Protein AF-W8BDF0-F1 (afdb_monomer)

Solvent-accessible surface area (backbone atoms only — not comparable to full-atom values): 28796 Å² total; per-residue (Å²): 140,84,83,80,91,68,92,45,82,65,56,60,52,50,55,53,49,54,52,53,46,52,53,49,56,67,64,21,70,88,58,51,78,46,63,76,33,56,94,39,28,37,24,69,52,74,73,41,76,65,38,64,69,54,50,42,51,51,27,31,27,28,39,23,43,65,42,97,58,91,51,95,81,47,56,33,37,31,29,69,64,76,60,66,82,63,52,75,82,47,70,43,90,32,31,23,33,46,56,51,63,54,50,20,61,74,68,72,44,85,63,77,59,78,85,29,36,76,39,61,94,61,84,54,81,56,73,67,85,83,74,83,73,84,75,79,88,81,87,90,81,89,81,92,80,92,82,84,89,79,92,81,84,87,84,88,82,88,83,87,79,89,80,89,79,86,88,83,86,83,91,71,97,75,92,82,72,87,70,50,90,86,42,89,62,28,64,61,52,51,52,78,70,30,65,69,54,50,50,54,52,40,28,56,46,44,33,51,47,54,48,53,49,48,66,74,49,67,87,64,83,46,72,53,46,58,56,49,38,64,65,49,63,80,76,61,84,87,74,92,70,81,92,80,71,60,36,31,36,32,39,37,44,44,45,47,67,30,38,54,47,36,74,82,36,66,89,52,62,98,39,34,33,31,25,26,88,47,87,30,59,70,66,20,51,56,36,95,63,64,94,84,67,57,64,67,59,57,48,52,53,50,50,52,56,51,66,77,65,65,88,62,101,67,79,69,71,87,80,68,76,79,84,56,90,30,39,27,79,40,49,22,69,22,41,27,64,58,24,40,76,55,70,42,51,60,69,38,33,48,21,52,39,37,74,62,35,71,80,45,40,50,41,68,83,53,69,67,56,51,50,54,44,27,50,51,48,53,56,57,48,51,44,61,44,73,56,56,42,63,71,40,52,57,32,34,36,34,60,38,40,67,55,36,68,74,58,69,57,59,72,65,59,53,51,53,52,51,42,50,51,43,25,70,75,58,72,30,60,43,28,45,23,36,14,73,42,73,67,58,23,63,74,72,66,69,97,78,63,80,71,52,77,51,75,43,83,73,50,83,78,61,62,82,70,59,59,58,53,60,60,53,59,69,74,73,119

pLDDT: mean 72.18, std 23.46, range [21.48, 97.69]

Secondary structure (DSSP, 8-state):
-------SHHHHHHHHHHHHHHHHHHHHGGG----TTTT-EEEE-S--SS-HHHHHHHHHHTT-EEESS--TT--EEE-S---HHHHTTS-GGGEE-THHHHHHHHHTS---GGGGBSS-SSS-SS--------------------------------------------------SPPPTTSTTHHHHHHHH-HHHHHHHHHHHHHHHHHHHHHHHTT---HHHHHHHHHHTTT-PPP---TT---EEEEEETTHHHHHHHTT-GGGTTS-EEE-SS--THHHHS----TT--HHHHHHHHHHHHHHT-SS---GGGGSS---TTS--PBPSEE-HHHHHTT--TT-BHHHHHHH-TT-EEE---HHHHHHHHHHHHHHHHTT-S-EEE-SSSEEEEE-HHHHHHH---HHHHHHHHHHHHHHHHS--EEEEEESSHHHHHTT--TT-TT-EEE-TTGGGS-TTHHHHHHHHTT--

InterPro domains:
  IPR001126 UmuC domain [PF00817] (251-442)
  IPR001126 UmuC domain [PS50173] (248-442)
  IPR001357 BRCT domain [PF00533] (33-105)
  IPR001357 BRCT domain [PS50172] (32-118)
  IPR001357 BRCT domain [SM00292] (34-108)
  IPR036420 BRCT domain superfamily [G3DSA:3.40.50.10190] (26-120)
  IPR036420 BRCT domain superfamily [SSF52113] (27-118)
  IPR043128 Reverse transcriptase/Diguanylate cyclase domain [G3DSA:3.30.70.270] (248-264)
  IPR043128 Reverse transcriptase/Diguanylate cyclase domain [G3DSA:3.30.70.270] (363-454)
  IPR043502 DNA/RNA polymerase superfamily [SSF56672] (242-456)

Sequence (477 aa):
MNSNGFEQWGGYMEAKITKLEEQFSAASNPYKKSNLFSGISIYVNGLTNPSADELKRMMMVYGGTFHHYERSHTTYIIASNLPDVKVRNMNTSKIISPQWVVDCIKETRLLDHTRYLLYTNQKVTQPGLFFKKHKMLEHEGEVSLKDNCNDTQKEESLIKTDATNVIESDNTNCKDLARTAVDPRFLTEFYNNSRLHHIATLGTGFKKYVSDLREQHGTKGFPARATLKDRLSVRSSVSNNKPSATWIMHIDMDCFFVSVGLRKHPELKDQPVAVTHSKGGTNATSVPVHPSADRKIEMELFAKRFEEHLHNNILSEKVRGGFEAKMSLSEIASCSYEARAKGIRNGMFVGQALNLCPELKTIPYDFEGYREVAYTLYDTIAQYTLDIEAVSCDEMFVDLTDILNEIHIEPMEFVLAVREEVRLKTGCPCSAGVGGNNTDCKHVWPQNVPSQMVNISCFQKLHRSTWLILKLMSYQA

Structure (mmCIF, N/CA/C/O backbone):
data_AF-W8BDF0-F1
#
_entry.id   AF-W8BDF0-F1
#
loop_
_atom_site.group_PDB
_atom_site.id
_atom_site.type_symbol
_atom_site.label_atom_id
_atom_site.label_alt_id
_atom_site.label_comp_id
_atom_site.label_asym_id
_atom_site.label_entity_id
_atom_site.label_seq_id
_atom_site.pdbx_PDB_ins_code
_atom_site.Cartn_x
_atom_site.Cartn_y
_atom_site.Cartn_z
_atom_site.occupancy
_atom_site.B_iso_or_equiv
_atom_site.auth_seq_id
_atom_site.auth_comp_id
_atom_site.auth_asym_id
_atom_site.auth_atom_id
_atom_site.pdbx_PDB_model_num
ATOM 1 N N . MET A 1 1 ? 52.961 -2.145 33.771 1.00 35.91 1 MET A N 1
ATOM 2 C CA . MET A 1 1 ? 52.221 -0.968 33.269 1.00 35.91 1 MET A CA 1
ATOM 3 C C . MET A 1 1 ? 51.754 -1.258 31.852 1.00 35.91 1 MET A C 1
ATOM 5 O O . MET A 1 1 ? 52.512 -1.866 31.109 1.00 35.91 1 MET A O 1
ATOM 9 N N . ASN A 1 2 ? 50.529 -0.820 31.547 1.00 36.75 2 ASN A N 1
ATOM 10 C CA . ASN A 1 2 ? 49.813 -0.827 30.259 1.00 36.75 2 ASN A CA 1
ATOM 11 C C . ASN A 1 2 ? 49.059 -2.115 29.881 1.00 36.75 2 ASN A C 1
ATOM 13 O O . ASN A 1 2 ? 49.352 -2.761 28.882 1.00 36.75 2 ASN A O 1
ATOM 17 N N . SER A 1 3 ? 48.019 -2.423 30.666 1.00 33.59 3 SER A N 1
ATOM 18 C CA . SER A 1 3 ? 46.808 -3.063 30.137 1.00 33.59 3 SER A CA 1
ATOM 19 C C . SER A 1 3 ? 45.916 -1.950 29.581 1.00 33.59 3 SER A C 1
ATOM 21 O O . SER A 1 3 ? 45.384 -1.141 30.342 1.00 33.59 3 SER A O 1
ATOM 23 N N . ASN A 1 4 ? 45.816 -1.842 28.257 1.00 43.62 4 ASN A N 1
ATOM 24 C CA . ASN A 1 4 ? 44.880 -0.919 27.620 1.00 43.62 4 ASN A CA 1
ATOM 25 C C . ASN A 1 4 ? 43.495 -1.576 27.652 1.00 43.62 4 ASN A C 1
ATOM 27 O O . ASN A 1 4 ? 43.173 -2.377 26.779 1.00 43.62 4 ASN A O 1
ATOM 31 N N . GLY A 1 5 ? 42.707 -1.257 28.684 1.00 41.53 5 GLY A N 1
ATOM 32 C CA . GLY A 1 5 ? 41.367 -1.789 28.966 1.00 41.53 5 GLY A CA 1
ATOM 33 C C . GLY A 1 5 ? 40.296 -1.430 27.928 1.00 41.53 5 GLY A C 1
ATOM 34 O O . GLY A 1 5 ? 39.334 -0.739 28.242 1.00 41.53 5 GLY A O 1
ATOM 35 N N . PHE A 1 6 ? 40.459 -1.915 26.698 1.00 46.56 6 PHE A N 1
ATOM 36 C CA . PHE A 1 6 ? 39.545 -1.728 25.565 1.00 46.56 6 PHE A CA 1
ATOM 37 C C . PHE A 1 6 ? 39.050 -3.063 24.975 1.00 46.56 6 PHE A C 1
ATOM 39 O O . PHE A 1 6 ? 38.618 -3.115 23.828 1.00 46.56 6 PHE A O 1
ATOM 46 N N . GLU A 1 7 ? 39.076 -4.154 25.745 1.00 44.00 7 GLU A N 1
ATOM 47 C CA . GLU A 1 7 ? 38.730 -5.500 25.250 1.00 44.00 7 GLU A CA 1
ATOM 48 C C . GLU A 1 7 ? 37.227 -5.824 25.171 1.00 44.00 7 GLU A C 1
ATOM 50 O O . GLU A 1 7 ? 36.859 -6.945 24.830 1.00 44.00 7 GLU A O 1
ATOM 55 N N . GLN A 1 8 ? 36.318 -4.871 25.391 1.00 45.38 8 GLN A N 1
ATOM 56 C CA . GLN A 1 8 ? 34.892 -5.092 25.119 1.00 45.38 8 GLN A CA 1
ATOM 57 C C . GLN A 1 8 ? 34.276 -3.883 24.418 1.00 45.38 8 GLN A C 1
ATOM 59 O O . GLN A 1 8 ? 34.274 -2.772 24.943 1.00 45.38 8 GLN A O 1
ATOM 64 N N . TRP A 1 9 ? 33.696 -4.118 23.238 1.00 41.84 9 TRP A N 1
ATOM 65 C CA . TRP A 1 9 ? 32.983 -3.144 22.394 1.00 41.84 9 TRP A CA 1
ATOM 66 C C . TRP A 1 9 ? 31.916 -2.323 23.161 1.00 41.84 9 TRP A C 1
ATOM 68 O O . TRP A 1 9 ? 31.602 -1.197 22.781 1.00 41.84 9 TRP A O 1
ATOM 78 N N . GLY A 1 10 ? 31.423 -2.840 24.295 1.00 51.69 10 GLY A N 1
ATOM 79 C CA . GLY A 1 10 ? 30.522 -2.136 25.214 1.00 51.69 10 GLY A CA 1
ATOM 80 C C . GLY A 1 10 ? 31.159 -0.981 26.001 1.00 51.69 10 GLY A C 1
ATOM 81 O O . GLY A 1 10 ? 30.480 0.004 26.268 1.00 51.69 10 GLY A O 1
ATOM 82 N N . GLY A 1 11 ? 32.460 -1.033 26.313 1.00 62.28 11 GLY A N 1
ATOM 83 C CA . GLY A 1 11 ? 33.134 0.004 27.109 1.00 62.28 11 GLY A CA 1
ATOM 84 C C . GLY A 1 11 ? 33.345 1.316 26.349 1.00 62.28 11 GLY A C 1
ATOM 85 O O . GLY A 1 11 ? 33.187 2.396 26.913 1.00 62.28 11 GLY A O 1
ATOM 86 N N . TYR A 1 12 ? 33.638 1.237 25.045 1.00 74.88 12 TYR A N 1
ATOM 87 C CA . TYR A 1 12 ? 33.789 2.425 24.197 1.00 74.88 12 TYR A CA 1
ATOM 88 C C . TYR A 1 12 ? 32.465 3.179 24.031 1.00 74.88 12 TYR A C 1
ATOM 90 O O . TYR A 1 12 ? 32.435 4.407 24.133 1.00 74.88 12 TYR A O 1
ATOM 98 N N . MET A 1 13 ? 31.371 2.450 23.785 1.00 68.25 13 MET A N 1
ATOM 99 C CA . MET A 1 13 ? 30.044 3.054 23.667 1.00 68.25 13 MET A CA 1
ATOM 100 C C . MET A 1 13 ? 29.611 3.681 24.988 1.00 68.25 13 MET A C 1
ATOM 102 O O . MET A 1 13 ? 29.169 4.824 24.977 1.00 68.25 13 MET A O 1
ATOM 106 N N . GLU A 1 14 ? 29.823 3.005 26.117 1.00 72.44 14 GLU A N 1
ATOM 107 C CA . GLU A 1 14 ? 29.483 3.553 27.431 1.00 72.44 14 GLU A CA 1
ATOM 108 C C . GLU A 1 14 ? 30.266 4.843 27.725 1.00 72.44 14 GLU A C 1
ATOM 110 O O . GLU A 1 14 ? 29.664 5.876 28.012 1.00 72.44 14 GLU A O 1
ATOM 115 N N . ALA A 1 15 ? 31.588 4.842 27.508 1.00 75.50 15 ALA A N 1
ATOM 116 C CA . ALA A 1 15 ? 32.429 6.030 27.678 1.00 75.50 15 ALA A CA 1
ATOM 117 C C . ALA A 1 15 ? 32.025 7.189 26.748 1.00 75.50 15 ALA A C 1
ATOM 119 O O . ALA A 1 15 ? 32.066 8.359 27.138 1.00 75.50 15 ALA A O 1
ATOM 120 N N . LYS A 1 16 ? 31.610 6.883 25.512 1.00 77.19 16 LYS A N 1
ATOM 121 C CA . LYS A 1 16 ? 31.106 7.884 24.564 1.00 77.19 16 LYS A CA 1
ATOM 122 C C . LYS A 1 16 ? 29.794 8.499 25.045 1.00 77.19 16 LYS A C 1
ATOM 124 O O . LYS A 1 16 ? 29.608 9.703 24.881 1.00 77.19 16 LYS A O 1
ATOM 129 N N . ILE A 1 17 ? 28.897 7.699 25.615 1.00 78.56 17 ILE A N 1
ATOM 130 C CA . ILE A 1 17 ? 27.605 8.191 26.091 1.00 78.56 17 ILE A CA 1
ATOM 131 C C . ILE A 1 17 ? 27.784 9.039 27.355 1.00 78.56 17 ILE A C 1
ATOM 133 O O . ILE A 1 17 ? 27.277 10.157 27.384 1.00 78.56 17 ILE A O 1
ATOM 137 N N . THR A 1 18 ? 28.591 8.594 28.325 1.00 78.06 18 THR A N 1
ATOM 138 C CA . THR A 1 18 ? 28.925 9.389 29.523 1.00 78.06 18 THR A CA 1
ATOM 139 C C . THR A 1 18 ? 29.518 10.746 29.144 1.00 78.06 18 THR A C 1
ATOM 141 O O . THR A 1 18 ? 29.074 11.780 29.635 1.00 78.06 18 THR A O 1
ATOM 144 N N . LYS A 1 19 ? 30.445 10.776 28.178 1.00 82.25 19 LYS A N 1
ATOM 145 C CA . LYS A 1 19 ? 31.024 12.030 27.675 1.00 82.25 19 LYS A CA 1
ATOM 146 C C . LYS A 1 19 ? 29.972 12.974 27.078 1.00 82.25 19 LYS A C 1
ATOM 148 O O . LYS A 1 19 ? 30.069 14.186 27.252 1.00 82.25 19 LYS A O 1
ATOM 153 N N . LEU A 1 20 ? 28.986 12.449 26.349 1.00 81.94 20 LEU A N 1
ATOM 154 C CA . LEU A 1 20 ? 27.912 13.255 25.756 1.00 81.94 20 LEU A CA 1
ATOM 155 C C . LEU A 1 20 ? 26.955 13.816 26.821 1.00 81.94 20 LEU A C 1
ATOM 157 O O . LEU A 1 20 ? 26.499 14.953 26.688 1.00 81.94 20 LEU A O 1
ATOM 161 N N . GLU A 1 21 ? 26.686 13.050 27.877 1.00 77.44 21 GLU A N 1
ATOM 162 C CA . GLU A 1 21 ? 25.875 13.476 29.024 1.00 77.44 21 GLU A CA 1
ATOM 163 C C . GLU A 1 21 ? 26.590 14.557 29.849 1.00 77.44 21 GLU A C 1
ATOM 165 O O . GLU A 1 21 ? 25.988 15.580 30.180 1.00 77.44 21 GLU A O 1
ATOM 170 N N . GLU A 1 22 ? 27.892 14.399 30.105 1.00 78.25 22 GLU A N 1
ATOM 171 C CA . GLU A 1 22 ? 28.724 15.417 30.759 1.00 78.25 22 GLU A CA 1
ATOM 172 C C . GLU A 1 22 ? 28.753 16.721 29.956 1.00 78.25 22 GLU A C 1
ATOM 174 O O . GLU A 1 22 ? 28.567 17.803 30.514 1.00 78.25 22 GLU A O 1
ATOM 179 N N . GLN A 1 23 ? 28.918 16.628 28.632 1.00 80.56 23 GLN A N 1
ATOM 180 C CA . GLN A 1 23 ? 28.865 17.785 27.735 1.00 80.56 23 GLN A CA 1
ATOM 181 C C . GLN A 1 23 ? 27.501 18.484 27.771 1.00 80.56 23 GLN A C 1
ATOM 183 O O . GLN A 1 23 ? 27.440 19.713 27.752 1.00 80.56 23 GLN A O 1
ATOM 188 N N . PHE A 1 24 ? 26.407 17.721 27.834 1.00 79.56 24 PHE A N 1
ATOM 189 C CA . PHE A 1 24 ? 25.060 18.274 27.952 1.00 79.56 24 PHE A CA 1
ATOM 190 C C . PHE A 1 24 ? 24.849 18.977 29.301 1.00 79.56 24 PHE A C 1
ATOM 192 O O . PHE A 1 24 ? 24.364 20.108 29.336 1.00 79.56 24 PHE A O 1
ATOM 199 N N . SER A 1 25 ? 25.264 18.343 30.399 1.00 74.25 25 SER A N 1
ATOM 200 C CA . SER A 1 25 ? 25.169 18.900 31.752 1.00 74.25 25 SER A CA 1
ATOM 201 C C . SER A 1 25 ? 25.982 20.193 31.892 1.00 74.25 25 SER A C 1
ATOM 203 O O . SER A 1 25 ? 25.465 21.216 32.347 1.00 74.25 25 SER A O 1
ATOM 205 N N . ALA A 1 26 ? 27.225 20.195 31.395 1.00 72.50 26 ALA A N 1
ATOM 206 C CA . ALA A 1 26 ? 28.091 21.371 31.396 1.00 72.50 26 ALA A CA 1
ATOM 207 C C . ALA A 1 26 ? 27.495 22.544 30.595 1.00 72.50 26 ALA A C 1
ATOM 209 O O . ALA A 1 26 ? 27.593 23.694 31.022 1.00 72.50 26 ALA A O 1
ATOM 210 N N . ALA A 1 27 ? 26.837 22.261 29.465 1.00 74.38 27 ALA A N 1
ATOM 211 C CA . ALA A 1 27 ? 26.194 23.271 28.625 1.00 74.38 27 ALA A CA 1
ATOM 212 C C . ALA A 1 27 ? 24.856 23.797 29.186 1.00 74.38 27 ALA A C 1
ATOM 214 O O . ALA A 1 27 ? 24.423 24.880 28.795 1.00 74.38 27 ALA A O 1
ATOM 215 N N . SER A 1 28 ? 24.199 23.067 30.096 1.00 71.38 28 SER A N 1
ATOM 216 C CA . SER A 1 28 ? 22.886 23.442 30.649 1.00 71.38 28 SER A CA 1
ATOM 217 C C . SER A 1 28 ? 22.958 24.581 31.670 1.00 71.38 28 SER A C 1
ATOM 219 O O . SER A 1 28 ? 22.109 25.474 31.650 1.00 71.38 28 SER A O 1
ATOM 221 N N . ASN A 1 29 ? 23.987 24.596 32.524 1.00 64.88 29 ASN A N 1
ATOM 222 C CA . ASN A 1 29 ? 24.117 25.545 33.638 1.00 64.88 29 ASN A CA 1
ATOM 223 C C . ASN A 1 29 ? 23.929 27.037 33.276 1.00 64.88 29 ASN A C 1
ATOM 225 O O . ASN A 1 29 ? 23.189 27.710 33.991 1.00 64.88 29 ASN A O 1
ATOM 229 N N . PRO A 1 30 ? 24.524 27.580 32.194 1.00 72.25 30 PRO A N 1
ATOM 230 C CA . PRO A 1 30 ? 24.379 29.002 31.865 1.00 72.25 30 PRO A CA 1
ATOM 231 C C . PRO A 1 30 ? 23.010 29.398 31.281 1.00 72.25 30 PRO A C 1
ATOM 233 O O . PRO A 1 30 ? 22.676 30.580 31.288 1.00 72.25 30 PRO A O 1
ATOM 236 N N . TYR A 1 31 ? 22.207 28.451 30.780 1.00 73.06 31 TYR A N 1
ATOM 237 C CA . TYR A 1 31 ? 20.943 28.735 30.073 1.00 73.06 31 TYR A CA 1
ATOM 238 C C . TYR A 1 31 ? 19.693 28.242 30.813 1.00 73.06 31 TYR A C 1
ATOM 240 O O . TYR A 1 31 ? 18.579 28.308 30.282 1.00 73.06 31 TYR A O 1
ATOM 248 N N . LYS A 1 32 ? 19.865 27.732 32.032 1.00 78.69 32 LYS A N 1
ATOM 249 C CA . LYS A 1 32 ? 18.797 27.129 32.823 1.00 78.69 32 LYS A CA 1
ATOM 250 C C . LYS A 1 32 ? 17.829 28.193 33.351 1.00 78.69 32 LYS A C 1
ATOM 252 O O . LYS A 1 32 ? 18.205 29.046 34.148 1.00 78.69 32 LYS A O 1
ATOM 257 N N . LYS A 1 33 ? 16.566 28.125 32.923 1.00 80.25 33 LYS A N 1
ATOM 258 C CA . LYS A 1 33 ? 15.483 29.031 33.347 1.00 80.25 33 LYS A CA 1
ATOM 259 C C . LYS A 1 33 ? 14.642 28.471 34.489 1.00 80.25 33 LYS A C 1
ATOM 261 O O . LYS A 1 33 ? 14.134 29.233 35.301 1.00 80.25 33 LYS A O 1
ATOM 266 N N . SER A 1 34 ? 14.445 27.154 34.534 1.00 85.44 34 SER A N 1
ATOM 267 C CA . SER A 1 34 ? 13.624 26.504 35.561 1.00 85.44 34 SER A CA 1
ATOM 268 C C . SER A 1 34 ? 14.059 25.056 35.803 1.00 85.44 34 SER A C 1
ATOM 270 O O . SER A 1 34 ? 14.917 24.525 35.099 1.00 85.44 34 SER A O 1
ATOM 272 N N . ASN A 1 35 ? 13.459 24.424 36.812 1.00 86.69 35 ASN A N 1
ATOM 273 C CA . ASN A 1 35 ? 13.631 23.007 37.150 1.00 86.69 35 ASN A CA 1
ATOM 274 C C . ASN A 1 35 ? 12.399 22.168 36.767 1.00 86.69 35 ASN A C 1
ATOM 276 O O . ASN A 1 35 ? 12.137 21.147 37.397 1.00 86.69 35 ASN A O 1
ATOM 280 N N . LEU A 1 36 ? 11.617 22.614 35.779 1.00 87.88 36 LEU A N 1
ATOM 281 C CA . LEU A 1 36 ? 10.338 22.001 35.411 1.00 87.88 36 LEU A CA 1
ATOM 282 C C . LEU A 1 36 ? 10.460 20.496 35.120 1.00 87.88 36 LEU A C 1
ATOM 284 O O . LEU A 1 36 ? 9.634 19.721 35.587 1.00 87.88 36 LEU A O 1
ATOM 288 N N . PHE A 1 37 ? 11.506 20.082 34.400 1.00 89.88 37 PHE A N 1
ATOM 289 C CA . PHE A 1 37 ? 11.763 18.679 34.052 1.00 89.88 37 PHE A CA 1
ATOM 290 C C . PHE A 1 37 ? 12.834 18.024 34.937 1.00 89.88 37 PHE A C 1
ATOM 292 O O . PHE A 1 37 ? 13.484 17.066 34.519 1.00 89.88 37 PHE A O 1
ATOM 299 N N . SER A 1 38 ? 13.047 18.526 36.156 1.00 87.69 38 SER A N 1
ATOM 300 C CA . SER A 1 38 ? 14.042 17.966 37.075 1.00 87.69 38 SER A CA 1
ATOM 301 C C . SER A 1 38 ? 13.771 16.484 37.347 1.00 87.69 38 SER A C 1
ATOM 303 O O . SER A 1 38 ? 12.689 16.113 37.794 1.00 87.69 38 SER A O 1
ATOM 305 N N . GLY A 1 39 ? 14.764 15.632 37.081 1.00 84.94 39 GLY A N 1
ATOM 306 C CA . GLY A 1 39 ? 14.646 14.175 37.218 1.00 84.94 39 GLY A CA 1
ATOM 307 C C . GLY A 1 39 ? 13.971 13.467 36.036 1.00 84.94 39 GLY A C 1
ATOM 308 O O . GLY A 1 39 ? 13.818 12.248 36.071 1.00 84.94 39 GLY A O 1
ATOM 309 N N . ILE A 1 40 ? 13.598 14.196 34.980 1.00 90.12 40 ILE A N 1
ATOM 310 C CA . ILE A 1 40 ? 13.010 13.633 33.762 1.00 90.12 40 ILE A CA 1
ATOM 311 C C . ILE A 1 40 ? 14.074 13.569 32.674 1.00 90.12 40 ILE A C 1
ATOM 313 O O . ILE A 1 40 ? 14.726 14.563 32.353 1.00 90.12 40 ILE A O 1
ATOM 317 N N . SER A 1 41 ? 14.225 12.385 32.088 1.00 91.94 41 SER A N 1
ATOM 318 C CA . SER A 1 41 ? 15.124 12.139 30.967 1.00 91.94 41 SER A CA 1
ATOM 319 C C . SER A 1 41 ? 14.354 11.687 29.733 1.00 91.94 41 SER A C 1
ATOM 321 O O . SER A 1 41 ? 13.463 10.837 29.819 1.00 91.94 41 SER A O 1
ATOM 323 N N . ILE A 1 42 ? 14.703 12.251 28.579 1.00 93.31 42 ILE A N 1
ATOM 324 C CA . ILE A 1 42 ? 14.092 11.885 27.301 1.00 93.31 42 ILE A CA 1
ATOM 325 C C . ILE A 1 42 ? 15.120 11.340 26.313 1.00 93.31 42 ILE A C 1
ATOM 327 O O . ILE A 1 42 ? 16.276 11.759 26.309 1.00 93.31 42 ILE A O 1
ATOM 331 N N . TYR A 1 43 ? 14.668 10.445 25.440 1.00 92.88 43 TYR A N 1
ATOM 332 C CA . TYR A 1 43 ? 15.392 9.981 24.258 1.00 92.88 43 TYR A CA 1
ATOM 333 C C . TYR A 1 43 ? 14.501 10.167 23.030 1.00 92.88 43 TYR A C 1
ATOM 335 O O . TYR A 1 43 ? 13.347 9.749 23.052 1.00 92.88 43 TYR A O 1
ATOM 343 N N . VAL A 1 44 ? 15.010 10.784 21.962 1.00 90.31 44 VAL A N 1
ATOM 344 C CA . VAL A 1 44 ? 14.236 10.994 20.728 1.00 90.31 44 VAL A CA 1
ATOM 345 C C . VAL A 1 44 ? 14.525 9.869 19.734 1.00 90.31 44 VAL A C 1
ATOM 347 O O . VAL A 1 44 ? 15.674 9.666 19.345 1.00 90.31 44 VAL A O 1
ATOM 350 N N . ASN A 1 45 ? 13.486 9.148 19.302 1.00 87.00 45 ASN A N 1
ATOM 351 C CA . ASN A 1 45 ? 13.597 8.042 18.349 1.00 87.00 45 ASN A CA 1
ATOM 352 C C . ASN A 1 45 ? 12.838 8.366 17.056 1.00 87.00 45 ASN A C 1
ATOM 354 O O . ASN A 1 45 ? 11.614 8.275 16.995 1.00 87.00 45 ASN A O 1
ATOM 358 N N . GLY A 1 46 ? 13.585 8.703 16.004 1.00 80.69 46 GLY A N 1
ATOM 359 C CA . GLY A 1 46 ? 13.032 9.043 14.693 1.00 80.69 46 GLY A CA 1
ATOM 360 C C . GLY A 1 46 ? 12.826 10.545 14.489 1.00 80.69 46 GLY A C 1
ATOM 361 O O . GLY A 1 46 ? 13.380 11.368 15.214 1.00 80.69 46 GLY A O 1
ATOM 362 N N . LEU A 1 47 ? 12.068 10.892 13.447 1.00 79.19 47 LEU A N 1
ATOM 363 C CA . LEU A 1 47 ? 11.755 12.278 13.110 1.00 79.19 47 LEU A CA 1
ATOM 364 C C . LEU A 1 47 ? 10.606 12.779 13.993 1.00 79.19 47 LEU A C 1
ATOM 366 O O . LEU A 1 47 ? 9.566 12.125 14.088 1.00 79.19 47 LEU A O 1
ATOM 370 N N . THR A 1 48 ? 10.797 13.941 14.611 1.00 87.50 48 THR A N 1
ATOM 371 C CA . THR A 1 48 ? 9.806 14.598 15.468 1.00 87.50 48 THR A CA 1
ATOM 372 C C . THR A 1 48 ? 9.595 16.046 15.051 1.00 87.50 48 THR A C 1
ATOM 374 O O . THR A 1 48 ? 10.480 16.662 14.455 1.00 87.50 48 THR A O 1
ATOM 377 N N . ASN A 1 49 ? 8.432 16.595 15.397 1.00 81.75 49 ASN A N 1
ATOM 378 C CA . ASN A 1 49 ? 8.161 18.028 15.357 1.00 81.75 49 ASN A CA 1
ATOM 379 C C . ASN A 1 49 ? 7.625 18.462 16.735 1.00 81.75 49 ASN A C 1
ATOM 381 O O . ASN A 1 49 ? 6.546 17.991 17.102 1.00 81.75 49 ASN A O 1
ATOM 385 N N . PRO A 1 50 ? 8.339 19.293 17.518 1.00 86.44 50 PRO A N 1
ATOM 386 C CA . PRO A 1 50 ? 9.660 19.888 17.258 1.00 86.44 50 PRO A CA 1
ATOM 387 C C . PRO A 1 50 ? 10.787 18.864 17.044 1.00 86.44 50 PRO A C 1
ATOM 389 O O . PRO A 1 50 ? 10.696 17.715 17.484 1.00 86.44 50 PRO A O 1
ATOM 392 N N . SER A 1 51 ? 11.853 19.278 16.362 1.00 90.00 51 SER A N 1
ATOM 393 C CA . SER A 1 51 ? 13.020 18.443 16.051 1.00 90.00 51 SER A CA 1
ATOM 394 C C . SER A 1 51 ? 13.772 17.983 17.306 1.00 90.00 51 SER A C 1
ATOM 396 O O . SER A 1 51 ? 13.674 18.586 18.377 1.00 90.00 51 SER A O 1
ATOM 398 N N . ALA A 1 52 ? 14.581 16.927 17.181 1.00 89.12 52 ALA A N 1
ATOM 399 C CA . ALA A 1 52 ? 15.377 16.402 18.293 1.00 89.12 52 ALA A CA 1
ATOM 400 C C . ALA A 1 52 ? 16.293 17.469 18.927 1.00 89.12 52 ALA A C 1
ATOM 402 O O . ALA A 1 52 ? 16.428 17.516 20.150 1.00 89.12 52 ALA A O 1
ATOM 403 N N . ASP A 1 53 ? 16.870 18.363 18.118 1.00 87.38 53 ASP A N 1
ATOM 404 C CA . ASP A 1 53 ? 17.709 19.463 18.602 1.00 87.38 53 ASP A CA 1
ATOM 405 C C . ASP A 1 53 ? 16.904 20.551 19.325 1.00 87.38 53 ASP A C 1
ATOM 407 O O . ASP A 1 53 ? 17.390 21.146 20.290 1.00 87.38 53 ASP A O 1
ATOM 411 N N . GLU A 1 54 ? 15.667 20.811 18.899 1.00 89.44 54 GLU A N 1
ATOM 412 C CA . GLU A 1 54 ? 14.758 21.719 19.606 1.00 89.44 54 GLU A CA 1
ATOM 413 C C . GLU A 1 54 ? 14.341 21.141 20.955 1.00 89.44 54 GLU A C 1
ATOM 415 O O . GLU A 1 54 ? 14.455 21.829 21.969 1.00 89.44 54 GLU A O 1
ATOM 420 N N . LEU A 1 55 ? 13.956 19.863 20.993 1.00 91.06 55 LEU A N 1
ATOM 421 C CA . LEU A 1 55 ? 13.633 19.151 22.231 1.00 91.06 55 LEU A CA 1
ATOM 422 C C . LEU A 1 55 ? 14.836 19.106 23.181 1.00 91.06 55 LEU A C 1
ATOM 424 O O . LEU A 1 55 ? 14.690 19.340 24.379 1.00 91.06 55 LEU A O 1
ATOM 428 N N . LYS A 1 56 ? 16.046 18.890 22.654 1.00 90.38 56 LYS A N 1
ATOM 429 C CA . LYS A 1 56 ? 17.292 18.958 23.426 1.00 90.38 56 LYS A CA 1
ATOM 430 C C . LYS A 1 56 ? 17.485 20.329 24.071 1.00 90.38 56 LYS A C 1
ATOM 432 O O . LYS A 1 56 ? 17.780 20.399 25.264 1.00 90.38 56 LYS A O 1
ATOM 437 N N . ARG A 1 57 ? 17.296 21.421 23.318 1.00 88.94 57 ARG A N 1
ATOM 438 C CA . ARG A 1 57 ? 17.367 22.792 23.859 1.00 88.94 57 ARG A CA 1
ATOM 439 C C . ARG A 1 57 ? 16.291 23.041 24.916 1.00 88.94 57 ARG A C 1
ATOM 441 O O . ARG A 1 57 ? 16.596 23.619 25.953 1.00 88.94 57 ARG A O 1
ATOM 448 N N . MET A 1 58 ? 15.064 22.581 24.683 1.00 90.69 58 MET A N 1
ATOM 449 C CA . MET A 1 58 ? 13.962 22.688 25.642 1.00 90.69 58 MET A CA 1
ATOM 450 C C . MET A 1 58 ? 14.295 21.982 26.963 1.00 90.69 58 MET A C 1
ATOM 452 O O . MET A 1 58 ? 14.242 22.605 28.020 1.00 90.69 58 MET A O 1
ATOM 456 N N . MET A 1 59 ? 14.743 20.727 26.921 1.00 90.62 59 MET A N 1
ATOM 457 C CA . MET A 1 59 ? 15.143 19.998 28.130 1.00 90.62 59 MET A CA 1
ATOM 458 C C . MET A 1 59 ? 16.303 20.681 28.856 1.00 90.62 59 MET A C 1
ATOM 460 O O . MET A 1 59 ? 16.256 20.842 30.073 1.00 90.62 59 MET A O 1
ATOM 464 N N . MET A 1 60 ? 17.293 21.170 28.104 1.00 87.31 60 MET A N 1
ATOM 465 C CA . MET A 1 60 ? 18.453 21.880 28.647 1.00 87.31 60 MET A CA 1
ATOM 466 C C . MET A 1 60 ? 18.065 23.155 29.411 1.00 87.31 60 MET A C 1
ATOM 468 O O . MET A 1 60 ? 18.620 23.425 30.475 1.00 87.31 60 MET A O 1
ATOM 472 N N . VAL A 1 61 ? 17.117 23.935 28.882 1.00 88.88 61 VAL A N 1
ATOM 473 C CA . VAL A 1 61 ? 16.661 25.207 29.471 1.00 88.88 61 VAL A CA 1
ATOM 474 C C . VAL A 1 61 ? 15.742 24.985 30.679 1.00 88.88 61 VAL A C 1
ATOM 476 O O . VAL A 1 61 ? 15.778 25.765 31.631 1.00 88.88 61 VAL A O 1
ATOM 479 N N . TYR A 1 62 ? 14.927 23.930 30.665 1.00 89.25 62 TYR A N 1
ATOM 480 C CA . TYR A 1 62 ? 13.913 23.649 31.691 1.00 89.25 62 TYR A CA 1
ATOM 481 C C . TYR A 1 62 ? 14.341 22.561 32.696 1.00 89.25 62 TYR A C 1
ATOM 483 O O . TYR A 1 62 ? 13.518 22.050 33.459 1.00 89.25 62 TYR A O 1
ATOM 491 N N . GLY A 1 63 ? 15.637 22.235 32.731 1.00 85.19 63 GLY A N 1
ATOM 492 C CA . GLY A 1 63 ? 16.258 21.440 33.791 1.00 85.19 63 GLY A CA 1
ATOM 493 C C . GLY A 1 63 ? 16.050 19.929 33.694 1.00 85.19 63 GLY A C 1
ATOM 494 O O . GLY A 1 63 ? 16.143 19.260 34.719 1.00 85.19 63 GLY A O 1
ATOM 495 N N . GLY A 1 64 ? 15.768 19.402 32.502 1.00 88.62 64 GLY A N 1
ATOM 496 C CA . GLY A 1 64 ? 15.681 17.966 32.240 1.00 88.62 64 GLY A CA 1
ATOM 497 C C . GLY A 1 64 ? 16.890 17.419 31.477 1.00 88.62 64 GLY A C 1
ATOM 498 O O . GLY A 1 64 ? 17.726 18.171 30.976 1.00 88.62 64 GLY A O 1
ATOM 499 N N . THR A 1 65 ? 16.971 16.095 31.365 1.00 88.88 65 THR A N 1
ATOM 500 C CA . THR A 1 65 ? 18.099 15.393 30.736 1.00 88.88 65 THR A CA 1
ATOM 501 C C . THR A 1 65 ? 17.738 14.915 29.331 1.00 88.88 65 THR A C 1
ATOM 503 O O . THR A 1 65 ? 16.657 14.372 29.101 1.00 88.88 65 THR A O 1
ATOM 506 N N . PHE A 1 66 ? 18.655 15.083 28.380 1.00 90.75 66 PHE A N 1
ATOM 507 C CA . PHE A 1 66 ? 18.520 14.553 27.025 1.00 90.75 66 PHE A CA 1
ATOM 508 C C . PHE A 1 66 ? 19.545 13.441 26.794 1.00 90.75 66 PHE A C 1
ATOM 510 O O . PHE A 1 66 ? 20.748 13.697 26.849 1.00 90.75 66 PHE A O 1
ATOM 517 N N . HIS A 1 67 ? 19.084 12.225 26.504 1.00 88.19 67 HIS A N 1
ATOM 518 C CA . HIS A 1 67 ? 19.954 11.118 26.121 1.00 88.19 67 HIS A CA 1
ATOM 519 C C . HIS A 1 67 ? 20.088 11.038 24.597 1.00 88.19 67 HIS A C 1
ATOM 521 O O . HIS A 1 67 ? 19.096 11.048 23.870 1.00 88.19 67 HIS A O 1
ATOM 527 N N . HIS A 1 68 ? 21.316 10.884 24.099 1.00 84.44 68 HIS A N 1
ATOM 528 C CA . HIS A 1 68 ? 21.573 10.624 22.673 1.00 84.44 68 HIS A CA 1
ATOM 529 C C . HIS A 1 68 ? 21.314 9.170 22.267 1.00 84.44 68 HIS A C 1
ATOM 531 O O . HIS A 1 68 ? 21.154 8.887 21.082 1.00 84.44 68 HIS A O 1
ATOM 537 N N . TYR A 1 69 ? 21.282 8.260 23.239 1.00 82.94 69 TYR A N 1
ATOM 538 C CA . TYR A 1 69 ? 21.018 6.834 23.062 1.00 82.94 69 TYR A CA 1
ATOM 539 C C . TYR A 1 69 ? 20.047 6.368 24.148 1.00 82.94 69 TYR A C 1
ATOM 541 O O . TYR A 1 69 ? 20.050 6.908 25.251 1.00 82.94 69 TYR A O 1
ATOM 549 N N . GLU A 1 70 ? 19.225 5.363 23.856 1.00 82.12 70 GLU A N 1
ATOM 550 C CA . GLU A 1 70 ? 18.281 4.826 24.837 1.00 82.12 70 GLU A CA 1
ATOM 551 C C . GLU A 1 70 ? 19.017 4.238 26.056 1.00 82.12 70 GLU A C 1
ATOM 553 O O . GLU A 1 70 ? 19.914 3.404 25.925 1.00 82.12 70 GLU A O 1
ATOM 558 N N . ARG A 1 71 ? 18.629 4.682 27.257 1.00 80.38 71 ARG A N 1
ATOM 559 C CA . ARG A 1 71 ? 19.114 4.173 28.552 1.00 80.38 71 ARG A CA 1
ATOM 560 C C . ARG A 1 71 ? 18.014 3.445 29.314 1.00 80.38 71 ARG A C 1
ATOM 562 O O . ARG A 1 71 ? 16.845 3.815 29.201 1.00 80.38 71 ARG A O 1
ATOM 569 N N . SER A 1 72 ? 18.391 2.515 30.191 1.00 81.19 72 SER A N 1
ATOM 570 C CA . SER A 1 72 ? 17.462 1.819 31.099 1.00 81.19 72 SER A CA 1
ATOM 571 C C . SER A 1 72 ? 16.655 2.784 31.983 1.00 81.19 72 SER A C 1
ATOM 573 O O . SER A 1 72 ? 15.456 2.585 32.193 1.00 81.19 72 SER A O 1
ATOM 575 N N . HIS A 1 73 ? 17.290 3.869 32.432 1.00 83.12 73 HIS A N 1
ATOM 576 C CA . HIS A 1 73 ? 16.687 4.930 33.241 1.00 83.12 73 HIS A CA 1
ATOM 577 C C . HIS A 1 73 ? 16.086 6.079 32.412 1.00 83.12 73 HIS A C 1
ATOM 579 O O . HIS A 1 73 ? 15.747 7.116 32.978 1.00 83.12 73 HIS A O 1
ATOM 585 N N . THR A 1 74 ? 15.943 5.928 31.087 1.00 87.62 74 THR A N 1
ATOM 586 C CA . THR A 1 74 ? 15.202 6.908 30.276 1.00 87.62 74 THR A CA 1
ATOM 587 C C . THR A 1 74 ? 13.748 6.937 30.738 1.00 87.62 74 THR A C 1
ATOM 589 O O . THR A 1 74 ? 13.085 5.888 30.780 1.00 87.62 74 THR A O 1
ATOM 592 N N . THR A 1 75 ? 13.267 8.129 31.096 1.00 88.25 75 THR A N 1
ATOM 593 C CA . THR A 1 75 ? 11.900 8.336 31.582 1.00 88.25 75 THR A CA 1
ATOM 594 C C . THR A 1 75 ? 10.910 8.183 30.433 1.00 88.25 75 THR A C 1
ATOM 596 O O . THR A 1 75 ? 10.008 7.353 30.528 1.00 88.25 75 THR A O 1
ATOM 599 N N . TYR A 1 76 ? 11.129 8.905 29.328 1.00 91.44 76 TYR A N 1
ATOM 600 C CA . TYR A 1 76 ? 10.252 8.868 28.157 1.00 91.44 76 TYR A CA 1
ATOM 601 C C . TYR A 1 76 ? 11.022 8.760 26.836 1.00 91.44 76 TYR A C 1
ATOM 603 O O . TYR A 1 76 ? 12.062 9.388 26.638 1.00 91.44 76 TYR A O 1
ATOM 611 N N . ILE A 1 77 ? 10.476 7.984 25.905 1.00 90.31 77 ILE A N 1
ATOM 612 C CA . ILE A 1 77 ? 10.915 7.927 24.512 1.00 90.31 77 ILE A CA 1
ATOM 613 C C . ILE A 1 77 ? 10.001 8.855 23.719 1.00 90.31 77 ILE A C 1
ATOM 615 O O . ILE A 1 77 ? 8.792 8.646 23.670 1.00 90.31 77 ILE A O 1
ATOM 619 N N . ILE A 1 78 ? 10.575 9.877 23.098 1.00 91.44 78 ILE A N 1
ATOM 620 C CA . ILE A 1 78 ? 9.840 10.853 22.303 1.00 91.44 78 ILE A CA 1
ATOM 621 C C . ILE A 1 78 ? 9.883 10.442 20.836 1.00 91.44 78 ILE A C 1
ATOM 623 O O . ILE A 1 78 ? 10.961 10.296 20.255 1.00 91.44 78 ILE A O 1
ATOM 627 N N . ALA A 1 79 ? 8.715 10.273 20.229 1.00 87.62 79 ALA A N 1
ATOM 628 C CA . ALA A 1 79 ? 8.585 9.999 18.803 1.00 87.62 79 ALA A CA 1
ATOM 629 C C . ALA A 1 79 ? 7.285 10.609 18.260 1.00 87.62 79 ALA A C 1
ATOM 631 O O . ALA A 1 79 ? 6.336 10.825 19.006 1.00 87.62 79 ALA A O 1
ATOM 632 N N . SER A 1 80 ? 7.223 10.888 16.957 1.00 83.38 80 SER A N 1
ATOM 633 C CA . SER A 1 80 ? 5.955 11.239 16.294 1.00 83.38 80 SER A CA 1
ATOM 634 C C . SER A 1 80 ? 5.259 10.007 15.715 1.00 83.38 80 SER A C 1
ATOM 636 O O . SER A 1 80 ? 4.037 9.958 15.653 1.00 83.38 80 SER A O 1
ATOM 638 N N . ASN A 1 81 ? 6.035 9.003 15.305 1.00 77.62 81 ASN A N 1
ATOM 639 C CA . ASN A 1 81 ? 5.566 7.706 14.829 1.00 77.62 81 ASN A CA 1
ATOM 640 C C . ASN A 1 81 ? 6.724 6.698 14.943 1.00 77.62 81 ASN A C 1
ATOM 642 O O . ASN A 1 81 ? 7.881 7.075 14.742 1.00 77.62 81 ASN A O 1
ATOM 646 N N . LEU A 1 82 ? 6.442 5.428 15.241 1.00 76.38 82 LEU A N 1
ATOM 647 C CA . LEU A 1 82 ? 7.438 4.352 15.233 1.00 76.38 82 LEU A CA 1
ATOM 648 C C . LEU A 1 82 ? 6.912 3.150 14.437 1.00 76.38 82 LEU A C 1
ATOM 650 O O . LEU A 1 82 ? 5.766 2.760 14.623 1.00 76.38 82 LEU A O 1
ATOM 654 N N . PRO A 1 83 ? 7.739 2.507 13.592 1.00 63.22 83 PRO A N 1
ATOM 655 C CA . PRO A 1 83 ? 7.341 1.273 12.920 1.00 63.22 83 PRO A CA 1
ATOM 656 C C . PRO A 1 83 ? 6.982 0.165 13.919 1.00 63.22 83 PRO A C 1
ATOM 658 O O . PRO A 1 83 ? 7.720 -0.045 14.885 1.00 63.22 83 PRO A O 1
ATOM 661 N N . ASP A 1 84 ? 5.944 -0.623 13.622 1.00 63.22 84 ASP A N 1
ATOM 662 C CA . ASP A 1 84 ? 5.460 -1.722 14.479 1.00 63.22 84 ASP A CA 1
ATOM 663 C C . ASP A 1 84 ? 6.579 -2.671 14.942 1.00 63.22 84 ASP A C 1
ATOM 665 O O . ASP A 1 84 ? 6.585 -3.136 16.079 1.00 63.22 84 ASP A O 1
ATOM 669 N N . VAL A 1 85 ? 7.563 -2.948 14.077 1.00 63.31 85 VAL A N 1
ATOM 670 C CA . VAL A 1 85 ? 8.699 -3.835 14.390 1.00 63.31 85 VAL A CA 1
ATOM 671 C C . VAL A 1 85 ? 9.541 -3.301 15.553 1.00 63.31 85 VAL A C 1
ATOM 673 O O . VAL A 1 85 ? 10.011 -4.091 16.368 1.00 63.31 85 VAL A O 1
ATOM 676 N N . LYS A 1 86 ? 9.710 -1.975 15.661 1.00 66.19 86 LYS A N 1
ATOM 677 C CA . LYS A 1 86 ? 10.401 -1.350 16.799 1.00 66.19 86 LYS A CA 1
ATOM 678 C C . LYS A 1 86 ? 9.533 -1.382 18.055 1.00 66.19 86 LYS A C 1
ATOM 680 O O . LYS A 1 86 ? 10.044 -1.655 19.134 1.00 66.19 86 LYS A O 1
ATOM 685 N N . VAL A 1 87 ? 8.230 -1.144 17.906 1.00 70.12 87 VAL A N 1
ATOM 686 C CA . VAL A 1 87 ? 7.282 -1.070 19.029 1.00 70.12 87 VAL A CA 1
ATOM 687 C C . VAL A 1 87 ? 7.103 -2.427 19.716 1.00 70.12 87 VAL A C 1
ATOM 689 O O . VAL A 1 87 ? 7.024 -2.471 20.938 1.00 70.12 87 VAL A O 1
ATOM 692 N N . ARG A 1 88 ? 7.113 -3.542 18.967 1.00 65.75 88 ARG A N 1
ATOM 693 C CA . ARG A 1 88 ? 6.888 -4.904 19.504 1.00 65.75 88 ARG A CA 1
ATOM 694 C C . ARG A 1 88 ? 7.779 -5.283 20.690 1.00 65.75 88 ARG A C 1
ATOM 696 O O . ARG A 1 88 ? 7.339 -6.053 21.535 1.00 65.75 88 ARG A O 1
ATOM 703 N N . ASN A 1 89 ? 9.005 -4.765 20.734 1.00 66.88 89 ASN A N 1
ATOM 704 C CA . ASN A 1 89 ? 10.000 -5.109 21.753 1.00 66.88 89 ASN A CA 1
ATOM 705 C C . ASN A 1 89 ? 10.281 -3.953 22.732 1.00 66.88 89 ASN A C 1
ATOM 707 O O . ASN A 1 89 ? 11.203 -4.054 23.537 1.00 66.88 89 ASN A O 1
ATOM 711 N N . MET A 1 90 ? 9.525 -2.852 22.656 1.00 73.62 90 MET A N 1
ATOM 712 C CA . MET A 1 90 ? 9.701 -1.667 23.500 1.00 73.62 90 MET A CA 1
ATOM 713 C C . MET A 1 90 ? 8.577 -1.544 24.528 1.00 73.62 90 MET A C 1
ATOM 715 O O . MET A 1 90 ? 7.464 -2.025 24.325 1.00 73.62 90 MET A O 1
ATOM 719 N N . ASN A 1 91 ? 8.854 -0.856 25.636 1.00 73.38 91 ASN A N 1
ATOM 720 C CA . ASN A 1 91 ? 7.819 -0.534 26.610 1.00 73.38 91 ASN A CA 1
ATOM 721 C C . ASN A 1 91 ? 6.972 0.650 26.111 1.00 73.38 91 ASN A C 1
ATOM 723 O O . ASN A 1 91 ? 7.371 1.810 26.237 1.00 73.38 91 ASN A O 1
ATOM 727 N N . THR A 1 92 ? 5.796 0.346 25.562 1.00 72.75 92 THR A N 1
ATOM 728 C CA . THR A 1 92 ? 4.824 1.305 25.009 1.00 72.75 92 THR A CA 1
ATOM 729 C C . THR A 1 92 ? 4.401 2.382 26.000 1.00 72.75 92 THR A C 1
ATOM 731 O O . THR A 1 92 ? 4.182 3.518 25.590 1.00 72.75 92 THR A O 1
ATOM 734 N N . SER A 1 93 ? 4.400 2.088 27.307 1.00 72.25 93 SER A N 1
ATOM 735 C CA . SER A 1 93 ? 4.039 3.064 28.342 1.00 72.25 93 SER A CA 1
ATOM 736 C C . SER A 1 93 ? 5.064 4.187 28.528 1.00 72.25 93 SER 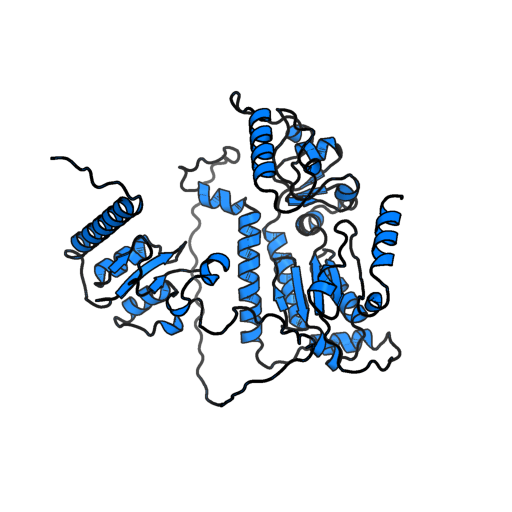A C 1
ATOM 738 O O . SER A 1 93 ? 4.808 5.122 29.280 1.00 72.25 93 SER A O 1
ATOM 740 N N . LYS A 1 94 ? 6.236 4.101 27.888 1.00 83.25 94 LYS A N 1
ATOM 741 C CA . LYS A 1 94 ? 7.251 5.162 27.899 1.00 83.25 94 LYS A CA 1
ATOM 742 C C . LYS A 1 94 ? 7.237 6.015 26.633 1.00 83.25 94 LYS A C 1
ATOM 744 O O . LYS A 1 94 ? 7.948 7.015 26.592 1.00 83.25 94 LYS A O 1
ATOM 749 N N . ILE A 1 95 ? 6.496 5.623 25.595 1.00 87.06 95 ILE A N 1
ATOM 750 C CA . ILE A 1 95 ? 6.579 6.255 24.277 1.00 87.06 95 ILE A CA 1
ATOM 751 C C . ILE A 1 95 ? 5.517 7.344 24.162 1.00 87.06 95 ILE A C 1
ATOM 753 O O . ILE A 1 95 ? 4.328 7.041 24.062 1.00 87.06 95 ILE A O 1
ATOM 757 N N . ILE A 1 96 ? 5.948 8.603 24.137 1.00 88.31 96 ILE A N 1
ATOM 758 C CA . ILE A 1 96 ? 5.053 9.761 24.118 1.00 88.31 96 ILE A CA 1
ATOM 759 C C . ILE A 1 96 ? 5.362 10.721 22.962 1.00 88.31 96 ILE A C 1
ATOM 761 O O . ILE A 1 96 ? 6.468 10.763 22.423 1.00 88.31 96 ILE A O 1
ATOM 765 N N . SER A 1 97 ? 4.357 11.505 22.587 1.00 88.06 97 SER A N 1
ATOM 766 C CA . SER A 1 97 ? 4.438 12.552 21.575 1.00 88.06 97 SER A CA 1
ATOM 767 C C . SER A 1 97 ? 5.369 13.689 22.020 1.00 88.06 97 SER A C 1
ATOM 769 O O . SER A 1 97 ? 5.344 14.073 23.196 1.00 88.06 97 SER A O 1
ATOM 771 N N . PRO A 1 98 ? 6.138 14.305 21.095 1.00 91.19 98 PRO A N 1
ATOM 772 C CA . PRO A 1 98 ? 6.938 15.500 21.388 1.00 91.19 98 PRO A CA 1
ATOM 773 C C . PRO A 1 98 ? 6.104 16.667 21.924 1.00 91.19 98 PRO A C 1
ATOM 775 O O . PRO A 1 98 ? 6.633 17.521 22.636 1.00 91.19 98 PRO A O 1
ATOM 778 N N . GLN A 1 99 ? 4.797 16.669 21.649 1.00 90.31 99 GLN A N 1
ATOM 779 C CA . GLN A 1 99 ? 3.876 17.692 22.123 1.00 90.31 99 GLN A CA 1
ATOM 780 C C . GLN A 1 99 ? 3.807 17.764 23.656 1.00 90.31 99 GLN A C 1
ATOM 782 O O . GLN A 1 99 ? 3.625 18.847 24.198 1.00 90.31 99 GLN A O 1
ATOM 787 N N . TRP A 1 100 ? 4.057 16.657 24.368 1.00 92.75 100 TRP A N 1
ATOM 788 C CA . TRP A 1 100 ? 4.071 16.656 25.835 1.00 92.75 100 TRP A CA 1
ATOM 789 C C . TRP A 1 100 ? 5.094 17.642 26.406 1.00 92.75 100 TRP A C 1
ATOM 791 O O . TRP A 1 100 ? 4.791 18.382 27.339 1.00 92.75 100 TRP A O 1
ATOM 801 N N . VAL A 1 101 ? 6.296 17.693 25.818 1.00 91.00 101 VAL A N 1
ATOM 802 C CA . VAL A 1 101 ? 7.358 18.617 26.249 1.00 91.00 101 VAL A CA 1
ATOM 803 C C . VAL A 1 101 ? 6.936 20.063 25.988 1.00 91.00 101 VAL A C 1
ATOM 805 O O . VAL A 1 101 ? 7.103 20.922 26.854 1.00 91.00 101 VAL A O 1
ATOM 808 N N . VAL A 1 102 ? 6.353 20.324 24.816 1.00 91.94 102 VAL A N 1
ATOM 809 C CA . VAL A 1 102 ? 5.886 21.656 24.408 1.00 91.94 102 VAL A CA 1
ATOM 810 C C . VAL A 1 102 ? 4.774 22.154 25.330 1.00 91.94 102 VAL A C 1
ATOM 812 O O . VAL A 1 102 ? 4.846 23.278 25.828 1.00 91.94 102 VAL A O 1
ATOM 815 N N . ASP A 1 103 ? 3.783 21.313 25.610 1.00 89.31 103 ASP A N 1
ATOM 816 C CA . ASP A 1 103 ? 2.624 21.689 26.415 1.00 89.31 103 ASP A CA 1
ATOM 817 C C . ASP A 1 103 ? 2.985 21.832 27.898 1.00 89.31 103 ASP A C 1
ATOM 819 O O . ASP A 1 103 ? 2.536 22.780 28.543 1.00 89.31 103 ASP A O 1
ATOM 823 N N . CYS A 1 104 ? 3.886 20.995 28.430 1.00 91.00 104 CYS A N 1
ATOM 824 C CA . CYS A 1 104 ? 4.430 21.188 29.779 1.00 91.00 104 CYS A CA 1
ATOM 825 C C . CYS A 1 104 ? 5.125 22.551 29.925 1.00 91.00 104 CYS A C 1
ATOM 827 O O . CYS A 1 104 ? 4.955 23.235 30.935 1.00 91.00 104 CYS A O 1
ATOM 829 N N . ILE A 1 105 ? 5.895 22.971 28.912 1.00 90.50 105 ILE A N 1
ATOM 830 C CA . ILE A 1 105 ? 6.562 24.281 28.902 1.00 90.50 105 ILE A CA 1
ATOM 831 C C . ILE A 1 105 ? 5.538 25.412 28.817 1.00 90.50 105 ILE A C 1
ATOM 833 O O . ILE A 1 105 ? 5.658 26.397 29.546 1.00 90.50 105 ILE A O 1
ATOM 837 N N . LYS A 1 106 ? 4.535 25.267 27.948 1.00 90.38 106 LYS A N 1
ATOM 838 C CA . LYS A 1 106 ? 3.480 26.263 27.739 1.00 90.38 106 LYS A CA 1
ATOM 839 C C . LYS A 1 106 ? 2.641 26.482 28.998 1.00 90.38 106 LYS A C 1
ATOM 841 O O . LYS A 1 106 ? 2.352 27.623 29.337 1.00 90.38 106 LYS A O 1
ATOM 846 N N . GLU A 1 107 ? 2.279 25.409 29.698 1.00 88.12 107 GLU A N 1
ATOM 847 C CA . GLU A 1 107 ? 1.509 25.474 30.945 1.00 88.12 107 GLU A CA 1
ATOM 848 C C . GLU A 1 107 ? 2.384 25.668 32.191 1.00 88.12 107 GLU A C 1
ATOM 850 O O . GLU A 1 107 ? 1.865 25.815 33.297 1.00 88.12 107 GLU A O 1
ATOM 855 N N . THR A 1 108 ? 3.713 25.688 32.039 1.00 88.75 108 THR A N 1
ATOM 856 C CA . THR A 1 108 ? 4.696 25.829 33.129 1.00 88.75 108 THR A CA 1
ATOM 857 C C . THR A 1 108 ? 4.537 24.799 34.259 1.00 88.75 108 THR A C 1
ATOM 859 O O . THR A 1 108 ? 4.944 25.039 35.395 1.00 88.75 108 THR A O 1
ATOM 862 N N . ARG A 1 109 ? 3.965 23.629 33.953 1.00 90.94 109 ARG A N 1
ATOM 863 C CA . ARG A 1 109 ? 3.730 22.520 34.891 1.00 90.94 109 ARG A CA 1
ATOM 864 C C . ARG A 1 109 ? 3.886 21.177 34.184 1.00 90.94 109 ARG A C 1
ATOM 866 O O . ARG A 1 109 ? 3.672 21.081 32.980 1.00 90.94 109 ARG A O 1
ATOM 873 N N . LEU A 1 110 ? 4.215 20.129 34.935 1.00 88.06 110 LEU A N 1
ATOM 874 C CA . LEU A 1 110 ? 4.242 18.774 34.387 1.00 88.06 110 LEU A CA 1
ATOM 875 C C . LEU A 1 110 ? 2.812 18.294 34.122 1.00 88.06 110 LEU A C 1
ATOM 877 O O . LEU A 1 110 ? 1.984 18.231 35.034 1.00 88.06 110 LEU A O 1
ATOM 881 N N . LEU A 1 111 ? 2.530 17.982 32.861 1.00 84.00 111 LEU A N 1
ATOM 882 C CA . LEU A 1 111 ? 1.253 17.437 32.420 1.00 84.00 111 LEU A CA 1
ATOM 883 C C . LEU A 1 111 ? 1.256 1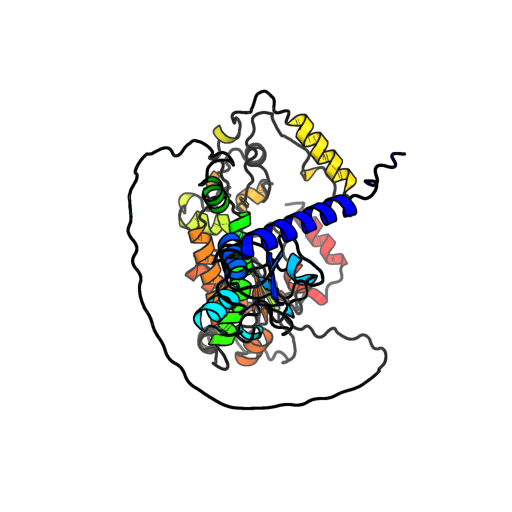5.920 32.527 1.00 84.00 111 LEU A C 1
ATOM 885 O O . LEU A 1 111 ? 2.300 15.270 32.443 1.00 84.00 111 LEU A O 1
ATOM 889 N N . ASP A 1 112 ? 0.064 15.354 32.670 1.00 81.00 112 ASP A N 1
ATOM 890 C CA . ASP A 1 112 ? -0.112 13.912 32.634 1.00 81.00 112 ASP A CA 1
ATOM 891 C C . ASP A 1 112 ? 0.302 13.362 31.259 1.00 81.00 112 ASP A C 1
ATOM 893 O O . ASP A 1 112 ? -0.305 13.670 30.231 1.00 81.00 112 ASP A O 1
ATOM 897 N N . HIS A 1 113 ? 1.367 12.563 31.256 1.00 80.81 113 HIS A N 1
ATOM 898 C CA . HIS A 1 113 ? 1.969 11.989 30.058 1.00 80.81 113 HIS A CA 1
ATOM 899 C C . HIS A 1 113 ? 1.072 10.941 29.388 1.00 80.81 113 HIS A C 1
ATOM 901 O O . HIS A 1 113 ? 1.252 10.678 28.200 1.00 80.81 113 HIS A O 1
ATOM 907 N N . THR A 1 114 ? 0.094 10.366 30.102 1.00 74.00 114 THR A N 1
ATOM 908 C CA . THR A 1 114 ? -0.789 9.321 29.551 1.00 74.00 114 THR A CA 1
ATOM 909 C C . THR A 1 114 ? -1.562 9.799 28.321 1.00 74.00 114 THR A C 1
ATOM 911 O O . THR A 1 114 ? -1.748 9.038 27.375 1.00 74.00 114 THR A O 1
ATOM 914 N N . ARG A 1 115 ? -1.923 11.088 28.287 1.00 74.81 115 ARG A N 1
ATOM 915 C CA . ARG A 1 115 ? -2.616 11.752 27.167 1.00 74.81 115 ARG A CA 1
ATOM 916 C C . ARG A 1 115 ? -1.753 11.920 25.921 1.00 74.81 115 ARG A C 1
ATOM 918 O O . ARG A 1 115 ? -2.263 12.233 24.854 1.00 74.81 115 ARG A O 1
ATOM 925 N N . TYR A 1 116 ? -0.448 11.740 26.074 1.00 79.94 116 TYR A N 1
ATOM 926 C CA . TYR A 1 116 ? 0.535 11.907 25.018 1.00 79.94 116 TYR A CA 1
ATOM 927 C C . TYR A 1 116 ? 1.172 10.578 24.632 1.00 79.94 116 TYR A C 1
ATOM 929 O O . TYR A 1 116 ? 2.052 10.579 23.778 1.00 79.94 116 TYR A O 1
ATOM 937 N N . LEU A 1 117 ? 0.752 9.457 25.229 1.00 79.25 117 LEU A N 1
ATOM 938 C CA . LEU A 1 117 ? 1.199 8.131 24.820 1.00 79.25 117 LEU A CA 1
ATOM 939 C C . LEU A 1 117 ? 0.852 7.904 23.351 1.00 79.25 117 LEU A C 1
ATOM 941 O O . LEU A 1 117 ? -0.308 7.986 22.957 1.00 79.25 117 LEU A O 1
ATOM 945 N N . LEU A 1 118 ? 1.863 7.577 22.547 1.00 72.75 118 LEU A N 1
ATOM 946 C CA . LEU A 1 118 ? 1.639 7.162 21.159 1.00 72.75 118 LEU A CA 1
ATOM 947 C C . LEU A 1 118 ? 0.974 5.788 21.093 1.00 72.75 118 LEU A C 1
ATOM 949 O O . LEU A 1 118 ? 0.242 5.486 20.156 1.00 72.75 118 LEU A O 1
ATOM 953 N N . TYR A 1 119 ? 1.254 4.960 22.096 1.00 68.62 119 TYR A N 1
ATOM 954 C CA . TYR A 1 119 ? 0.754 3.604 22.213 1.00 68.62 119 TYR A CA 1
ATOM 955 C C . TYR A 1 119 ? 0.209 3.442 23.627 1.00 68.62 119 TYR A C 1
ATOM 957 O O . TYR A 1 119 ? 0.957 3.238 24.584 1.00 68.62 119 TYR A O 1
ATOM 965 N N . THR A 1 120 ? -1.100 3.588 23.788 1.00 54.22 120 THR A N 1
ATOM 966 C CA . THR A 1 120 ? -1.758 3.258 25.051 1.00 54.22 120 THR A CA 1
ATOM 967 C C . THR A 1 120 ? -1.747 1.737 25.207 1.00 54.22 120 THR A C 1
ATOM 969 O O . THR A 1 120 ? -1.873 1.004 24.230 1.00 54.22 120 THR A O 1
ATOM 972 N N . ASN A 1 121 ? -1.593 1.220 26.431 1.00 45.34 121 ASN A N 1
ATOM 973 C CA . ASN A 1 121 ? -1.638 -0.223 26.727 1.00 45.34 121 ASN A CA 1
ATOM 974 C C . ASN A 1 121 ? -3.035 -0.855 26.515 1.00 45.34 121 ASN A C 1
ATOM 976 O O . ASN A 1 121 ? -3.371 -1.867 27.130 1.00 45.34 121 ASN A O 1
ATOM 980 N N . GLN A 1 122 ? -3.856 -0.299 25.625 1.00 39.97 122 GLN A N 1
ATOM 981 C CA . GLN A 1 122 ? -4.871 -1.076 24.945 1.00 39.97 122 GLN A CA 1
ATOM 982 C C . GLN A 1 122 ? -4.144 -1.964 23.948 1.00 39.97 122 GLN A C 1
ATOM 984 O O . GLN A 1 122 ? -3.417 -1.506 23.068 1.00 39.97 122 GLN A O 1
ATOM 989 N N . LYS A 1 123 ? -4.306 -3.274 24.110 1.00 40.59 123 LYS A N 1
ATOM 990 C CA . LYS A 1 123 ? -3.913 -4.194 23.058 1.00 40.59 123 LYS A CA 1
ATOM 991 C C . LYS A 1 123 ? -4.508 -3.695 21.738 1.00 40.59 123 LYS A C 1
ATOM 993 O O . LYS A 1 123 ? -5.720 -3.579 21.605 1.00 40.59 123 LYS A O 1
ATOM 998 N N . VAL A 1 124 ? -3.589 -3.534 20.792 1.00 43.06 124 VAL A N 1
ATOM 999 C CA . VAL A 1 124 ? -3.755 -3.459 19.346 1.00 43.06 124 VAL A CA 1
ATOM 1000 C C . VAL A 1 124 ? -4.285 -2.124 18.810 1.00 43.06 124 VAL A C 1
ATOM 1002 O O . VAL A 1 124 ? -5.478 -1.856 18.824 1.00 43.06 124 VAL A O 1
ATOM 1005 N N . THR A 1 125 ? -3.401 -1.362 18.156 1.00 43.06 125 THR A N 1
ATOM 1006 C CA . THR A 1 125 ? -3.689 -0.268 17.197 1.00 43.06 125 THR A CA 1
ATOM 1007 C C . THR A 1 125 ? -4.525 -0.709 15.978 1.00 43.06 125 THR A C 1
ATOM 1009 O O . THR A 1 125 ? -4.620 -0.006 14.979 1.00 43.06 125 THR A O 1
ATOM 1012 N N . GLN A 1 126 ? -5.136 -1.889 16.069 1.00 44.78 126 GLN A N 1
ATOM 1013 C CA . GLN A 1 126 ? -6.089 -2.501 15.168 1.00 44.78 126 GLN A CA 1
ATOM 1014 C C . GLN A 1 126 ? -6.548 -3.809 15.830 1.00 44.78 126 GLN A C 1
ATOM 1016 O O . GLN A 1 126 ? -5.767 -4.756 15.823 1.00 44.78 126 GLN A O 1
ATOM 1021 N N . PRO A 1 127 ? -7.747 -3.929 16.424 1.00 46.34 127 PRO A N 1
ATOM 1022 C CA . PRO A 1 127 ? -8.262 -5.243 16.802 1.00 46.34 127 PRO A CA 1
ATOM 1023 C C . PRO A 1 127 ? -8.159 -6.180 15.590 1.00 46.34 127 PRO A C 1
ATOM 1025 O O . PRO A 1 127 ? -8.768 -5.926 14.553 1.00 46.34 127 PRO A O 1
ATOM 1028 N N . GLY A 1 128 ? -7.311 -7.206 15.694 1.00 47.47 128 GLY A N 1
ATOM 1029 C CA . GLY A 1 128 ? -7.272 -8.274 14.703 1.00 47.47 128 GLY A CA 1
ATOM 1030 C C . GLY A 1 128 ? -8.599 -9.019 14.752 1.00 47.47 128 GLY A C 1
ATOM 1031 O O . GLY A 1 128 ? -9.209 -9.118 15.820 1.00 47.47 128 GLY A O 1
ATOM 1032 N N . LEU A 1 129 ? -9.053 -9.541 13.617 1.00 47.34 129 LEU A N 1
ATOM 1033 C CA . LEU A 1 129 ? -10.287 -10.321 13.587 1.00 47.34 129 LEU A CA 1
ATOM 1034 C C . LEU A 1 129 ? -10.105 -11.555 14.490 1.00 47.34 129 LEU A C 1
ATOM 1036 O O . LEU A 1 129 ? -9.202 -12.372 14.297 1.00 47.34 129 LEU A O 1
ATOM 1040 N N . PHE A 1 130 ? -10.888 -11.642 15.569 1.00 42.97 130 PHE A N 1
ATOM 1041 C CA . PHE A 1 130 ? -10.707 -12.669 16.596 1.00 42.97 130 PHE A CA 1
ATOM 1042 C C . PHE A 1 130 ? -11.332 -13.992 16.144 1.00 42.97 130 PHE A C 1
ATOM 1044 O O . PHE A 1 130 ? -12.535 -14.213 16.255 1.00 42.97 130 PHE A O 1
ATOM 1051 N N . PHE A 1 131 ? -10.496 -14.920 15.684 1.00 45.25 131 PHE A N 1
ATOM 1052 C CA . PHE A 1 131 ? -10.934 -16.258 15.287 1.00 45.25 131 PHE A CA 1
ATOM 1053 C C . PHE A 1 131 ? -11.140 -17.171 16.500 1.00 45.25 131 PHE A C 1
ATOM 1055 O O . PHE A 1 131 ? -10.216 -17.405 17.287 1.00 45.25 131 PHE A O 1
ATOM 1062 N N . LYS A 1 132 ? -12.320 -17.794 16.616 1.00 38.62 132 LYS A N 1
ATOM 1063 C CA . LYS A 1 132 ? -12.480 -18.973 17.478 1.00 38.62 132 LYS A CA 1
ATOM 1064 C C . LYS A 1 132 ? -11.655 -20.113 16.878 1.00 38.62 132 LYS A C 1
ATOM 1066 O O . LYS A 1 132 ? -12.053 -20.719 15.888 1.00 38.62 132 LYS A O 1
ATOM 1071 N N . LYS A 1 133 ? -10.508 -20.440 17.485 1.00 35.34 133 LYS A N 1
ATOM 1072 C CA . LYS A 1 133 ? -9.861 -21.737 17.244 1.00 35.34 133 LYS A CA 1
ATOM 1073 C C . LYS A 1 133 ? -10.883 -22.825 17.577 1.00 35.34 133 LYS A C 1
ATOM 1075 O O . LYS A 1 133 ? -11.373 -22.866 18.705 1.00 35.34 133 LYS A O 1
ATOM 1080 N N . HIS A 1 134 ? -11.182 -23.716 16.634 1.00 30.88 134 HIS A N 1
ATOM 1081 C CA . HIS A 1 134 ? -11.823 -24.981 16.979 1.00 30.88 134 HIS A CA 1
ATOM 1082 C C . HIS A 1 134 ? -10.895 -25.707 17.964 1.00 30.88 134 HIS A C 1
ATOM 1084 O O . HIS A 1 134 ? -9.817 -26.170 17.593 1.00 30.88 134 HIS A O 1
ATOM 1090 N N . LYS A 1 135 ? -11.276 -25.722 19.248 1.00 29.50 135 LYS A N 1
ATOM 1091 C CA . LYS A 1 135 ? -10.581 -26.475 20.294 1.00 29.50 135 LYS A CA 1
ATOM 1092 C C . LYS A 1 135 ? -10.709 -27.960 19.961 1.00 29.50 135 LYS A C 1
ATOM 1094 O O . LYS A 1 135 ? -11.810 -28.502 20.002 1.00 29.50 135 LYS A O 1
ATOM 1099 N N . MET A 1 136 ? -9.585 -28.616 19.691 1.00 26.00 136 MET A N 1
ATOM 1100 C CA . MET A 1 136 ? -9.439 -29.990 20.157 1.00 26.00 136 MET A CA 1
ATOM 1101 C C . MET A 1 136 ? -9.313 -29.926 21.682 1.00 26.00 136 MET A C 1
ATOM 1103 O O . MET A 1 136 ? -8.610 -29.063 22.212 1.00 26.00 136 MET A O 1
ATOM 1107 N N . LEU A 1 137 ? -10.114 -30.743 22.362 1.00 25.77 137 LEU A N 1
ATOM 1108 C CA . LEU A 1 137 ? -10.223 -30.816 23.817 1.00 25.77 137 LEU A CA 1
ATOM 1109 C C . LEU A 1 137 ? -8.865 -31.137 24.448 1.00 25.77 137 LEU A C 1
ATOM 1111 O O . LEU A 1 137 ? -8.231 -32.089 24.016 1.00 25.77 137 LEU A O 1
ATOM 1115 N N . GLU A 1 138 ? -8.476 -30.371 25.471 1.00 23.78 138 GLU A N 1
ATOM 1116 C CA . GLU A 1 138 ? -7.977 -30.885 26.756 1.00 23.78 138 GLU A CA 1
ATOM 1117 C C . GLU A 1 138 ? -7.861 -29.751 27.803 1.00 23.78 138 GLU A C 1
ATOM 1119 O O . GLU A 1 138 ? -8.033 -28.572 27.487 1.00 23.78 138 GLU A O 1
ATOM 1124 N N . HIS A 1 139 ? -7.714 -30.164 29.063 1.00 24.53 139 HIS A N 1
ATOM 1125 C CA . HIS A 1 139 ? -8.338 -29.647 30.289 1.00 24.53 139 HIS A CA 1
ATOM 1126 C C . HIS A 1 139 ? -7.866 -28.302 30.905 1.00 24.53 139 HIS A C 1
ATOM 1128 O O . HIS A 1 139 ? -6.743 -27.845 30.739 1.00 24.53 139 HIS A O 1
ATOM 1134 N N . GLU A 1 140 ? -8.833 -27.765 31.658 1.00 23.00 140 GLU A N 1
ATOM 1135 C CA . GLU A 1 140 ? -9.012 -26.673 32.642 1.00 23.00 140 GLU A CA 1
ATOM 1136 C C . GLU A 1 140 ? -7.887 -26.098 33.540 1.00 23.00 140 GLU A C 1
ATOM 1138 O O . GLU A 1 140 ? -6.877 -26.731 33.831 1.00 23.00 140 GLU A O 1
ATOM 1143 N N . GLY A 1 141 ? -8.203 -24.890 34.056 1.00 22.69 141 GLY A N 1
ATOM 1144 C CA . GLY A 1 141 ? -7.597 -24.153 35.182 1.00 22.69 141 GLY A CA 1
ATOM 1145 C C . GLY A 1 141 ? -7.724 -22.619 35.0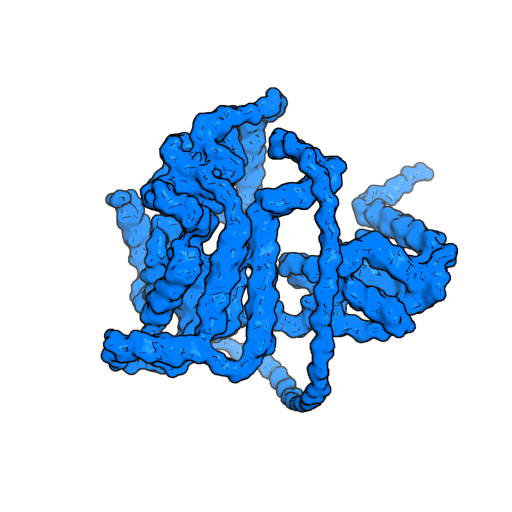00 1.00 22.69 141 GLY A C 1
ATOM 1146 O O . GLY A 1 141 ? -6.796 -22.024 34.467 1.00 22.69 141 GLY A O 1
ATOM 1147 N N . GLU A 1 142 ? -8.924 -22.002 35.054 1.00 22.12 142 GLU A N 1
ATOM 1148 C CA . GLU A 1 142 ? -9.513 -21.236 36.201 1.00 22.12 142 GLU A CA 1
ATOM 1149 C C . GLU A 1 142 ? -8.677 -19.974 36.591 1.00 22.12 142 GLU A C 1
ATOM 1151 O O . GLU A 1 142 ? -7.466 -20.085 36.703 1.00 22.12 142 GLU A O 1
ATOM 1156 N N . VAL A 1 143 ? -9.118 -18.710 36.766 1.00 22.98 143 VAL A N 1
ATOM 1157 C CA . VAL A 1 143 ? -10.294 -18.000 37.350 1.00 22.98 143 VAL A CA 1
ATOM 1158 C C . VAL A 1 143 ? -10.193 -16.515 36.855 1.00 22.98 143 VAL A C 1
ATOM 1160 O O . VAL A 1 143 ? -9.081 -16.001 36.792 1.00 22.98 143 VAL A O 1
ATOM 1163 N N . SER A 1 144 ? -11.213 -15.858 36.258 1.00 22.39 144 SER A N 1
ATOM 1164 C CA . SER A 1 144 ? -12.259 -14.957 36.846 1.00 22.39 144 SER A CA 1
ATOM 1165 C C . SER A 1 144 ? -11.697 -13.654 37.495 1.00 22.39 144 SER A C 1
ATOM 1167 O O . SER A 1 144 ? -10.665 -13.731 38.140 1.00 22.39 144 SER A O 1
ATOM 1169 N N . LEU A 1 145 ? -12.200 -12.406 37.407 1.00 21.92 145 LEU A N 1
ATOM 1170 C CA . LEU A 1 145 ? -13.510 -11.729 37.235 1.00 21.92 145 LEU A CA 1
ATOM 1171 C C . LEU A 1 145 ? -13.223 -10.278 36.729 1.00 21.92 145 LEU A C 1
ATOM 1173 O O . LEU A 1 145 ? -12.157 -9.754 37.038 1.00 21.92 145 LEU A O 1
ATOM 1177 N N . LYS A 1 146 ? -13.984 -9.682 35.789 1.00 21.92 146 LYS A N 1
ATOM 1178 C CA . LYS A 1 146 ? -15.122 -8.725 35.967 1.00 21.92 146 LYS A CA 1
ATOM 1179 C C . LYS A 1 146 ? -14.796 -7.510 36.872 1.00 21.92 146 LYS A C 1
ATOM 1181 O O . LYS A 1 146 ? -14.128 -7.684 37.874 1.00 21.92 146 LYS A O 1
ATOM 1186 N N . ASP A 1 147 ? -15.145 -6.250 36.605 1.00 21.62 147 ASP A N 1
ATOM 1187 C CA . ASP A 1 147 ? -16.437 -5.617 36.281 1.00 21.62 147 ASP A CA 1
ATOM 1188 C C . ASP A 1 147 ? -16.131 -4.124 35.950 1.00 21.62 147 ASP A C 1
ATOM 1190 O O . ASP A 1 147 ? -15.247 -3.537 36.566 1.00 21.62 147 ASP A O 1
ATOM 1194 N N . ASN A 1 148 ? -16.606 -3.562 34.831 1.00 22.02 148 ASN A N 1
ATOM 1195 C CA . ASN A 1 148 ? -17.848 -2.783 34.644 1.00 22.02 148 ASN A CA 1
ATOM 1196 C C . ASN A 1 148 ? -17.816 -1.296 35.067 1.00 22.02 148 ASN A C 1
ATOM 1198 O O . ASN A 1 148 ? -17.626 -0.990 36.237 1.00 22.02 148 ASN A O 1
ATOM 1202 N N . CYS A 1 149 ? -18.207 -0.456 34.089 1.00 22.09 149 CYS A N 1
ATOM 1203 C CA . CYS A 1 149 ? -19.108 0.711 34.195 1.00 22.09 149 CYS A CA 1
ATOM 1204 C C . CYS A 1 149 ? -18.638 1.937 35.012 1.00 22.09 149 CYS A C 1
ATOM 1206 O O . CYS A 1 149 ? -18.040 1.803 36.064 1.00 22.09 149 CYS A O 1
ATOM 1208 N N . ASN A 1 150 ? -18.929 3.195 34.672 1.00 21.48 150 ASN A N 1
ATOM 1209 C CA . ASN A 1 150 ? -19.753 3.853 33.651 1.00 21.48 150 ASN A CA 1
ATOM 1210 C C . ASN A 1 150 ? -19.487 5.377 33.765 1.00 21.48 150 ASN A C 1
ATOM 1212 O O . ASN A 1 150 ? -19.054 5.820 34.825 1.00 21.48 150 ASN A O 1
ATOM 1216 N N . ASP A 1 151 ? -19.906 6.132 32.735 1.00 22.86 151 ASP A N 1
ATOM 1217 C CA . ASP A 1 151 ? -20.445 7.511 32.818 1.00 22.86 151 ASP A CA 1
ATOM 1218 C C . ASP A 1 151 ? -19.497 8.667 33.249 1.00 22.86 151 ASP A C 1
ATOM 1220 O O . ASP A 1 151 ? -18.644 8.517 34.105 1.00 22.86 151 ASP A O 1
ATOM 1224 N N . THR A 1 152 ? -19.553 9.914 32.763 1.00 21.78 152 THR A N 1
ATOM 1225 C CA . THR A 1 152 ? -20.522 10.647 31.932 1.00 21.78 152 THR A CA 1
ATOM 1226 C C . THR A 1 152 ? -19.838 11.927 31.401 1.00 21.78 152 THR A C 1
ATOM 1228 O O . THR A 1 152 ? -19.170 12.617 32.160 1.00 21.78 152 THR A O 1
ATOM 1231 N N . GLN A 1 153 ? -20.092 12.248 30.128 1.00 23.00 153 GLN A N 1
ATOM 1232 C CA . GLN A 1 153 ? -20.388 13.570 29.528 1.00 23.00 153 GLN A CA 1
ATOM 1233 C C . GLN A 1 153 ? -19.445 14.804 29.602 1.00 23.00 153 GLN A C 1
ATOM 1235 O O . GLN A 1 153 ? -19.219 15.367 30.664 1.00 23.00 153 GLN A O 1
ATOM 1240 N N . LYS A 1 154 ? -19.197 15.319 28.372 1.00 22.61 154 LYS A N 1
ATOM 1241 C CA . LYS A 1 154 ? -19.238 16.725 27.869 1.00 22.61 154 LYS A CA 1
ATOM 1242 C C . LYS A 1 154 ? -18.154 17.693 28.394 1.00 22.61 154 LYS A C 1
ATOM 1244 O O . LYS A 1 154 ? -17.836 17.687 29.566 1.00 22.61 154 LYS A O 1
ATOM 1249 N N . GLU A 1 155 ? -17.498 18.531 27.588 1.00 22.72 155 GLU A N 1
ATOM 1250 C CA . GLU A 1 155 ? -18.000 19.424 26.532 1.00 22.72 155 GLU A CA 1
ATOM 1251 C C . GLU A 1 155 ? -17.001 19.616 25.368 1.00 22.72 155 GLU A C 1
ATOM 1253 O O . GLU A 1 155 ? -15.782 19.575 25.534 1.00 22.72 155 GLU A O 1
ATOM 1258 N N . GLU A 1 156 ? -17.568 19.852 24.184 1.00 23.80 156 GLU A N 1
ATOM 1259 C CA . GLU A 1 156 ? -16.922 20.311 22.951 1.00 23.80 156 GLU A CA 1
ATOM 1260 C C . GLU A 1 156 ? -16.525 21.795 23.036 1.00 23.80 156 GLU A C 1
ATOM 1262 O O . GLU A 1 156 ? -17.246 22.576 23.646 1.00 23.80 156 GLU A O 1
ATOM 1267 N N . SER A 1 157 ? -15.489 22.215 22.294 1.00 22.88 157 SER A N 1
ATOM 1268 C CA . SER A 1 157 ? -15.683 23.150 21.164 1.00 22.88 157 SER A CA 1
ATOM 1269 C C . SER A 1 157 ? -14.364 23.606 20.517 1.00 22.88 157 SER A C 1
ATOM 1271 O O . SER A 1 157 ? -13.512 24.193 21.175 1.00 22.88 157 SER A O 1
ATOM 1273 N N . LEU A 1 158 ? -14.266 23.345 19.206 1.00 25.14 158 LEU A N 1
ATOM 1274 C CA . LEU A 1 158 ? -13.914 24.260 18.103 1.00 25.14 158 LEU A CA 1
ATOM 1275 C C . LEU A 1 158 ? -12.834 25.336 18.330 1.00 25.14 158 LEU A C 1
ATOM 1277 O O . LEU A 1 158 ? -13.035 26.233 19.130 1.00 25.14 158 LEU A O 1
ATOM 1281 N N . ILE A 1 159 ? -11.828 25.373 17.443 1.00 23.00 159 ILE A N 1
ATOM 1282 C CA . ILE A 1 159 ? -11.444 26.573 16.669 1.00 23.00 159 ILE A CA 1
ATOM 1283 C C . ILE A 1 159 ? -10.692 26.124 15.402 1.00 23.00 159 ILE A C 1
ATOM 1285 O O . ILE A 1 159 ? -9.665 25.451 15.458 1.00 23.00 159 ILE A O 1
ATOM 1289 N N . LYS A 1 160 ? -11.251 26.511 14.252 1.00 25.91 160 LYS A N 1
ATOM 1290 C CA . LYS A 1 160 ? -10.577 26.622 12.955 1.00 25.91 160 LYS A CA 1
ATOM 1291 C C . LYS A 1 160 ? -9.674 27.853 12.992 1.00 25.91 160 LYS A C 1
ATOM 1293 O O . LYS A 1 160 ? -10.183 28.912 13.355 1.00 25.91 160 LYS A O 1
ATOM 1298 N N . THR A 1 161 ? -8.454 27.769 12.467 1.00 22.42 161 THR A N 1
ATOM 1299 C CA . THR A 1 161 ? -7.848 28.948 11.834 1.00 22.42 161 THR A CA 1
ATOM 1300 C C . THR A 1 161 ? -6.786 28.578 10.811 1.00 22.42 161 THR A C 1
ATOM 1302 O O . THR A 1 161 ? -5.845 27.839 11.093 1.00 22.42 161 THR A O 1
ATOM 1305 N N . ASP A 1 162 ? -6.989 29.137 9.622 1.00 29.81 162 ASP A N 1
ATOM 1306 C CA . ASP A 1 162 ? -6.069 29.236 8.501 1.00 29.81 162 ASP A CA 1
ATOM 1307 C C . ASP A 1 162 ? -4.721 29.851 8.898 1.00 29.81 162 ASP A C 1
ATOM 1309 O O . ASP A 1 162 ? -4.658 30.771 9.715 1.00 29.81 162 ASP A O 1
ATOM 1313 N N . ALA A 1 163 ? -3.652 29.413 8.232 1.00 23.77 163 ALA A N 1
ATOM 1314 C CA . ALA A 1 163 ? -2.422 30.189 8.127 1.00 23.77 163 ALA A CA 1
ATOM 1315 C C . ALA A 1 163 ? -1.732 29.910 6.786 1.00 23.77 163 ALA A C 1
ATOM 1317 O O . ALA A 1 163 ? -0.935 28.989 6.620 1.00 23.77 163 ALA A O 1
ATOM 1318 N N . THR A 1 164 ? -2.095 30.751 5.827 1.00 26.80 164 THR A N 1
ATOM 1319 C CA . THR A 1 164 ? -1.350 31.153 4.635 1.00 26.80 164 THR A CA 1
ATOM 1320 C C . THR A 1 164 ? 0.145 31.302 4.928 1.00 26.80 164 THR A C 1
ATOM 1322 O O . THR A 1 164 ? 0.493 31.982 5.888 1.00 26.80 164 THR A O 1
ATOM 1325 N N . ASN A 1 165 ? 1.025 30.763 4.076 1.00 27.84 165 ASN A N 1
ATOM 1326 C CA . ASN A 1 165 ? 2.414 31.227 3.983 1.00 27.84 165 ASN A CA 1
ATOM 1327 C C . ASN A 1 165 ? 2.986 31.079 2.562 1.00 27.84 165 ASN A C 1
ATOM 1329 O O . ASN A 1 165 ? 3.291 29.987 2.093 1.00 27.84 165 ASN A O 1
ATOM 1333 N N . VAL A 1 166 ? 3.042 32.243 1.909 1.00 26.38 166 VAL A N 1
ATOM 1334 C CA . VAL A 1 166 ? 4.117 32.825 1.085 1.00 26.38 166 VAL A CA 1
ATOM 1335 C C . VAL A 1 166 ? 4.969 31.873 0.235 1.00 26.38 166 VAL A C 1
ATOM 1337 O O . VAL A 1 166 ? 5.823 31.138 0.721 1.00 26.38 166 VAL A O 1
ATOM 1340 N N . ILE A 1 167 ? 4.766 32.001 -1.077 1.00 29.55 167 ILE A N 1
ATOM 1341 C CA . ILE A 1 167 ? 5.582 31.452 -2.159 1.00 29.55 167 ILE A CA 1
ATOM 1342 C C . ILE A 1 167 ? 6.712 32.447 -2.449 1.00 29.55 167 ILE A C 1
ATOM 1344 O O . ILE A 1 167 ? 6.430 33.571 -2.860 1.00 29.55 167 ILE A O 1
ATOM 1348 N N . GLU A 1 168 ? 7.969 32.022 -2.318 1.00 27.44 168 GLU A N 1
ATOM 1349 C CA . GLU A 1 168 ? 9.089 32.632 -3.041 1.00 27.44 168 GLU A CA 1
ATOM 1350 C C . GLU A 1 168 ? 9.574 31.655 -4.114 1.00 27.44 168 GLU A C 1
ATOM 1352 O O . GLU A 1 168 ? 9.932 30.504 -3.860 1.00 27.44 168 GLU A O 1
ATOM 1357 N N . SER A 1 169 ? 9.477 32.123 -5.353 1.00 28.67 169 SER A N 1
ATOM 1358 C CA . SER A 1 169 ? 9.744 31.398 -6.583 1.00 28.67 169 SER A CA 1
ATOM 1359 C C . SER A 1 169 ? 11.184 31.618 -7.038 1.00 28.67 169 SER A C 1
ATOM 1361 O O . SER A 1 169 ? 11.485 32.685 -7.566 1.00 28.67 169 SER A O 1
ATOM 1363 N N . ASP A 1 170 ? 12.024 30.587 -6.949 1.00 26.39 170 ASP A N 1
ATOM 1364 C CA . ASP A 1 170 ? 13.284 30.524 -7.696 1.00 26.39 170 ASP A CA 1
ATOM 1365 C C . ASP A 1 170 ? 13.185 29.471 -8.805 1.00 26.39 170 ASP A C 1
ATOM 1367 O O . ASP A 1 170 ? 13.412 28.271 -8.632 1.00 26.39 170 ASP A O 1
ATOM 1371 N N . ASN A 1 171 ? 12.807 29.967 -9.983 1.00 34.66 171 ASN A N 1
ATOM 1372 C CA . ASN A 1 171 ? 12.827 29.255 -11.252 1.00 34.66 171 ASN A CA 1
ATOM 1373 C C . ASN A 1 171 ? 14.267 29.215 -11.786 1.00 34.66 171 ASN A C 1
ATOM 1375 O O . ASN A 1 171 ? 14.689 30.092 -12.537 1.00 34.66 171 ASN A O 1
ATOM 1379 N N . THR A 1 172 ? 15.012 28.158 -11.459 1.00 30.36 172 THR A N 1
ATOM 1380 C CA . THR A 1 172 ? 16.144 27.710 -12.283 1.00 30.36 172 THR A CA 1
ATOM 1381 C C . THR A 1 172 ? 15.992 26.226 -12.606 1.00 30.36 172 THR A C 1
ATOM 1383 O O . THR A 1 172 ? 15.957 25.342 -11.753 1.00 30.36 172 THR A O 1
ATOM 1386 N N . ASN A 1 173 ? 15.814 25.974 -13.898 1.00 37.34 173 ASN A N 1
ATOM 1387 C CA . ASN A 1 173 ? 15.483 24.692 -14.495 1.00 37.34 173 ASN A CA 1
ATOM 1388 C C . ASN A 1 173 ? 16.754 23.821 -14.560 1.00 37.34 173 ASN A C 1
ATOM 1390 O O . ASN A 1 173 ? 17.501 23.880 -15.531 1.00 37.34 173 ASN A O 1
ATOM 1394 N N . CYS A 1 174 ? 17.025 23.037 -13.515 1.00 31.53 174 CYS A N 1
ATOM 1395 C CA . CYS A 1 174 ? 18.053 21.992 -13.518 1.00 31.53 174 CYS A CA 1
ATOM 1396 C C . CYS A 1 174 ? 17.415 20.690 -13.019 1.00 31.53 174 CYS A C 1
ATOM 1398 O O . CYS A 1 174 ? 17.421 20.396 -11.826 1.00 31.53 174 CYS A O 1
ATOM 1400 N N . LYS A 1 175 ? 16.755 19.964 -13.929 1.00 44.03 175 LYS A N 1
ATOM 1401 C CA . LYS A 1 175 ? 15.996 18.743 -13.609 1.00 44.03 175 LYS A CA 1
ATOM 1402 C C . LYS A 1 175 ? 16.793 17.438 -13.746 1.00 44.03 175 LYS A C 1
ATOM 1404 O O . LYS A 1 175 ? 16.237 16.397 -13.431 1.00 44.03 175 LYS A O 1
ATOM 1409 N N . ASP A 1 176 ? 18.066 17.474 -14.151 1.00 49.19 176 ASP A N 1
ATOM 1410 C CA . ASP A 1 176 ? 18.762 16.261 -14.623 1.00 49.19 176 ASP A CA 1
ATOM 1411 C C . ASP A 1 176 ? 20.089 15.908 -13.918 1.00 49.19 176 ASP A C 1
ATOM 1413 O O . ASP A 1 176 ? 20.824 15.053 -14.412 1.00 49.19 176 ASP A O 1
ATOM 1417 N N . LEU A 1 177 ? 20.416 16.484 -12.752 1.00 57.62 177 LEU A N 1
ATOM 1418 C CA . LEU A 1 177 ? 21.572 16.018 -11.968 1.00 57.62 177 LEU A CA 1
ATOM 1419 C C . LEU A 1 177 ? 21.122 15.331 -10.676 1.00 57.62 177 LEU A C 1
ATOM 1421 O O . LEU A 1 177 ? 20.553 15.973 -9.794 1.00 57.62 177 LEU A O 1
ATOM 1425 N N . ALA A 1 178 ? 21.405 14.029 -10.567 1.00 63.34 178 ALA A N 1
ATOM 1426 C CA . ALA A 1 178 ? 21.156 13.254 -9.357 1.00 63.34 178 ALA A CA 1
ATOM 1427 C C . ALA A 1 178 ? 21.839 13.929 -8.159 1.00 63.34 178 ALA A C 1
ATOM 1429 O O . ALA A 1 178 ? 23.061 14.108 -8.148 1.00 63.34 178 ALA A O 1
ATOM 1430 N N . ARG A 1 179 ? 21.046 14.328 -7.158 1.00 78.81 179 ARG A N 1
ATOM 1431 C CA . ARG A 1 179 ? 21.577 15.006 -5.974 1.00 78.81 179 ARG A CA 1
ATOM 1432 C C . ARG A 1 179 ? 22.442 14.053 -5.161 1.00 78.81 179 ARG A C 1
ATOM 1434 O O . ARG A 1 179 ? 22.123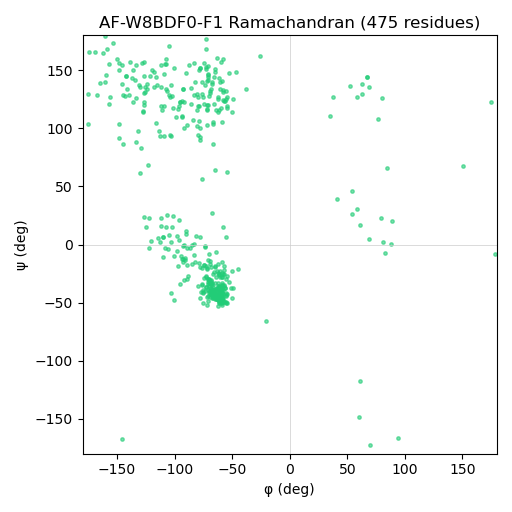 12.880 -4.982 1.00 78.81 179 ARG A O 1
ATOM 1441 N N . THR A 1 180 ? 23.547 14.570 -4.647 1.00 80.88 180 THR A N 1
ATOM 1442 C CA . THR A 1 180 ? 24.437 13.837 -3.743 1.00 80.88 180 THR A CA 1
ATOM 1443 C C . THR A 1 180 ? 23.924 13.899 -2.309 1.00 80.88 180 THR A C 1
ATOM 1445 O O . THR A 1 180 ? 23.282 14.876 -1.941 1.00 80.88 180 THR A O 1
ATOM 1448 N N . ALA A 1 181 ? 24.302 12.935 -1.465 1.00 80.56 181 ALA A N 1
ATOM 1449 C CA . ALA A 1 181 ? 23.894 12.880 -0.054 1.00 80.56 181 ALA A CA 1
ATOM 1450 C C . ALA A 1 181 ? 24.289 14.111 0.793 1.00 80.56 181 ALA A C 1
ATOM 1452 O O . ALA A 1 181 ? 23.775 14.283 1.894 1.00 80.56 181 ALA A O 1
ATOM 1453 N N . VAL A 1 182 ? 25.195 14.958 0.294 1.00 83.38 182 VAL A N 1
ATOM 1454 C CA . VAL A 1 182 ? 25.581 16.227 0.933 1.00 83.38 182 VAL A CA 1
ATOM 1455 C C . VAL A 1 182 ? 24.620 17.384 0.632 1.00 83.38 182 VAL A C 1
ATOM 1457 O O . VAL A 1 182 ? 24.682 18.404 1.311 1.00 83.38 182 VAL A O 1
ATOM 1460 N N . ASP A 1 183 ? 23.743 17.257 -0.369 1.00 82.94 183 ASP A N 1
ATOM 1461 C CA . ASP A 1 183 ? 22.761 18.293 -0.703 1.00 82.94 183 ASP A CA 1
ATOM 1462 C C . ASP A 1 183 ? 21.621 18.277 0.337 1.00 82.94 183 ASP A C 1
ATOM 1464 O O . ASP A 1 183 ? 20.999 17.228 0.532 1.00 82.94 183 ASP A O 1
ATOM 1468 N N . PRO A 1 184 ? 21.281 19.410 0.981 1.00 87.00 184 PRO A N 1
ATOM 1469 C CA . PRO A 1 184 ? 20.175 19.482 1.940 1.00 87.00 184 PRO A CA 1
ATOM 1470 C C . PRO A 1 184 ? 18.825 18.996 1.389 1.00 87.00 184 PRO A C 1
ATOM 1472 O O . PRO A 1 184 ? 17.978 18.522 2.143 1.00 87.00 184 PRO A O 1
ATOM 1475 N N . ARG A 1 185 ? 18.609 19.088 0.071 1.00 86.81 185 ARG A N 1
ATOM 1476 C CA . ARG A 1 185 ? 17.379 18.652 -0.604 1.00 86.81 185 ARG A CA 1
ATOM 1477 C C . ARG A 1 185 ? 17.410 17.185 -1.040 1.00 86.81 185 ARG A C 1
ATOM 1479 O O . ARG A 1 185 ? 16.407 16.696 -1.563 1.00 86.81 185 ARG A O 1
ATOM 1486 N N . PHE A 1 186 ? 18.525 16.480 -0.831 1.00 88.88 186 PHE A N 1
ATOM 1487 C CA . PHE A 1 186 ? 18.686 15.071 -1.194 1.00 88.88 186 PHE A CA 1
ATOM 1488 C C . PHE A 1 186 ? 17.623 14.185 -0.548 1.00 88.88 186 PHE A C 1
ATOM 1490 O O . PHE A 1 186 ? 16.983 13.401 -1.241 1.00 88.88 186 PHE A O 1
ATOM 1497 N N . LEU A 1 187 ? 17.400 14.326 0.764 1.00 86.88 187 LEU A N 1
ATOM 1498 C CA . LEU A 1 187 ? 16.441 13.485 1.488 1.00 86.88 187 LEU A CA 1
ATOM 1499 C C . LEU A 1 187 ? 15.017 13.674 0.968 1.00 86.88 187 LEU A C 1
ATOM 1501 O O . LEU A 1 187 ? 14.325 12.691 0.712 1.00 86.88 187 LEU A O 1
ATOM 1505 N N . THR A 1 188 ? 14.598 14.924 0.776 1.00 87.38 188 THR A N 1
ATOM 1506 C CA . THR A 1 188 ? 13.271 15.245 0.242 1.00 87.38 188 THR A CA 1
ATOM 1507 C C . THR A 1 188 ? 13.082 14.629 -1.140 1.00 87.38 188 THR A C 1
ATOM 1509 O O . THR A 1 188 ? 12.081 13.970 -1.393 1.00 87.38 188 THR A O 1
ATOM 1512 N N . GLU A 1 189 ? 14.062 14.779 -2.030 1.00 88.56 189 GLU A N 1
ATOM 1513 C CA . GLU A 1 189 ? 13.989 14.198 -3.370 1.00 88.56 189 GLU A CA 1
ATOM 1514 C C . GLU A 1 189 ? 14.017 12.667 -3.358 1.00 88.56 189 GLU A C 1
ATOM 1516 O O . GLU A 1 189 ? 13.241 12.036 -4.075 1.00 88.56 189 GLU A O 1
ATOM 1521 N N . PHE A 1 190 ? 14.864 12.059 -2.528 1.00 90.50 190 PHE A N 1
ATOM 1522 C CA . PHE A 1 190 ? 14.934 10.611 -2.382 1.00 90.50 190 PHE A CA 1
ATOM 1523 C C . PHE A 1 190 ? 13.586 10.035 -1.939 1.00 90.50 190 PHE A C 1
ATOM 1525 O O . PHE A 1 190 ? 13.082 9.100 -2.562 1.00 90.50 190 PHE A O 1
ATOM 1532 N N . TYR A 1 191 ? 12.970 10.609 -0.901 1.00 89.38 191 TYR A N 1
ATOM 1533 C CA . TYR A 1 191 ? 11.689 10.124 -0.392 1.00 89.38 191 TYR A CA 1
ATOM 1534 C C . TYR A 1 191 ? 10.531 10.380 -1.358 1.00 89.38 191 TYR A C 1
ATOM 1536 O O . TYR A 1 191 ? 9.720 9.475 -1.539 1.00 89.38 191 TYR A O 1
ATOM 1544 N N . ASN A 1 192 ? 10.523 11.517 -2.061 1.00 89.12 192 ASN A N 1
ATOM 1545 C CA . ASN A 1 192 ? 9.526 11.824 -3.096 1.00 89.12 192 ASN A CA 1
ATOM 1546 C C . ASN A 1 192 ? 9.564 10.856 -4.291 1.00 89.12 192 ASN A C 1
ATOM 1548 O O . ASN A 1 192 ? 8.583 10.739 -5.019 1.00 89.12 192 ASN A O 1
ATOM 1552 N N . ASN A 1 193 ? 10.692 10.179 -4.521 1.00 90.12 193 ASN A N 1
ATOM 1553 C CA . ASN A 1 193 ? 10.851 9.197 -5.597 1.00 90.12 193 ASN A CA 1
ATOM 1554 C C . ASN A 1 193 ? 10.862 7.744 -5.085 1.00 90.12 193 ASN A C 1
ATOM 1556 O O . ASN A 1 193 ? 10.918 6.796 -5.877 1.00 90.12 193 ASN A O 1
ATOM 1560 N N . SER A 1 194 ? 10.811 7.533 -3.768 1.00 92.38 194 SER A N 1
ATOM 1561 C CA . SER A 1 194 ? 10.919 6.210 -3.157 1.00 92.38 194 SER A CA 1
ATOM 1562 C C . SER A 1 194 ? 9.546 5.579 -2.964 1.00 92.38 194 SER A C 1
ATOM 1564 O O . SER A 1 194 ? 8.849 5.821 -1.979 1.00 92.38 194 SER A O 1
ATOM 1566 N N . ARG A 1 195 ? 9.171 4.673 -3.871 1.00 92.75 195 ARG A N 1
ATOM 1567 C CA . ARG A 1 195 ? 7.906 3.931 -3.748 1.00 92.75 195 ARG A CA 1
ATOM 1568 C C . ARG A 1 195 ? 7.784 3.157 -2.434 1.00 92.75 195 ARG A C 1
ATOM 1570 O O . ARG A 1 195 ? 6.694 3.059 -1.888 1.00 92.75 195 ARG A O 1
ATOM 1577 N N . LEU A 1 196 ? 8.894 2.615 -1.922 1.00 91.12 196 LEU A N 1
ATOM 1578 C CA . LEU A 1 196 ? 8.902 1.838 -0.681 1.00 91.12 196 LEU A CA 1
ATOM 1579 C C . LEU A 1 196 ? 8.592 2.731 0.520 1.00 91.12 196 LEU A C 1
ATOM 1581 O O . LEU A 1 196 ? 7.848 2.321 1.407 1.00 91.12 196 LEU A O 1
ATOM 1585 N N . HIS A 1 197 ? 9.106 3.964 0.516 1.00 90.00 197 HIS A N 1
ATOM 1586 C CA . HIS A 1 197 ? 8.730 4.963 1.506 1.00 90.00 197 HIS A CA 1
ATOM 1587 C C . HIS A 1 197 ? 7.236 5.291 1.421 1.00 90.00 197 HIS A C 1
ATOM 1589 O O . HIS A 1 197 ? 6.554 5.247 2.441 1.00 90.00 197 HIS A O 1
ATOM 1595 N N . HIS A 1 198 ? 6.708 5.546 0.220 1.00 88.44 198 HIS A N 1
ATOM 1596 C CA . HIS A 1 198 ? 5.283 5.833 0.037 1.00 88.44 198 HIS A CA 1
ATOM 1597 C C . HIS A 1 198 ? 4.381 4.682 0.511 1.00 88.44 198 HIS A C 1
ATOM 1599 O O . HIS A 1 198 ? 3.457 4.927 1.283 1.00 88.44 198 HIS A O 1
ATOM 1605 N N . ILE A 1 199 ? 4.663 3.432 0.122 1.00 86.19 199 ILE A N 1
ATOM 1606 C CA . ILE A 1 199 ? 3.874 2.258 0.540 1.00 86.19 199 ILE A CA 1
ATOM 1607 C C . ILE A 1 199 ? 3.924 2.083 2.063 1.00 86.19 199 ILE A C 1
ATOM 1609 O O . ILE A 1 199 ? 2.887 1.877 2.687 1.00 86.19 199 ILE A O 1
ATOM 1613 N N . ALA A 1 200 ? 5.105 2.194 2.679 1.00 84.06 200 ALA A N 1
ATOM 1614 C CA . ALA A 1 200 ? 5.249 2.046 4.127 1.00 84.06 200 ALA A CA 1
ATOM 1615 C C . ALA A 1 200 ? 4.499 3.145 4.900 1.00 84.06 200 ALA A C 1
ATOM 1617 O O . ALA A 1 200 ? 3.819 2.862 5.893 1.00 84.06 200 ALA A O 1
ATOM 1618 N N . THR A 1 201 ? 4.592 4.390 4.426 1.00 86.25 201 THR A N 1
ATOM 1619 C CA . THR A 1 201 ? 3.887 5.539 5.005 1.00 86.25 201 THR A CA 1
ATOM 1620 C C . THR A 1 201 ? 2.374 5.372 4.879 1.00 86.25 201 THR A C 1
ATOM 1622 O O . THR A 1 201 ? 1.671 5.516 5.877 1.00 86.25 201 THR A O 1
ATOM 1625 N N . LEU A 1 202 ? 1.871 4.998 3.697 1.00 85.81 202 LEU A N 1
ATOM 1626 C CA . LEU A 1 202 ? 0.442 4.760 3.479 1.00 85.81 202 LEU A CA 1
ATOM 1627 C C . LEU A 1 202 ? -0.072 3.578 4.302 1.00 85.81 202 LEU A C 1
ATOM 1629 O O . LEU A 1 202 ? -1.086 3.716 4.973 1.00 85.81 202 LEU A O 1
ATOM 1633 N N . GLY A 1 203 ? 0.635 2.445 4.319 1.00 80.06 203 GLY A N 1
ATOM 1634 C CA . GLY A 1 203 ? 0.229 1.270 5.096 1.00 80.06 203 GLY A CA 1
ATOM 1635 C C . GLY A 1 203 ? 0.119 1.570 6.594 1.00 80.06 203 GLY A C 1
ATOM 1636 O O . GLY A 1 203 ? -0.843 1.167 7.241 1.00 80.06 203 GLY A O 1
ATOM 1637 N N . THR A 1 204 ? 1.056 2.350 7.141 1.00 78.38 204 THR A N 1
ATOM 1638 C CA . THR A 1 204 ? 0.969 2.816 8.537 1.00 78.38 204 THR A CA 1
ATOM 1639 C C . THR A 1 204 ? -0.185 3.806 8.723 1.00 78.38 204 THR A C 1
ATOM 1641 O O . THR A 1 204 ? -0.930 3.717 9.699 1.00 78.38 204 THR A O 1
ATOM 1644 N N . GLY A 1 205 ? -0.367 4.720 7.766 1.00 84.19 205 GLY A N 1
ATOM 1645 C CA . GLY A 1 205 ? -1.461 5.688 7.750 1.00 84.19 205 GLY A CA 1
ATOM 1646 C C . GLY A 1 205 ? -2.841 5.033 7.750 1.00 84.19 205 GLY A C 1
ATOM 1647 O O . GLY A 1 205 ? -3.698 5.463 8.512 1.00 84.19 205 GLY A O 1
ATOM 1648 N N . PHE A 1 206 ? -3.048 3.957 6.984 1.00 88.88 206 PHE A N 1
ATOM 1649 C CA . PHE A 1 206 ? -4.339 3.268 6.903 1.00 88.88 206 PHE A CA 1
ATOM 1650 C C . PHE A 1 206 ? -4.705 2.501 8.171 1.00 88.88 206 PHE A C 1
ATOM 1652 O O . PHE A 1 206 ? -5.877 2.471 8.539 1.00 88.88 206 PHE A O 1
ATOM 1659 N N . LYS A 1 207 ? -3.726 1.954 8.903 1.00 84.06 207 LYS A N 1
ATOM 1660 C CA . LYS A 1 207 ? -3.988 1.375 10.232 1.00 84.06 207 LYS A CA 1
ATOM 1661 C C . LYS A 1 207 ? -4.563 2.422 11.182 1.00 84.06 207 LYS A C 1
ATOM 1663 O O . LYS A 1 207 ? -5.591 2.185 11.814 1.00 84.06 207 LYS A O 1
ATOM 1668 N N . LYS A 1 208 ? -3.934 3.602 11.226 1.00 83.25 208 LYS A N 1
ATOM 1669 C CA . LYS A 1 208 ? -4.441 4.737 12.001 1.00 83.25 208 LYS A CA 1
ATOM 1670 C C . LYS A 1 208 ? -5.799 5.209 11.479 1.00 83.25 208 LYS A C 1
ATOM 1672 O O . LYS A 1 208 ? -6.712 5.394 12.269 1.00 83.25 208 LYS A O 1
ATOM 1677 N N . TYR A 1 209 ? -5.949 5.334 10.166 1.00 88.94 209 TYR A N 1
ATOM 1678 C CA . TYR A 1 209 ? -7.178 5.798 9.531 1.00 88.94 209 TYR A CA 1
ATOM 1679 C C . TYR A 1 209 ? -8.390 4.930 9.889 1.00 88.94 209 TYR A C 1
ATOM 1681 O O . TYR A 1 209 ? -9.426 5.453 10.284 1.00 88.94 209 TYR A O 1
ATOM 1689 N N . VAL A 1 210 ? -8.250 3.602 9.840 1.00 86.50 210 VAL A N 1
ATOM 1690 C CA . VAL A 1 210 ? -9.316 2.672 10.245 1.00 86.50 210 VAL A CA 1
ATOM 1691 C C . VAL A 1 210 ? -9.647 2.814 11.735 1.00 86.50 210 VAL A C 1
ATOM 1693 O O . VAL A 1 210 ? -10.815 2.731 12.114 1.00 86.50 210 VAL A O 1
ATOM 1696 N N . SER A 1 211 ? -8.647 3.049 12.589 1.00 84.38 211 SER A N 1
ATOM 1697 C CA . SER A 1 211 ? -8.882 3.333 14.010 1.00 84.38 211 SER A CA 1
ATOM 1698 C C . SER A 1 211 ? -9.675 4.627 14.205 1.00 84.38 211 SER A C 1
ATOM 1700 O O . SER A 1 211 ? -10.662 4.631 14.938 1.00 84.38 211 SER A O 1
ATOM 1702 N N . ASP A 1 212 ? -9.283 5.696 13.513 1.00 85.88 212 ASP A N 1
ATOM 1703 C CA . ASP A 1 212 ? -9.949 6.997 13.585 1.00 85.88 212 ASP A CA 1
ATOM 1704 C C . ASP A 1 212 ? -11.403 6.892 13.062 1.00 85.88 212 ASP A C 1
ATOM 1706 O O . ASP A 1 212 ? -12.321 7.457 13.656 1.00 85.88 212 ASP A O 1
ATOM 1710 N N . LEU A 1 213 ? -11.652 6.104 12.004 1.00 88.31 213 LEU A N 1
ATOM 1711 C CA . LEU A 1 213 ? -13.005 5.830 11.499 1.00 88.31 213 LEU A CA 1
ATOM 1712 C C . LEU A 1 213 ? -13.887 5.121 12.536 1.00 88.31 213 LEU A C 1
ATOM 1714 O O . LEU A 1 213 ? -15.047 5.496 12.703 1.00 88.31 213 LEU A O 1
ATOM 1718 N N . ARG A 1 214 ? -13.354 4.118 13.247 1.00 86.12 214 ARG A N 1
ATOM 1719 C CA . ARG A 1 214 ? -14.081 3.400 14.315 1.00 86.12 214 ARG A CA 1
ATOM 1720 C C . ARG A 1 214 ? -14.487 4.334 15.445 1.00 86.12 214 ARG A C 1
ATOM 1722 O O . ARG A 1 214 ? -15.630 4.293 15.892 1.00 86.12 214 ARG A O 1
ATOM 1729 N N . GLU A 1 215 ? -13.567 5.193 15.870 1.00 85.62 215 GLU A N 1
ATOM 1730 C CA . GLU A 1 215 ? -13.822 6.172 16.925 1.00 85.62 215 GLU A CA 1
ATOM 1731 C C . GLU A 1 215 ? -14.898 7.189 16.510 1.00 85.62 215 GLU A C 1
ATOM 1733 O O . GLU A 1 215 ? -15.835 7.446 17.263 1.00 85.62 215 GLU A O 1
ATOM 1738 N N . GLN A 1 216 ? -14.822 7.716 15.284 1.00 86.94 216 GLN A N 1
ATOM 1739 C CA . GLN A 1 216 ? -15.778 8.706 14.766 1.00 86.94 216 GLN A CA 1
ATOM 1740 C C . GLN A 1 216 ? -17.173 8.128 14.470 1.00 86.94 216 GLN A C 1
ATOM 1742 O O . GLN A 1 216 ? -18.189 8.840 14.521 1.00 86.94 216 GLN A O 1
ATOM 1747 N N . HIS A 1 217 ? -17.235 6.848 14.106 1.00 84.19 217 HIS A N 1
ATOM 1748 C CA . HIS A 1 217 ? -18.482 6.163 13.778 1.00 84.19 217 HIS A CA 1
ATOM 1749 C C . HIS A 1 217 ? -19.275 5.782 15.029 1.00 84.19 217 HIS A C 1
ATOM 1751 O O . HIS A 1 217 ? -20.490 6.003 15.068 1.00 84.19 217 HIS A O 1
ATOM 1757 N N . GLY A 1 218 ? -18.596 5.317 16.082 1.00 80.31 218 GLY A N 1
ATOM 1758 C CA . GLY A 1 218 ? -19.222 4.980 17.358 1.00 80.31 218 GLY A CA 1
ATOM 1759 C C . GLY A 1 218 ? -20.260 3.863 17.213 1.00 80.31 218 GLY A C 1
ATOM 1760 O O . GLY A 1 218 ? -19.925 2.742 16.853 1.00 80.31 218 GLY A O 1
ATOM 1761 N N . THR A 1 219 ? -21.527 4.161 17.516 1.00 79.06 219 THR A N 1
ATOM 1762 C CA . THR A 1 219 ? -22.654 3.205 17.454 1.00 79.06 219 THR A CA 1
ATOM 1763 C C . THR A 1 219 ? -23.609 3.465 16.286 1.00 79.06 219 THR A C 1
ATOM 1765 O O . THR A 1 219 ? -24.739 2.971 16.277 1.00 79.06 219 THR A O 1
ATOM 1768 N N . LYS A 1 220 ? -23.197 4.280 15.306 1.00 85.12 220 LYS A N 1
ATOM 1769 C CA . LYS A 1 220 ? -24.034 4.599 14.144 1.00 85.12 220 LYS A CA 1
ATOM 1770 C C . LYS A 1 220 ? -24.285 3.337 13.310 1.00 85.12 220 LYS A C 1
ATOM 1772 O O . LYS A 1 220 ? -23.474 2.423 13.267 1.00 85.12 220 LYS A O 1
ATOM 1777 N N . GLY A 1 221 ? -25.426 3.280 12.630 1.00 85.81 221 GLY A N 1
ATOM 1778 C CA . GLY A 1 221 ? -25.681 2.225 11.646 1.00 85.81 221 GLY A CA 1
ATOM 1779 C C . GLY A 1 221 ? -24.865 2.424 10.364 1.00 85.81 221 GLY A C 1
ATOM 1780 O O . GLY A 1 221 ? -24.189 3.440 10.187 1.00 85.81 221 GLY A O 1
ATOM 1781 N N . PHE A 1 222 ? -24.986 1.481 9.431 1.00 92.62 222 PHE A N 1
ATOM 1782 C CA . PHE A 1 222 ? -24.396 1.569 8.092 1.00 92.62 222 PHE A CA 1
ATOM 1783 C C . PHE A 1 222 ? -25.505 1.687 7.032 1.00 92.62 222 PHE A C 1
ATOM 1785 O O . PHE A 1 222 ? -26.007 0.667 6.558 1.00 92.62 222 PHE A O 1
ATOM 1792 N N . PRO A 1 223 ? -25.906 2.906 6.615 1.00 91.06 223 PRO A N 1
ATOM 1793 C CA . PRO A 1 223 ? -27.010 3.100 5.666 1.00 91.06 223 PRO A CA 1
ATOM 1794 C C . PRO A 1 223 ? -26.798 2.408 4.311 1.00 91.06 223 PRO A C 1
ATOM 1796 O O . PRO A 1 223 ? -27.759 2.009 3.646 1.00 91.06 223 PRO A O 1
ATOM 1799 N N . ALA A 1 224 ? -25.538 2.223 3.906 1.00 92.06 224 ALA A N 1
ATOM 1800 C CA . ALA A 1 224 ? -25.199 1.520 2.675 1.00 92.06 224 ALA A CA 1
ATOM 1801 C C . ALA A 1 224 ? -25.631 0.043 2.704 1.00 92.06 224 ALA A C 1
ATOM 1803 O O . ALA A 1 224 ? -25.975 -0.494 1.654 1.00 92.06 224 ALA A O 1
ATOM 1804 N N . ARG A 1 225 ? -25.712 -0.597 3.886 1.00 92.19 225 ARG A N 1
ATOM 1805 C CA . ARG A 1 225 ? -26.227 -1.974 4.030 1.00 92.19 225 ARG A CA 1
ATOM 1806 C C . ARG A 1 225 ? -27.676 -2.082 3.559 1.00 92.19 225 ARG A C 1
ATOM 1808 O O . ARG A 1 225 ? -27.999 -2.981 2.787 1.00 92.19 225 ARG A O 1
ATOM 1815 N N . ALA A 1 226 ? -28.530 -1.138 3.962 1.00 88.44 226 ALA A N 1
ATOM 1816 C CA . ALA A 1 226 ? -29.930 -1.097 3.539 1.00 88.44 226 ALA A CA 1
ATOM 1817 C C . ALA A 1 226 ? -30.050 -0.862 2.026 1.00 88.44 226 ALA A C 1
ATOM 1819 O O . ALA A 1 226 ? -30.728 -1.611 1.330 1.00 88.44 226 ALA A O 1
ATOM 1820 N N . THR A 1 227 ? -29.288 0.102 1.500 1.00 90.44 227 THR A N 1
ATOM 1821 C CA . THR A 1 227 ? -29.268 0.400 0.057 1.00 90.44 227 THR A CA 1
ATOM 1822 C C . THR A 1 227 ? -28.817 -0.812 -0.767 1.00 90.44 227 THR A C 1
ATOM 1824 O O . THR A 1 227 ? -29.360 -1.085 -1.838 1.00 90.44 227 THR A O 1
ATOM 1827 N N . LEU A 1 228 ? -27.826 -1.559 -0.276 1.00 88.88 228 LEU A N 1
ATOM 1828 C CA . LEU A 1 228 ? -27.343 -2.774 -0.924 1.00 88.88 228 LEU A CA 1
ATOM 1829 C C . LEU A 1 228 ? -28.395 -3.890 -0.894 1.00 88.88 228 LEU A C 1
ATOM 1831 O O . LEU A 1 228 ? -28.615 -4.547 -1.911 1.00 88.88 228 LEU A O 1
ATO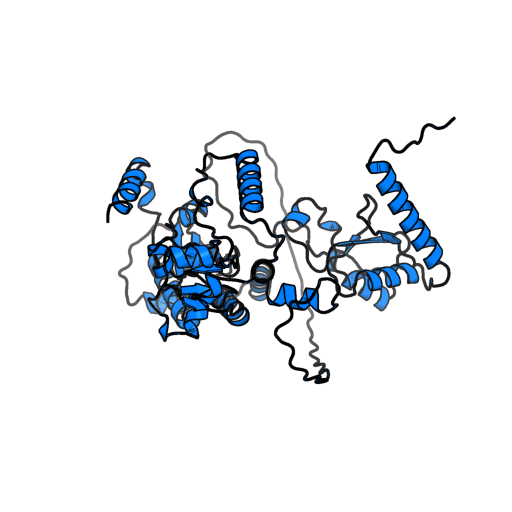M 1835 N N . LYS A 1 229 ? -29.085 -4.066 0.237 1.00 87.56 229 LYS A N 1
ATOM 1836 C CA . LYS A 1 229 ? -30.189 -5.024 0.377 1.00 87.56 229 LYS A CA 1
ATOM 1837 C C . LYS A 1 229 ? -31.318 -4.735 -0.614 1.00 87.56 229 LYS A C 1
ATOM 1839 O O . LYS A 1 229 ? -31.788 -5.651 -1.288 1.00 87.56 229 LYS A O 1
ATOM 1844 N N . ASP A 1 230 ? -31.702 -3.472 -0.765 1.00 87.06 230 ASP A N 1
ATOM 1845 C CA . ASP A 1 230 ? -32.748 -3.060 -1.709 1.00 87.06 230 ASP A CA 1
ATOM 1846 C C . ASP A 1 230 ? -32.336 -3.319 -3.166 1.00 87.06 230 ASP A C 1
ATOM 1848 O O . ASP A 1 230 ? -33.136 -3.779 -3.976 1.00 87.06 230 ASP A O 1
ATOM 1852 N N . ARG A 1 231 ? -31.058 -3.106 -3.505 1.00 85.44 231 ARG A N 1
ATOM 1853 C CA . ARG A 1 231 ? -30.530 -3.394 -4.850 1.00 85.44 231 ARG A CA 1
ATOM 1854 C C . ARG A 1 231 ? -30.484 -4.890 -5.171 1.00 85.44 231 ARG A C 1
ATOM 1856 O O . ARG A 1 231 ? -30.736 -5.270 -6.313 1.00 85.44 231 ARG A O 1
ATOM 1863 N N . LEU A 1 232 ? -30.140 -5.730 -4.194 1.00 81.50 232 LEU A N 1
ATOM 1864 C CA . LEU A 1 232 ? -29.943 -7.172 -4.394 1.00 81.50 232 LEU A CA 1
ATOM 1865 C C . LEU A 1 232 ? -31.228 -7.997 -4.230 1.00 81.50 232 LEU A C 1
ATOM 1867 O O . LEU A 1 232 ? -31.367 -9.039 -4.867 1.00 81.50 232 LEU A O 1
ATOM 1871 N N . SER A 1 233 ? -32.201 -7.528 -3.445 1.00 69.69 233 SER A N 1
ATOM 1872 C CA . SER A 1 233 ? -33.493 -8.209 -3.239 1.00 69.69 233 SER A CA 1
ATOM 1873 C C . SER A 1 233 ? -34.332 -8.363 -4.518 1.00 69.69 233 SER A C 1
ATOM 1875 O O . SER A 1 233 ? -35.201 -9.229 -4.578 1.00 69.69 233 SER A O 1
ATOM 1877 N N . VAL A 1 234 ? -34.021 -7.612 -5.579 1.00 60.09 234 VAL A N 1
ATOM 1878 C CA . VAL A 1 234 ? -34.627 -7.767 -6.915 1.00 60.09 234 VAL A CA 1
ATOM 1879 C C . VAL A 1 234 ? -34.135 -9.035 -7.643 1.00 60.09 234 VAL A C 1
ATOM 1881 O O . VAL A 1 234 ? -34.775 -9.479 -8.593 1.00 60.09 234 VAL A O 1
ATOM 1884 N N . ARG A 1 235 ? -33.007 -9.635 -7.227 1.00 56.03 235 ARG A N 1
ATOM 1885 C CA . ARG A 1 235 ? -32.305 -10.686 -7.989 1.00 56.03 235 ARG A CA 1
ATOM 1886 C C . ARG A 1 235 ? -32.355 -12.102 -7.406 1.00 56.03 235 ARG A C 1
ATOM 1888 O O . ARG A 1 235 ? -32.014 -13.025 -8.141 1.00 56.03 235 ARG A O 1
ATOM 1895 N N . SER A 1 236 ? -32.815 -12.313 -6.169 1.00 51.53 236 SER A N 1
ATOM 1896 C CA . SER A 1 236 ? -32.608 -13.608 -5.495 1.00 51.53 236 SER A CA 1
ATOM 1897 C C . SER A 1 236 ? -33.852 -14.177 -4.807 1.00 51.53 236 SER A C 1
ATOM 1899 O O . SER A 1 236 ? -34.449 -13.555 -3.932 1.00 51.53 236 SER A O 1
ATOM 1901 N N . SER A 1 237 ? -34.193 -15.423 -5.155 1.00 46.56 237 SER A N 1
ATOM 1902 C CA . SER A 1 237 ? -35.060 -16.312 -4.375 1.00 46.56 237 SER A CA 1
ATOM 1903 C C . SER A 1 237 ? -34.292 -16.841 -3.159 1.00 46.56 237 SER A C 1
ATOM 1905 O O . SER A 1 237 ? -33.250 -17.476 -3.310 1.00 46.56 237 SER A O 1
ATOM 1907 N N . VAL A 1 238 ? -34.800 -16.565 -1.959 1.00 48.03 238 VAL A N 1
ATOM 1908 C CA . VAL A 1 238 ? -34.139 -16.818 -0.669 1.00 48.03 238 VAL A CA 1
ATOM 1909 C C . VAL A 1 238 ? -33.827 -18.307 -0.462 1.00 48.03 238 VAL A C 1
ATOM 1911 O O . VAL A 1 238 ? -34.738 -19.124 -0.332 1.00 48.03 238 VAL A O 1
ATOM 1914 N N . SER A 1 239 ? -32.544 -18.666 -0.354 1.00 47.19 239 SER A N 1
ATOM 1915 C CA . SER A 1 239 ? -32.122 -19.933 0.255 1.00 47.19 239 SER A CA 1
ATOM 1916 C C . SER A 1 239 ? -31.853 -19.719 1.747 1.00 47.19 239 SER A C 1
ATOM 1918 O O . SER A 1 239 ? -31.005 -18.904 2.112 1.00 47.19 239 SER A O 1
ATOM 1920 N N . ASN A 1 240 ? -32.549 -20.468 2.605 1.00 43.16 240 ASN A N 1
ATOM 1921 C CA . ASN A 1 240 ? -32.353 -20.475 4.057 1.00 43.16 240 ASN A CA 1
ATOM 1922 C C . ASN A 1 240 ? -30.976 -21.057 4.424 1.00 43.16 240 ASN A C 1
ATOM 1924 O O . ASN A 1 240 ? -30.854 -22.253 4.695 1.00 43.16 240 ASN A O 1
ATOM 1928 N N . ASN A 1 241 ? -29.937 -20.222 4.452 1.00 47.12 241 ASN A N 1
ATOM 1929 C CA . ASN A 1 241 ? -28.645 -20.608 5.010 1.00 47.12 241 ASN A CA 1
ATOM 1930 C C . ASN A 1 241 ? -28.622 -20.376 6.524 1.00 47.12 241 ASN A C 1
ATOM 1932 O O . ASN A 1 241 ? -29.064 -19.347 7.031 1.00 47.12 241 ASN A O 1
ATOM 1936 N N . LYS A 1 242 ? -28.114 -21.379 7.247 1.00 45.66 242 LYS A N 1
ATOM 1937 C CA . LYS A 1 242 ? -27.990 -21.385 8.709 1.00 45.66 242 LYS A CA 1
ATOM 1938 C C . LYS A 1 242 ? -27.191 -20.165 9.207 1.00 45.66 242 LYS A C 1
ATOM 1940 O O . LYS A 1 242 ? -26.075 -19.957 8.727 1.00 45.66 242 LYS A O 1
ATOM 1945 N N . PRO A 1 243 ? -27.676 -19.443 10.230 1.00 48.62 243 PRO A N 1
ATOM 1946 C CA . PRO A 1 243 ? -26.929 -18.365 10.867 1.00 48.62 243 PRO A CA 1
ATOM 1947 C C . PRO A 1 243 ? -25.908 -18.980 11.833 1.00 48.62 243 PRO A C 1
ATOM 1949 O O . PRO A 1 243 ? -26.312 -19.531 12.851 1.00 48.62 243 PRO A O 1
ATOM 1952 N N . SER A 1 244 ? -24.611 -18.973 11.491 1.00 53.81 244 SER A N 1
ATOM 1953 C CA . SER A 1 244 ? -23.498 -19.246 12.438 1.00 53.81 244 SER A CA 1
ATOM 1954 C C . SER A 1 244 ? -22.090 -19.224 11.804 1.00 53.81 244 SER A C 1
ATOM 1956 O O . SER A 1 244 ? -21.111 -19.369 12.539 1.00 53.81 244 SER A O 1
ATOM 1958 N N . ALA A 1 245 ? -21.932 -19.132 10.481 1.00 68.44 245 ALA A N 1
ATOM 1959 C CA . ALA A 1 245 ? -20.601 -19.200 9.870 1.00 68.44 245 ALA A CA 1
ATOM 1960 C C . ALA A 1 245 ? -19.903 -17.830 9.902 1.00 68.44 245 ALA A C 1
ATOM 1962 O O . ALA A 1 245 ? -20.482 -16.837 9.469 1.00 68.44 245 ALA A O 1
ATOM 1963 N N . THR A 1 246 ? -18.668 -17.789 10.410 1.00 76.75 246 THR A N 1
ATOM 1964 C CA . THR A 1 246 ? -17.778 -16.629 10.269 1.00 76.75 246 THR A CA 1
ATOM 1965 C C . THR A 1 246 ? -17.374 -16.488 8.808 1.00 76.75 246 THR A C 1
ATOM 1967 O O . THR A 1 246 ? -16.981 -17.477 8.185 1.00 76.75 246 THR A O 1
ATOM 1970 N N . TRP A 1 247 ? -17.450 -15.271 8.280 1.00 81.25 247 TRP A N 1
ATOM 1971 C CA . TRP A 1 247 ? -17.087 -14.965 6.902 1.00 81.25 247 TRP A CA 1
ATOM 1972 C C . TRP A 1 247 ? -16.079 -13.834 6.862 1.00 81.25 247 TRP A C 1
ATOM 1974 O O . TRP A 1 247 ? -16.368 -12.721 7.282 1.00 81.25 247 TRP A O 1
ATOM 1984 N N . ILE A 1 248 ? -14.912 -14.122 6.307 1.00 82.31 248 ILE A N 1
ATOM 1985 C CA . ILE A 1 248 ? -13.857 -13.144 6.088 1.00 82.31 248 ILE A CA 1
ATOM 1986 C C . ILE A 1 248 ? -13.713 -12.931 4.595 1.00 82.31 248 ILE A C 1
ATOM 1988 O O . ILE A 1 248 ? -13.686 -13.895 3.830 1.00 82.31 248 ILE A O 1
ATOM 1992 N N . MET A 1 249 ? -13.597 -11.673 4.197 1.00 87.75 249 MET A N 1
ATOM 1993 C CA . MET A 1 249 ? -13.218 -11.275 2.854 1.00 87.75 249 MET A CA 1
ATOM 1994 C C . MET A 1 249 ? -11.796 -10.738 2.870 1.00 87.75 249 MET A C 1
ATOM 1996 O O . MET A 1 249 ? -11.442 -9.895 3.688 1.00 87.75 249 MET A O 1
ATOM 2000 N N . HIS A 1 250 ? -10.990 -11.208 1.933 1.00 88.94 250 HIS A N 1
ATOM 2001 C CA . HIS A 1 250 ? -9.721 -10.597 1.567 1.00 88.94 250 HIS A CA 1
ATOM 2002 C C . HIS A 1 250 ? -9.919 -9.869 0.242 1.00 88.94 250 HIS A C 1
ATOM 2004 O O . HIS A 1 250 ? -10.424 -10.478 -0.699 1.00 88.94 250 HIS A O 1
ATOM 2010 N N . ILE A 1 251 ? -9.569 -8.586 0.181 1.00 90.69 251 ILE A N 1
ATOM 2011 C CA . ILE A 1 251 ? -9.651 -7.765 -1.033 1.00 90.69 251 ILE A CA 1
ATOM 2012 C C . ILE A 1 251 ? -8.276 -7.172 -1.344 1.00 90.69 251 ILE A C 1
ATOM 2014 O O . ILE A 1 251 ? -7.600 -6.671 -0.445 1.00 90.69 251 ILE A O 1
ATOM 2018 N N . ASP A 1 252 ? -7.886 -7.256 -2.614 1.00 93.50 252 ASP A N 1
ATOM 2019 C CA . ASP A 1 252 ? -6.585 -6.832 -3.140 1.00 93.50 252 ASP A CA 1
ATOM 2020 C C . ASP A 1 252 ? -6.775 -6.180 -4.526 1.00 93.50 252 ASP A C 1
ATOM 2022 O O . ASP A 1 252 ? -7.531 -6.687 -5.367 1.00 93.50 252 ASP A O 1
ATOM 2026 N N . MET A 1 253 ? -6.137 -5.032 -4.768 1.00 92.75 253 MET A N 1
ATOM 2027 C CA . MET A 1 253 ? -6.217 -4.333 -6.053 1.00 92.75 253 MET A CA 1
ATOM 2028 C C . MET A 1 253 ? -5.350 -5.018 -7.113 1.00 92.75 253 MET A C 1
ATOM 2030 O O . MET A 1 253 ? -4.143 -5.212 -6.971 1.00 92.75 253 MET A O 1
ATOM 2034 N N . ASP A 1 254 ? -5.948 -5.292 -8.269 1.00 91.19 254 ASP A N 1
ATOM 2035 C CA . ASP A 1 254 ? -5.270 -5.975 -9.364 1.00 91.19 254 ASP A CA 1
ATOM 2036 C C . ASP A 1 254 ? -4.129 -5.105 -9.914 1.00 91.19 254 ASP A C 1
ATOM 2038 O O . ASP A 1 254 ? -4.356 -3.977 -10.354 1.00 91.19 254 ASP A O 1
ATOM 2042 N N . CYS A 1 255 ? -2.896 -5.631 -9.876 1.00 91.12 255 CYS A N 1
ATOM 2043 C CA . CYS A 1 255 ? -1.666 -4.973 -10.350 1.00 91.12 255 CYS A CA 1
ATOM 2044 C C . CYS A 1 255 ? -1.568 -3.470 -10.004 1.00 91.12 255 CYS A C 1
ATOM 2046 O O . CYS A 1 255 ? -1.046 -2.683 -10.798 1.00 91.12 255 CYS A O 1
ATOM 2048 N N . PHE A 1 256 ? -2.009 -3.101 -8.796 1.00 94.88 256 PHE A N 1
ATOM 2049 C CA . PHE A 1 256 ? -2.313 -1.753 -8.303 1.00 94.88 256 PHE A CA 1
ATOM 2050 C C . PHE A 1 256 ? -1.678 -0.569 -9.054 1.00 94.88 256 PHE A C 1
ATOM 2052 O O . PHE A 1 256 ? -2.393 0.192 -9.703 1.00 94.88 256 PHE A O 1
ATOM 2059 N N . PHE A 1 257 ? -0.348 -0.406 -9.034 1.00 96.19 257 PHE A N 1
ATOM 2060 C CA . PHE A 1 257 ? 0.286 0.771 -9.655 1.00 96.19 257 PHE A CA 1
ATOM 2061 C C . PHE A 1 257 ? 0.052 0.874 -11.168 1.00 96.19 257 PHE A C 1
ATOM 2063 O O . PHE A 1 257 ? -0.041 1.982 -11.696 1.00 96.19 257 PHE A O 1
ATOM 2070 N N . VAL A 1 258 ? -0.034 -0.262 -11.868 1.00 96.50 258 VAL A N 1
ATOM 2071 C CA . VAL A 1 258 ? -0.340 -0.296 -13.303 1.00 96.50 258 VAL A CA 1
ATOM 2072 C C . VAL A 1 258 ? -1.796 0.085 -13.522 1.00 96.50 258 VAL A C 1
ATOM 2074 O O . VAL A 1 258 ? -2.049 0.980 -14.317 1.00 96.50 258 VAL A O 1
ATOM 2077 N N . SER A 1 259 ? -2.734 -0.517 -12.787 1.00 95.56 259 SER A N 1
ATOM 2078 C CA . SER A 1 259 ? -4.164 -0.195 -12.897 1.00 95.56 259 SER A CA 1
ATOM 2079 C C . SER A 1 259 ? -4.443 1.293 -12.691 1.00 95.56 259 SER A C 1
ATOM 2081 O O . SER A 1 259 ? -5.157 1.900 -13.486 1.00 95.56 259 SER A O 1
ATOM 2083 N N . VAL A 1 260 ? -3.811 1.915 -11.689 1.00 96.88 260 VAL A N 1
ATOM 2084 C CA . VAL A 1 260 ? -3.930 3.362 -11.470 1.00 96.88 260 VAL A CA 1
ATOM 2085 C C . VAL A 1 260 ? -3.283 4.159 -12.603 1.00 96.88 260 VAL A C 1
ATOM 2087 O O . VAL A 1 260 ? -3.895 5.091 -13.116 1.00 96.88 260 VAL A O 1
ATOM 2090 N N . GLY A 1 261 ? -2.075 3.788 -13.038 1.00 95.50 261 GLY A N 1
ATOM 2091 C CA . GLY A 1 261 ? -1.386 4.482 -14.128 1.00 95.50 261 GLY A CA 1
ATOM 2092 C C . GLY A 1 261 ? -2.134 4.412 -15.467 1.00 95.50 261 GLY A C 1
ATOM 2093 O O . GLY A 1 261 ? -2.181 5.397 -16.202 1.00 95.50 261 GLY A O 1
ATOM 2094 N N . LEU A 1 262 ? -2.801 3.290 -15.752 1.00 95.56 262 LEU A N 1
ATOM 2095 C CA . LEU A 1 262 ? -3.626 3.098 -16.948 1.00 95.56 262 LEU A CA 1
ATOM 2096 C C . LEU A 1 262 ? -4.860 4.012 -16.986 1.00 95.56 262 LEU A C 1
ATOM 2098 O O . LEU A 1 262 ? -5.366 4.279 -18.073 1.00 95.56 262 LEU A O 1
ATOM 2102 N N . ARG A 1 263 ? -5.309 4.574 -15.852 1.00 94.69 263 ARG A N 1
ATOM 2103 C CA . ARG A 1 263 ? -6.375 5.599 -15.842 1.00 94.69 263 ARG A CA 1
ATOM 2104 C C . ARG A 1 263 ? -5.990 6.833 -16.663 1.00 94.69 263 ARG A C 1
ATOM 2106 O O . ARG A 1 263 ? -6.854 7.445 -17.281 1.00 94.69 263 ARG A O 1
ATOM 2113 N N . LYS A 1 264 ? -4.701 7.195 -16.660 1.00 94.06 264 LYS A N 1
ATOM 2114 C CA . LYS A 1 264 ? -4.138 8.323 -17.426 1.00 94.06 264 LYS A CA 1
ATOM 2115 C C . LYS A 1 264 ? -3.635 7.911 -18.814 1.00 94.06 264 LYS A C 1
ATOM 2117 O O . LYS A 1 264 ? -3.396 8.784 -19.640 1.00 94.06 264 LYS A O 1
ATOM 2122 N N . HIS A 1 265 ? -3.502 6.607 -19.054 1.00 93.50 265 HIS A N 1
ATOM 2123 C CA . HIS A 1 265 ? -2.972 6.015 -20.283 1.00 93.50 265 HIS A CA 1
ATOM 2124 C C . HIS A 1 265 ? -3.903 4.922 -20.837 1.00 93.50 265 HIS A C 1
ATOM 2126 O O . HIS A 1 265 ? -3.512 3.749 -20.901 1.00 93.50 265 HIS A O 1
ATOM 2132 N N . PRO A 1 266 ? -5.153 5.261 -21.210 1.00 92.19 266 PRO A N 1
ATOM 2133 C CA . PRO A 1 266 ? -6.121 4.282 -21.704 1.00 92.19 266 PRO A CA 1
ATOM 2134 C C . PRO A 1 266 ? -5.666 3.583 -22.996 1.00 92.19 266 PRO A C 1
ATOM 2136 O O . PRO A 1 266 ? -6.069 2.451 -23.253 1.00 92.19 266 PRO A O 1
ATOM 2139 N N . GLU A 1 267 ? -4.798 4.216 -23.788 1.00 95.25 267 GLU A N 1
ATOM 2140 C CA . GLU A 1 267 ? -4.199 3.661 -25.005 1.00 95.25 267 GLU A CA 1
ATOM 2141 C C . GLU A 1 267 ? -3.283 2.453 -24.753 1.00 95.25 267 GLU A C 1
ATOM 2143 O O . GLU A 1 267 ? -2.995 1.694 -25.679 1.00 95.25 267 GLU A O 1
ATOM 2148 N N . LEU A 1 268 ? -2.820 2.273 -23.512 1.00 94.81 268 LEU A N 1
ATOM 2149 C CA . LEU A 1 268 ? -1.929 1.184 -23.106 1.00 94.81 268 LEU A CA 1
ATOM 2150 C C . LEU A 1 268 ? -2.674 -0.008 -22.491 1.00 94.81 268 LEU A C 1
ATOM 2152 O O . LEU A 1 268 ? -2.038 -0.958 -22.030 1.00 94.81 268 LEU A O 1
ATOM 2156 N N . LYS A 1 269 ? -4.008 0.029 -22.460 1.00 91.31 269 LYS A N 1
ATOM 2157 C CA . LYS A 1 269 ? -4.816 -1.091 -21.980 1.00 91.31 269 LYS A CA 1
ATOM 2158 C C . LYS A 1 269 ? -4.580 -2.333 -22.850 1.00 91.31 269 LYS A C 1
ATOM 2160 O O . LYS A 1 269 ? -4.376 -2.216 -24.056 1.00 91.31 269 LYS A O 1
ATOM 2165 N N . ASP A 1 270 ? -4.572 -3.507 -22.219 1.00 91.06 270 ASP A N 1
ATOM 2166 C CA . ASP A 1 270 ? -4.339 -4.812 -22.855 1.00 91.06 270 ASP A CA 1
ATOM 2167 C C . ASP A 1 270 ? -2.952 -4.947 -23.534 1.00 91.06 270 ASP A C 1
ATOM 2169 O O . ASP A 1 270 ? -2.710 -5.850 -24.338 1.00 91.06 270 ASP A O 1
ATOM 2173 N N . GLN A 1 271 ? -2.003 -4.062 -23.196 1.00 95.31 271 GLN A N 1
ATOM 2174 C CA . GLN A 1 271 ? -0.598 -4.142 -23.606 1.00 95.31 271 GLN A CA 1
ATOM 2175 C C . GLN A 1 271 ? 0.299 -4.538 -22.423 1.00 95.31 271 GLN A C 1
ATOM 2177 O O . GLN A 1 271 ? -0.031 -4.262 -21.268 1.00 95.31 271 GLN A O 1
ATOM 2182 N N . PRO A 1 272 ? 1.482 -5.136 -22.672 1.00 96.50 272 PRO A N 1
ATOM 2183 C CA . PRO A 1 272 ? 2.457 -5.382 -21.618 1.00 96.50 272 PRO A CA 1
ATOM 2184 C C . PRO A 1 272 ? 3.000 -4.048 -21.091 1.00 96.50 272 PRO A C 1
ATOM 2186 O O . PRO A 1 272 ? 3.836 -3.404 -21.722 1.00 96.50 272 PRO A O 1
ATOM 2189 N N . VAL A 1 273 ? 2.522 -3.648 -19.915 1.00 96.75 273 VAL A N 1
ATOM 2190 C CA . VAL A 1 273 ? 2.899 -2.415 -19.212 1.00 96.75 273 VAL A CA 1
ATOM 2191 C C . VAL A 1 273 ? 3.586 -2.723 -17.878 1.00 96.75 273 VAL A C 1
ATOM 2193 O O . VAL A 1 273 ? 3.203 -3.666 -17.176 1.00 96.75 273 VAL A O 1
ATOM 2196 N N . ALA A 1 274 ? 4.576 -1.909 -17.507 1.00 96.62 274 ALA A N 1
ATOM 2197 C CA . ALA A 1 274 ? 5.260 -1.931 -16.216 1.00 96.62 274 ALA A CA 1
ATOM 2198 C C . ALA A 1 274 ? 5.481 -0.516 -15.651 1.00 96.62 274 ALA A C 1
ATOM 2200 O O . ALA A 1 274 ? 5.793 0.419 -16.384 1.00 96.62 274 ALA A O 1
ATOM 2201 N N . VAL A 1 275 ? 5.373 -0.364 -14.330 1.00 96.50 275 VAL A N 1
ATOM 2202 C CA . VAL A 1 275 ? 5.673 0.889 -13.615 1.00 96.50 275 VAL A CA 1
ATOM 2203 C C . VAL A 1 275 ? 7.115 0.861 -13.130 1.00 96.50 275 VAL A C 1
ATOM 2205 O O . VAL A 1 275 ? 7.517 -0.058 -12.408 1.00 96.50 275 VAL A O 1
ATOM 2208 N N . THR A 1 276 ? 7.904 1.860 -13.515 1.00 94.75 276 THR A N 1
ATOM 2209 C CA . THR A 1 276 ? 9.334 1.934 -13.192 1.00 94.75 276 THR A CA 1
ATOM 2210 C C . THR A 1 276 ? 9.874 3.357 -13.377 1.00 94.75 276 THR A C 1
ATOM 2212 O O . THR A 1 276 ? 9.244 4.189 -14.023 1.00 94.75 276 THR A O 1
ATOM 2215 N N . HIS A 1 277 ? 11.058 3.643 -12.824 1.00 91.94 277 HIS A N 1
ATOM 2216 C CA . HIS A 1 277 ? 11.755 4.921 -13.043 1.00 91.94 277 HIS A CA 1
ATOM 2217 C C . HIS A 1 277 ? 12.475 4.970 -14.398 1.00 91.94 277 HIS A C 1
ATOM 2219 O O . HIS A 1 277 ? 12.867 6.038 -14.864 1.00 91.94 277 HIS A O 1
ATOM 2225 N N . SER A 1 278 ? 12.672 3.818 -15.043 1.00 87.62 278 SER A N 1
ATOM 2226 C CA . SER A 1 278 ? 13.273 3.744 -16.375 1.00 87.62 278 SER A CA 1
ATOM 2227 C C . SER A 1 278 ? 12.323 4.252 -17.464 1.00 87.62 278 SER A C 1
ATOM 2229 O O . SER A 1 278 ? 11.142 3.920 -17.468 1.00 87.62 278 SER A O 1
ATOM 2231 N N . LYS A 1 279 ? 12.859 4.975 -18.455 1.00 81.94 279 LYS A N 1
ATOM 2232 C CA . LYS A 1 279 ? 12.109 5.424 -19.646 1.00 81.94 279 LYS A CA 1
ATOM 2233 C C . LYS A 1 279 ? 11.810 4.294 -20.656 1.00 81.94 279 LYS A C 1
ATOM 2235 O O . LYS A 1 279 ? 11.198 4.562 -21.686 1.00 81.94 279 LYS A O 1
ATOM 2240 N N . GLY A 1 280 ? 12.255 3.062 -20.384 1.00 82.94 280 GLY A N 1
ATOM 2241 C CA . GLY A 1 280 ? 12.022 1.890 -21.236 1.00 82.94 280 GLY A CA 1
ATOM 2242 C C . GLY A 1 280 ? 12.782 1.913 -22.571 1.00 82.94 280 GLY A C 1
ATOM 2243 O O . GLY A 1 280 ? 13.643 2.764 -22.808 1.00 82.94 280 GLY A O 1
ATOM 2244 N N . GLY A 1 281 ? 12.481 0.941 -23.438 1.00 80.00 281 GLY A N 1
ATOM 2245 C CA . GLY A 1 281 ? 13.029 0.841 -24.797 1.00 80.00 281 GLY A CA 1
ATOM 2246 C C . GLY A 1 281 ? 14.557 0.709 -24.874 1.00 80.00 281 GLY A C 1
ATOM 2247 O O . GLY A 1 281 ? 15.211 0.153 -23.987 1.00 80.00 281 GLY A O 1
ATOM 2248 N N . THR A 1 282 ? 15.152 1.250 -25.943 1.00 71.38 282 THR A N 1
ATOM 2249 C CA . THR A 1 282 ? 16.609 1.206 -26.184 1.00 71.38 282 THR A CA 1
ATOM 2250 C C . THR A 1 282 ? 17.410 1.864 -25.057 1.00 71.38 282 THR A C 1
ATOM 2252 O O . THR A 1 282 ? 18.456 1.346 -24.662 1.00 71.38 282 THR A O 1
ATOM 2255 N N . ASN A 1 283 ? 16.872 2.932 -24.457 1.00 71.88 283 ASN A N 1
ATOM 2256 C CA . ASN A 1 283 ? 17.474 3.639 -23.319 1.00 71.88 283 ASN A CA 1
ATOM 2257 C C . ASN A 1 283 ? 17.639 2.751 -22.079 1.00 71.88 283 ASN A C 1
ATOM 2259 O O . ASN A 1 283 ? 18.511 2.996 -21.253 1.00 71.88 283 ASN A O 1
ATOM 2263 N N . ALA A 1 284 ? 16.804 1.722 -21.936 1.00 75.19 284 ALA A N 1
ATOM 2264 C CA . ALA A 1 284 ? 16.875 0.780 -20.828 1.00 75.19 284 ALA A CA 1
ATOM 2265 C C . ALA A 1 284 ? 17.716 -0.469 -21.145 1.00 75.19 284 ALA A C 1
ATOM 2267 O O . ALA A 1 284 ? 18.072 -1.210 -20.230 1.00 75.19 284 ALA A O 1
ATOM 2268 N N . THR A 1 285 ? 18.056 -0.691 -22.417 1.00 72.31 285 THR A N 1
ATOM 2269 C CA . THR A 1 285 ? 18.904 -1.814 -22.857 1.00 72.31 285 THR A CA 1
ATOM 2270 C C . THR A 1 285 ? 20.388 -1.432 -22.828 1.00 72.31 285 THR A C 1
ATOM 2272 O O . THR A 1 285 ? 21.239 -2.276 -22.564 1.00 72.31 285 THR A O 1
ATOM 2275 N N . SER A 1 286 ? 20.700 -0.143 -23.026 1.00 77.00 286 SER A N 1
ATOM 2276 C CA . SER A 1 286 ? 22.059 0.402 -22.942 1.00 77.00 286 SER A CA 1
ATOM 2277 C C . SER A 1 286 ? 22.114 1.690 -22.110 1.00 77.00 286 SER A C 1
ATOM 2279 O O . SER A 1 286 ? 22.045 2.793 -22.649 1.00 77.00 286 SER A O 1
ATOM 2281 N N . VAL A 1 287 ? 22.289 1.552 -20.796 1.00 80.00 287 VAL A N 1
ATOM 2282 C CA . VAL A 1 287 ? 22.524 2.647 -19.850 1.00 80.00 287 VAL A CA 1
ATOM 2283 C C . VAL A 1 287 ? 24.022 2.943 -19.688 1.00 80.00 287 VAL A C 1
ATOM 2285 O O . VAL A 1 287 ? 24.839 2.018 -19.742 1.00 80.00 287 VAL A O 1
ATOM 2288 N N . PRO A 1 288 ? 24.407 4.210 -19.449 1.00 76.81 288 PRO A N 1
ATOM 2289 C CA . PRO A 1 288 ? 25.761 4.555 -19.034 1.00 76.81 288 PRO A CA 1
ATOM 2290 C C . PRO A 1 288 ? 26.129 3.826 -17.740 1.00 76.81 288 PRO A C 1
ATOM 2292 O O . PRO A 1 288 ? 25.358 3.813 -16.779 1.00 76.81 288 PRO A O 1
ATOM 2295 N N . VAL A 1 289 ? 27.313 3.223 -17.715 1.00 73.12 289 VAL A N 1
ATOM 2296 C CA . VAL A 1 289 ? 27.830 2.496 -16.553 1.00 73.12 289 VAL A CA 1
ATOM 2297 C C . VAL A 1 289 ? 29.169 3.088 -16.172 1.00 73.12 289 VAL A C 1
ATOM 2299 O O . VAL A 1 289 ? 29.976 3.414 -17.043 1.00 73.12 289 VAL A O 1
ATOM 2302 N N . HIS A 1 290 ? 29.391 3.253 -14.870 1.00 76.25 290 HIS A N 1
ATOM 2303 C CA . HIS A 1 290 ? 30.664 3.748 -14.374 1.00 76.25 290 HIS A CA 1
ATOM 2304 C C . HIS A 1 290 ? 31.793 2.786 -14.795 1.00 76.25 290 HIS A C 1
ATOM 2306 O O . HIS A 1 290 ? 31.626 1.579 -14.618 1.00 76.25 290 HIS A O 1
ATOM 2312 N N . PRO A 1 291 ? 32.940 3.267 -15.315 1.00 76.94 291 PRO A N 1
ATOM 2313 C CA . PRO A 1 291 ? 34.001 2.398 -15.839 1.00 76.94 291 PRO A CA 1
ATOM 2314 C C . PRO A 1 291 ? 34.549 1.369 -14.842 1.00 76.94 291 PRO A C 1
ATOM 2316 O O . PRO A 1 291 ? 35.058 0.333 -15.251 1.00 76.94 291 PRO A O 1
ATOM 2319 N N . SER A 1 292 ? 34.450 1.651 -13.540 1.00 80.12 292 SER A N 1
ATOM 2320 C CA . SER A 1 292 ? 34.895 0.749 -12.470 1.00 80.12 292 SER A CA 1
ATOM 2321 C C . SER A 1 292 ? 33.812 -0.199 -11.943 1.00 80.12 292 SER A C 1
ATOM 2323 O O . SER A 1 292 ? 34.081 -0.934 -10.997 1.00 80.12 292 SER A O 1
ATOM 2325 N N . ALA A 1 293 ? 32.581 -0.137 -12.456 1.00 76.50 293 ALA A N 1
ATOM 2326 C CA . ALA A 1 293 ? 31.506 -1.003 -11.988 1.00 76.50 293 ALA A CA 1
ATOM 2327 C C . ALA A 1 293 ? 31.631 -2.388 -12.634 1.00 76.50 293 ALA A C 1
ATOM 2329 O O . ALA A 1 293 ? 31.468 -2.529 -13.848 1.00 76.50 293 ALA A O 1
ATOM 2330 N N . ASP A 1 294 ? 31.883 -3.410 -11.816 1.00 81.44 294 ASP A N 1
ATOM 2331 C CA . ASP A 1 294 ? 31.892 -4.804 -12.254 1.00 81.44 294 ASP A CA 1
ATOM 2332 C C . ASP A 1 294 ? 30.605 -5.510 -11.826 1.00 81.44 294 ASP A C 1
ATOM 2334 O O . ASP A 1 294 ? 30.469 -6.060 -10.730 1.00 81.44 294 ASP A O 1
ATOM 2338 N N . ARG A 1 295 ? 29.642 -5.504 -12.745 1.00 75.94 295 ARG A N 1
ATOM 2339 C CA . ARG A 1 295 ? 28.326 -6.108 -12.528 1.00 75.94 295 ARG A CA 1
ATOM 2340 C C . ARG A 1 295 ? 28.377 -7.628 -12.402 1.00 75.94 295 ARG A C 1
ATOM 2342 O O . ARG A 1 295 ? 27.481 -8.199 -11.788 1.00 75.94 295 ARG A O 1
ATOM 2349 N N . LYS A 1 296 ? 29.390 -8.296 -12.972 1.00 76.19 296 LYS A N 1
ATOM 2350 C CA . LYS A 1 296 ? 29.517 -9.754 -12.839 1.00 76.19 296 LYS A CA 1
ATOM 2351 C C . LYS A 1 296 ? 29.868 -10.112 -11.400 1.00 76.19 296 LYS A C 1
ATOM 2353 O O . LYS A 1 296 ? 29.208 -10.963 -10.812 1.00 76.19 296 LYS A O 1
ATOM 2358 N N . ILE A 1 297 ? 30.818 -9.386 -10.811 1.00 82.62 297 ILE A N 1
ATOM 2359 C CA . ILE A 1 297 ? 31.228 -9.585 -9.416 1.00 82.62 297 ILE A CA 1
ATOM 2360 C C . ILE A 1 297 ? 30.076 -9.287 -8.447 1.00 82.62 297 ILE A C 1
ATOM 2362 O O . ILE A 1 297 ? 29.829 -10.074 -7.535 1.00 82.62 297 ILE A O 1
ATOM 2366 N N . GLU A 1 298 ? 29.336 -8.187 -8.636 1.00 80.06 298 GLU A N 1
ATOM 2367 C CA . GLU A 1 298 ? 28.176 -7.859 -7.786 1.00 80.06 298 GLU A CA 1
ATOM 2368 C C . GLU A 1 298 ? 27.146 -8.998 -7.754 1.00 80.06 298 GLU A C 1
ATOM 2370 O O . GLU A 1 298 ? 26.628 -9.357 -6.693 1.00 80.06 298 GLU A O 1
ATOM 2375 N N . MET A 1 299 ? 26.886 -9.602 -8.912 1.00 71.38 299 MET A N 1
ATOM 2376 C CA . MET A 1 299 ? 25.969 -10.728 -9.035 1.00 71.38 299 MET A CA 1
ATOM 2377 C C . MET A 1 299 ? 26.498 -12.009 -8.396 1.00 71.38 299 MET A C 1
ATOM 2379 O O . MET A 1 299 ? 25.736 -12.710 -7.732 1.00 71.38 299 MET A O 1
ATOM 2383 N N . GLU A 1 300 ? 27.780 -12.321 -8.578 1.00 76.75 300 GLU A N 1
ATOM 2384 C CA . GLU A 1 300 ? 28.420 -13.472 -7.934 1.00 76.75 300 GLU A CA 1
ATOM 2385 C C . GLU A 1 300 ? 28.353 -13.349 -6.407 1.00 76.75 300 GLU A C 1
ATOM 2387 O O . GLU A 1 300 ? 27.984 -14.302 -5.718 1.00 76.75 300 GLU A O 1
ATOM 2392 N N . LEU A 1 301 ? 28.615 -12.153 -5.870 1.00 81.25 301 LEU A N 1
ATOM 2393 C CA . LEU A 1 301 ? 28.492 -11.866 -4.441 1.00 81.25 301 LEU A CA 1
ATOM 2394 C C . LEU A 1 301 ? 27.044 -11.971 -3.953 1.00 81.25 301 LEU A C 1
ATOM 2396 O O . LEU A 1 301 ? 26.797 -12.537 -2.885 1.00 81.25 301 LEU A O 1
ATOM 2400 N N . PHE A 1 302 ? 26.081 -11.463 -4.725 1.00 72.31 302 PHE A N 1
ATOM 2401 C CA . PHE A 1 302 ? 24.663 -11.611 -4.403 1.00 72.31 302 PHE A CA 1
ATOM 2402 C C . PHE A 1 302 ? 24.250 -13.088 -4.372 1.00 72.31 302 PHE A C 1
ATOM 2404 O O . PHE A 1 302 ? 23.593 -13.521 -3.425 1.00 72.31 302 PHE A O 1
ATOM 2411 N N . ALA A 1 303 ? 24.671 -13.872 -5.368 1.00 67.94 303 ALA A N 1
ATOM 2412 C CA . ALA A 1 303 ? 24.390 -15.300 -5.449 1.00 67.94 303 ALA A CA 1
ATOM 2413 C C . ALA A 1 303 ? 24.983 -16.058 -4.256 1.00 67.94 303 ALA A C 1
ATOM 2415 O O . ALA A 1 303 ? 24.269 -16.827 -3.614 1.00 67.94 303 ALA A O 1
ATOM 2416 N N . LYS A 1 304 ? 26.242 -15.773 -3.908 1.00 76.50 304 LYS A N 1
ATOM 2417 C CA . LYS A 1 304 ? 26.914 -16.366 -2.749 1.00 76.50 304 LYS A CA 1
ATOM 2418 C C . LYS A 1 304 ? 26.184 -16.051 -1.440 1.00 76.50 304 LYS A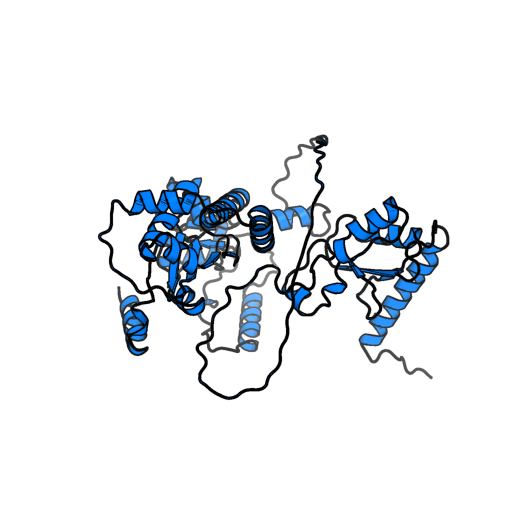 C 1
ATOM 2420 O O . LYS A 1 304 ? 25.890 -16.954 -0.664 1.00 76.50 304 LYS A O 1
ATOM 2425 N N . ARG A 1 305 ? 25.812 -14.783 -1.217 1.00 70.31 305 ARG A N 1
ATOM 2426 C CA . ARG A 1 305 ? 25.048 -14.370 -0.026 1.00 70.31 305 ARG A CA 1
ATOM 2427 C C . ARG A 1 305 ? 23.682 -15.054 0.051 1.00 70.31 305 ARG A C 1
ATOM 2429 O O . ARG A 1 305 ? 23.201 -15.357 1.139 1.00 70.31 305 ARG A O 1
ATOM 2436 N N . PHE A 1 306 ? 23.036 -15.262 -1.093 1.00 63.84 306 PHE A N 1
ATOM 2437 C CA . PHE A 1 306 ? 21.740 -15.928 -1.148 1.00 63.84 306 PHE A CA 1
ATOM 2438 C C . PHE A 1 306 ? 21.856 -17.419 -0.802 1.00 63.84 306 PHE A C 1
ATOM 2440 O O . PHE A 1 306 ? 21.021 -17.933 -0.061 1.00 63.84 306 PHE A O 1
ATOM 2447 N N . GLU A 1 307 ? 22.910 -18.093 -1.276 1.00 65.56 307 GLU A N 1
ATOM 2448 C CA . GLU A 1 307 ? 23.227 -19.486 -0.925 1.00 65.56 307 GLU A CA 1
ATOM 2449 C C . GLU A 1 307 ? 23.481 -19.665 0.5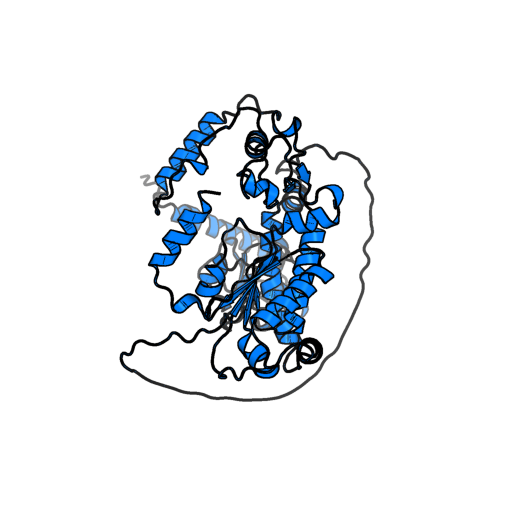81 1.00 65.56 307 GLU A C 1
ATOM 2451 O O . GLU A 1 307 ? 22.991 -20.623 1.175 1.00 65.56 307 GLU A O 1
ATOM 2456 N N . GLU A 1 308 ? 24.155 -18.708 1.223 1.00 65.00 308 GLU A N 1
ATOM 2457 C CA . GLU A 1 308 ? 24.441 -18.719 2.667 1.00 65.00 308 GLU A CA 1
ATOM 2458 C C . GLU A 1 308 ? 23.196 -18.507 3.563 1.00 65.00 308 GLU A C 1
ATOM 2460 O O . GLU A 1 308 ? 23.234 -18.806 4.757 1.00 65.00 308 GLU A O 1
ATOM 2465 N N . HIS A 1 309 ? 22.079 -18.002 3.024 1.00 56.75 309 HIS A N 1
ATOM 2466 C CA . HIS A 1 309 ? 20.852 -17.682 3.778 1.00 56.75 309 HIS A CA 1
ATOM 2467 C C . HIS A 1 309 ? 19.649 -18.593 3.462 1.00 56.75 309 HIS A C 1
ATOM 2469 O O . HIS A 1 309 ? 18.508 -18.276 3.813 1.00 56.75 309 HIS A O 1
ATOM 2475 N N . LEU A 1 310 ? 19.869 -19.750 2.832 1.00 54.28 310 LEU A N 1
ATOM 2476 C CA . LEU A 1 310 ? 18.800 -20.701 2.522 1.00 54.28 310 LEU A CA 1
ATOM 2477 C C . LEU A 1 310 ? 18.271 -21.416 3.783 1.00 54.28 310 LEU A C 1
ATOM 2479 O O . LEU A 1 310 ? 18.850 -22.387 4.260 1.00 54.28 310 LEU A O 1
ATOM 2483 N N . HIS A 1 311 ? 17.099 -20.990 4.268 1.00 47.88 311 HIS A N 1
ATOM 2484 C CA . HIS A 1 311 ? 16.268 -21.790 5.180 1.00 47.88 311 HIS A CA 1
ATOM 2485 C C . HIS A 1 311 ? 15.178 -22.613 4.477 1.00 47.88 311 HIS A C 1
ATOM 2487 O O . HIS A 1 311 ? 14.589 -23.474 5.115 1.00 47.88 311 HIS A O 1
ATOM 2493 N N . ASN A 1 312 ? 14.916 -22.421 3.179 1.00 46.31 312 ASN A N 1
ATOM 2494 C CA . ASN A 1 312 ? 13.898 -23.180 2.445 1.00 46.31 312 ASN A CA 1
ATOM 2495 C C . ASN A 1 312 ? 14.365 -23.430 1.007 1.00 46.31 312 ASN A C 1
ATOM 2497 O O . ASN A 1 312 ? 14.726 -22.469 0.337 1.00 46.31 312 ASN A O 1
ATOM 2501 N N . ASN A 1 313 ? 14.328 -24.690 0.551 1.00 44.88 313 ASN A N 1
ATOM 2502 C CA . ASN A 1 313 ? 14.705 -25.203 -0.781 1.00 44.88 313 ASN A CA 1
ATOM 2503 C C . ASN A 1 313 ? 13.989 -24.509 -1.970 1.00 44.88 313 ASN A C 1
ATOM 2505 O O . ASN A 1 313 ? 13.235 -25.137 -2.714 1.00 44.88 313 ASN A O 1
ATOM 2509 N N . ILE A 1 314 ? 14.196 -23.208 -2.167 1.00 50.62 314 ILE A N 1
ATOM 2510 C CA . ILE A 1 314 ? 13.727 -22.450 -3.326 1.00 50.62 314 ILE A CA 1
ATOM 2511 C C . ILE A 1 314 ? 14.906 -22.341 -4.290 1.00 50.62 314 ILE A C 1
ATOM 2513 O O . ILE A 1 314 ? 15.889 -21.656 -4.016 1.00 50.62 314 ILE A O 1
ATOM 2517 N N . LEU A 1 315 ? 14.796 -23.051 -5.414 1.00 45.38 315 LEU A N 1
ATOM 2518 C CA . LEU A 1 315 ? 15.790 -23.069 -6.484 1.00 45.38 315 LEU A CA 1
ATOM 2519 C C . LEU A 1 315 ? 16.101 -21.648 -6.983 1.00 45.38 315 LEU A C 1
ATOM 2521 O O . LEU A 1 315 ? 15.221 -20.873 -7.366 1.00 45.38 315 LEU A O 1
ATOM 2525 N N . SER A 1 316 ? 17.395 -21.356 -6.983 1.00 46.31 316 SER A N 1
ATOM 2526 C CA . SER A 1 316 ? 18.068 -20.087 -7.258 1.00 46.31 316 SER A CA 1
ATOM 2527 C C . SER A 1 316 ? 18.092 -19.668 -8.733 1.00 46.31 316 SER A C 1
ATOM 2529 O O . SER A 1 316 ? 18.559 -18.577 -9.048 1.00 46.31 316 SER A O 1
ATOM 2531 N N . GLU A 1 317 ? 17.564 -20.474 -9.658 1.00 44.50 317 GLU A N 1
ATOM 2532 C CA . GLU A 1 317 ? 17.585 -20.182 -11.103 1.00 44.50 317 GLU A CA 1
ATOM 2533 C C . GLU A 1 317 ? 16.827 -18.904 -11.498 1.00 44.50 317 GLU A C 1
ATOM 2535 O O . GLU A 1 317 ? 17.163 -18.268 -12.493 1.00 44.50 317 GLU A O 1
ATOM 2540 N N . LYS A 1 318 ? 15.854 -18.454 -10.696 1.00 46.88 318 LYS A N 1
ATOM 2541 C CA . LYS A 1 318 ? 15.010 -17.287 -11.021 1.00 46.88 318 LYS A CA 1
ATOM 2542 C C . LYS A 1 318 ? 15.719 -15.925 -10.955 1.00 46.88 318 LYS A C 1
ATOM 2544 O O . LYS A 1 318 ? 15.162 -14.956 -11.459 1.00 46.88 318 LYS A O 1
ATOM 2549 N N . VAL A 1 319 ? 16.913 -15.838 -10.362 1.00 49.62 319 VAL A N 1
ATOM 2550 C CA . VAL A 1 319 ? 17.716 -14.594 -10.268 1.00 49.62 319 VAL A CA 1
ATOM 2551 C C . VAL A 1 319 ? 18.949 -14.642 -11.194 1.00 49.62 319 VAL A C 1
ATOM 2553 O O . VAL A 1 319 ? 19.698 -13.678 -11.305 1.00 49.62 319 VAL A O 1
ATOM 2556 N N . ARG A 1 320 ? 19.176 -15.768 -11.887 1.00 51.94 320 ARG A N 1
ATOM 2557 C CA . ARG A 1 320 ? 20.507 -16.187 -12.364 1.00 51.94 320 ARG A CA 1
ATOM 2558 C C . ARG A 1 320 ? 20.876 -15.876 -13.822 1.00 51.94 320 ARG A C 1
ATOM 2560 O O . ARG A 1 320 ? 21.938 -16.316 -14.246 1.00 51.94 320 ARG A O 1
ATOM 2567 N N . GLY A 1 321 ? 20.093 -15.130 -14.605 1.00 51.69 321 GLY A N 1
ATOM 2568 C CA . GLY A 1 321 ? 20.362 -15.032 -16.051 1.00 51.69 321 GLY A CA 1
ATOM 2569 C C . GLY A 1 321 ? 20.140 -13.671 -16.705 1.00 51.69 321 GLY A C 1
ATOM 2570 O O . GLY A 1 321 ? 19.198 -12.954 -16.379 1.00 51.69 321 GLY A O 1
ATOM 2571 N N . GLY A 1 322 ? 20.993 -13.358 -17.687 1.00 54.88 322 GLY A N 1
ATOM 2572 C CA . GLY A 1 322 ? 20.704 -12.370 -18.734 1.00 54.88 322 GLY A CA 1
ATOM 2573 C C . GLY A 1 322 ? 21.086 -10.920 -18.443 1.00 54.88 322 GLY A C 1
ATOM 2574 O O . GLY A 1 322 ? 20.536 -10.031 -19.081 1.00 54.88 322 GLY A O 1
ATOM 2575 N N . PHE A 1 323 ? 21.990 -10.661 -17.497 1.00 61.50 323 PHE A N 1
ATOM 2576 C CA . PHE A 1 323 ? 22.463 -9.305 -17.226 1.00 61.50 323 PHE A CA 1
ATOM 2577 C C . PHE A 1 323 ? 23.668 -8.964 -18.091 1.00 61.50 323 PHE A C 1
ATOM 2579 O O . PHE A 1 323 ? 24.802 -9.356 -17.815 1.00 61.50 323 PHE A O 1
ATOM 2586 N N . GLU A 1 324 ? 23.423 -8.190 -19.135 1.00 64.81 324 GLU A N 1
ATOM 2587 C CA . GLU A 1 324 ? 24.489 -7.542 -19.875 1.00 64.81 324 GLU A CA 1
ATOM 2588 C C . GLU A 1 324 ? 24.981 -6.305 -19.124 1.00 64.81 324 GLU A C 1
ATOM 2590 O O . GLU A 1 324 ? 24.234 -5.610 -18.420 1.00 64.81 324 GLU A O 1
ATOM 2595 N N . ALA A 1 325 ? 26.265 -5.995 -19.311 1.00 64.81 325 ALA A N 1
ATOM 2596 C CA . ALA A 1 325 ? 26.940 -4.923 -18.592 1.00 64.81 325 ALA A CA 1
ATOM 2597 C C . ALA A 1 325 ? 26.266 -3.554 -18.765 1.00 64.81 325 ALA A C 1
ATOM 2599 O O . ALA A 1 325 ? 26.501 -2.685 -17.943 1.00 64.81 325 ALA A O 1
ATOM 2600 N N . LYS A 1 326 ? 25.422 -3.359 -19.787 1.00 73.00 326 LYS A N 1
ATOM 2601 C CA . LYS A 1 326 ? 24.774 -2.080 -20.105 1.00 73.00 326 LYS A CA 1
ATOM 2602 C C . LYS A 1 326 ? 23.267 -2.048 -19.836 1.00 73.00 326 LYS A C 1
ATOM 2604 O O . LYS A 1 326 ? 22.632 -1.057 -20.147 1.00 73.00 326 LYS A O 1
ATOM 2609 N N . MET A 1 327 ? 22.661 -3.063 -19.231 1.00 81.44 327 MET A N 1
ATOM 2610 C CA . MET A 1 327 ? 21.205 -3.073 -19.023 1.00 81.44 327 MET A CA 1
ATOM 2611 C C . MET A 1 327 ? 20.748 -2.190 -17.850 1.00 81.44 327 MET A C 1
ATOM 2613 O O . MET A 1 327 ? 21.489 -1.975 -16.890 1.00 81.44 327 MET A O 1
ATOM 2617 N N . SER A 1 328 ? 19.520 -1.672 -17.900 1.00 83.81 328 SER A N 1
ATOM 2618 C CA . SER A 1 328 ? 18.930 -0.901 -16.802 1.00 83.81 328 SER A CA 1
ATOM 2619 C C . SER A 1 328 ? 18.616 -1.796 -15.606 1.00 83.81 328 SER A C 1
ATOM 2621 O O . SER A 1 328 ? 17.892 -2.785 -15.731 1.00 83.81 328 SER A O 1
ATOM 2623 N N . LEU A 1 329 ? 19.112 -1.387 -14.438 1.00 85.94 329 LEU A N 1
ATOM 2624 C CA . LEU A 1 329 ? 18.814 -1.983 -13.132 1.00 85.94 329 LEU A CA 1
ATOM 2625 C C . LEU A 1 329 ? 17.697 -1.222 -12.402 1.00 85.94 329 LEU A C 1
ATOM 2627 O O . LEU A 1 329 ? 17.586 -1.279 -11.181 1.00 85.94 329 LEU A O 1
ATOM 2631 N N . SER A 1 330 ? 16.869 -0.468 -13.131 1.00 89.69 330 SER A N 1
ATOM 2632 C CA . SER A 1 330 ? 15.654 0.079 -12.533 1.00 89.69 330 SER A CA 1
ATOM 2633 C C . SER A 1 330 ? 14.688 -1.064 -12.250 1.00 89.69 330 SER A C 1
ATOM 2635 O O . SER A 1 330 ? 14.472 -1.926 -13.100 1.00 89.69 330 SER A O 1
ATOM 2637 N N . GLU A 1 331 ? 14.127 -1.091 -11.051 1.00 92.00 331 GLU A N 1
ATOM 2638 C CA . GLU A 1 331 ? 13.222 -2.149 -10.623 1.00 92.00 331 GLU A CA 1
ATOM 2639 C C . GLU A 1 331 ? 11.797 -1.888 -11.134 1.00 92.00 331 GLU A C 1
ATOM 2641 O O . GLU A 1 331 ? 11.302 -0.754 -11.099 1.00 92.00 331 GLU A O 1
ATOM 2646 N N . ILE A 1 332 ? 11.110 -2.940 -11.570 1.00 93.81 332 ILE A N 1
ATOM 2647 C CA . ILE A 1 332 ? 9.681 -2.910 -11.889 1.00 93.81 332 ILE A CA 1
ATOM 2648 C C . ILE A 1 332 ? 8.885 -2.973 -10.586 1.00 93.81 332 ILE A C 1
ATOM 2650 O O . ILE A 1 332 ? 8.976 -3.947 -9.840 1.00 93.81 332 ILE A O 1
ATOM 2654 N N . ALA A 1 333 ? 8.089 -1.941 -10.309 1.00 92.62 333 ALA A N 1
ATOM 2655 C CA . ALA A 1 333 ? 7.230 -1.903 -9.126 1.00 92.62 333 ALA A CA 1
ATOM 2656 C C . ALA A 1 333 ? 6.003 -2.793 -9.270 1.00 92.62 333 ALA A C 1
ATOM 2658 O O . ALA A 1 333 ? 5.704 -3.604 -8.400 1.00 92.62 333 ALA A O 1
ATOM 2659 N N . SER A 1 334 ? 5.307 -2.627 -10.389 1.00 94.88 334 SER A N 1
ATOM 2660 C CA . SER A 1 334 ? 4.145 -3.415 -10.763 1.00 94.88 334 SER A CA 1
ATOM 2661 C C . SER A 1 334 ? 4.181 -3.652 -12.263 1.00 94.88 334 SER A C 1
ATOM 2663 O O . SER A 1 334 ? 4.609 -2.779 -13.020 1.00 94.88 334 SER A O 1
ATOM 2665 N N . CYS A 1 335 ? 3.728 -4.824 -12.688 1.00 94.81 335 CYS A N 1
ATOM 2666 C CA . CYS A 1 335 ? 3.523 -5.165 -14.086 1.00 94.81 335 CYS A CA 1
ATOM 2667 C C . CYS A 1 335 ? 2.098 -5.677 -14.321 1.00 94.81 335 CYS A C 1
ATOM 2669 O O . CYS A 1 335 ? 1.503 -6.343 -13.463 1.00 94.81 335 CYS A O 1
ATOM 2671 N N . SER A 1 336 ? 1.581 -5.323 -15.495 1.00 95.38 336 SER A N 1
ATOM 2672 C CA . SER A 1 336 ? 0.307 -5.768 -16.063 1.00 95.38 336 SER A CA 1
ATOM 2673 C C . SER A 1 336 ? 0.243 -7.293 -16.196 1.00 95.38 336 SER A C 1
ATOM 2675 O O . SER A 1 336 ? 1.277 -7.967 -16.227 1.00 95.38 336 SER A O 1
ATOM 2677 N N . TYR A 1 337 ? -0.961 -7.855 -16.293 1.00 91.06 337 TYR A N 1
ATOM 2678 C CA . TYR A 1 337 ? -1.119 -9.303 -16.453 1.00 91.06 337 TYR A CA 1
ATOM 2679 C C . TYR A 1 337 ? -0.619 -9.783 -17.823 1.00 91.06 337 TYR A C 1
ATOM 2681 O O . TYR A 1 337 ? -0.049 -10.865 -17.927 1.00 91.06 337 TYR A O 1
ATOM 2689 N N . GLU A 1 338 ? -0.711 -8.936 -18.843 1.00 94.25 338 GLU A N 1
ATOM 2690 C CA . GLU A 1 338 ? -0.167 -9.134 -20.185 1.00 94.25 338 GLU A CA 1
ATOM 2691 C C . GLU A 1 338 ? 1.364 -9.236 -20.154 1.00 94.25 338 GLU A C 1
ATOM 2693 O O . GLU A 1 338 ? 1.955 -10.060 -20.851 1.00 94.25 338 GLU A O 1
ATOM 2698 N N . ALA A 1 339 ? 2.022 -8.440 -19.303 1.00 93.75 339 ALA A N 1
ATOM 2699 C CA . ALA A 1 339 ? 3.454 -8.569 -19.048 1.00 93.75 339 ALA A CA 1
ATOM 2700 C C . ALA A 1 339 ? 3.778 -9.839 -18.237 1.00 93.75 339 ALA A C 1
ATOM 2702 O O . ALA A 1 339 ? 4.755 -10.528 -18.542 1.00 93.75 339 ALA A O 1
ATOM 2703 N N . ARG A 1 340 ? 2.950 -10.198 -17.243 1.00 92.50 340 ARG A N 1
ATOM 2704 C CA . ARG A 1 340 ? 3.122 -11.438 -16.455 1.00 92.50 340 ARG A CA 1
ATOM 2705 C C . ARG A 1 340 ? 3.011 -12.696 -17.309 1.00 92.50 340 ARG A C 1
ATOM 2707 O O . ARG A 1 340 ? 3.799 -13.620 -17.114 1.00 92.50 340 ARG A O 1
ATOM 2714 N N . ALA A 1 341 ? 2.102 -12.710 -18.283 1.00 90.75 341 ALA A N 1
ATOM 2715 C CA . ALA A 1 341 ? 1.959 -13.798 -19.250 1.00 90.75 341 ALA A CA 1
ATOM 2716 C C . ALA A 1 341 ? 3.247 -14.030 -20.063 1.00 90.75 341 ALA A C 1
ATOM 2718 O O . ALA A 1 341 ? 3.543 -15.156 -20.448 1.00 90.75 341 ALA A O 1
ATOM 2719 N N . LYS A 1 342 ? 4.061 -12.983 -20.248 1.00 91.56 342 LYS A N 1
ATOM 2720 C CA . LYS A 1 342 ? 5.375 -13.035 -20.913 1.00 91.56 342 LYS A CA 1
ATOM 2721 C C . LYS A 1 342 ? 6.537 -13.315 -19.953 1.00 91.56 342 LYS A C 1
ATOM 2723 O O . LYS A 1 342 ? 7.700 -13.203 -20.325 1.00 91.56 342 LYS A O 1
ATOM 2728 N N . GLY A 1 343 ? 6.243 -13.667 -18.701 1.00 88.44 343 GLY A N 1
ATOM 2729 C CA . GLY A 1 343 ? 7.237 -14.022 -17.689 1.00 88.44 343 GLY A CA 1
ATOM 2730 C C . GLY A 1 343 ? 7.792 -12.849 -16.875 1.00 88.44 343 GLY A C 1
ATOM 2731 O O . GLY A 1 343 ? 8.604 -13.087 -15.977 1.00 88.44 343 GLY A O 1
ATOM 2732 N N . ILE A 1 344 ? 7.344 -11.611 -17.121 1.00 90.19 344 ILE A N 1
ATOM 2733 C CA . ILE A 1 344 ? 7.743 -10.436 -16.327 1.00 90.19 344 ILE A CA 1
ATOM 2734 C C . ILE A 1 344 ? 7.109 -10.509 -14.934 1.00 90.19 344 ILE A C 1
ATOM 2736 O O . ILE A 1 344 ? 6.002 -11.014 -14.758 1.00 90.19 344 ILE A O 1
ATOM 2740 N N . ARG A 1 345 ? 7.818 -10.017 -13.913 1.00 87.69 345 ARG A N 1
ATOM 2741 C CA . ARG A 1 345 ? 7.352 -10.031 -12.519 1.00 87.69 345 ARG A CA 1
ATOM 2742 C C . ARG A 1 345 ? 7.675 -8.729 -11.802 1.00 87.69 345 ARG A C 1
ATOM 2744 O O . ARG A 1 345 ? 8.622 -8.031 -12.159 1.00 87.69 345 ARG A O 1
ATOM 2751 N N . ASN A 1 346 ? 6.923 -8.446 -10.743 1.00 88.19 346 ASN A N 1
ATOM 2752 C CA . ASN A 1 346 ? 7.264 -7.377 -9.809 1.00 88.19 346 ASN A CA 1
ATOM 2753 C C . ASN A 1 346 ? 8.635 -7.673 -9.176 1.00 88.19 346 ASN A C 1
ATOM 2755 O O . ASN A 1 346 ? 8.947 -8.825 -8.874 1.00 88.19 346 ASN A O 1
ATOM 2759 N N . GLY A 1 347 ? 9.458 -6.640 -9.011 1.00 87.38 347 GLY A N 1
ATOM 2760 C CA . GLY A 1 347 ? 10.834 -6.760 -8.529 1.00 87.38 347 GLY A CA 1
ATOM 2761 C C . GLY A 1 347 ? 11.870 -7.129 -9.594 1.00 87.38 347 GLY A C 1
ATOM 2762 O O . GLY A 1 347 ? 13.066 -7.083 -9.321 1.00 87.38 347 GLY A O 1
ATOM 2763 N N . MET A 1 348 ? 11.449 -7.464 -10.819 1.00 87.56 348 MET A N 1
ATOM 2764 C CA . MET A 1 348 ? 12.373 -7.705 -11.929 1.00 87.56 348 MET A CA 1
ATOM 2765 C C . MET A 1 348 ? 13.012 -6.392 -12.397 1.00 87.56 348 MET A C 1
ATOM 2767 O O . MET A 1 348 ? 12.368 -5.341 -12.395 1.00 87.56 348 MET A O 1
ATOM 2771 N N . PHE A 1 349 ? 14.266 -6.440 -12.845 1.00 89.69 349 PHE A N 1
ATOM 2772 C CA . PHE A 1 349 ? 14.907 -5.283 -13.461 1.00 89.69 349 PHE A CA 1
ATOM 2773 C C . PHE A 1 349 ? 14.408 -5.055 -14.890 1.00 89.69 349 PHE A C 1
ATOM 2775 O O . PHE A 1 349 ? 14.251 -5.997 -15.668 1.00 89.69 349 PHE A O 1
ATOM 2782 N N . VAL A 1 350 ? 14.204 -3.790 -15.261 1.00 90.31 350 VAL A N 1
ATOM 2783 C CA . VAL A 1 350 ? 13.629 -3.401 -16.561 1.00 90.31 350 VAL A CA 1
ATOM 2784 C C . VAL A 1 350 ? 14.442 -3.926 -17.734 1.00 90.31 350 VAL A C 1
ATOM 2786 O O . VAL A 1 350 ? 13.854 -4.367 -18.715 1.00 90.31 350 VAL A O 1
ATOM 2789 N N . GLY A 1 351 ? 15.776 -3.916 -17.643 1.00 88.38 351 GLY A N 1
ATOM 2790 C CA . GLY A 1 351 ? 16.606 -4.473 -18.706 1.00 88.38 351 GLY A CA 1
ATOM 2791 C C . GLY A 1 351 ? 16.259 -5.937 -18.982 1.00 88.38 351 GLY A C 1
ATOM 2792 O O . GLY A 1 351 ? 16.015 -6.308 -20.124 1.00 88.38 351 GLY A O 1
ATOM 2793 N N . GLN A 1 352 ? 16.181 -6.768 -17.938 1.00 86.25 352 GLN A N 1
ATOM 2794 C CA . GLN A 1 352 ? 15.835 -8.184 -18.098 1.00 86.25 352 GLN A CA 1
ATOM 2795 C C . GLN A 1 352 ? 14.416 -8.360 -18.635 1.00 86.25 352 GLN A C 1
ATOM 2797 O O . GLN A 1 352 ? 14.180 -9.202 -19.497 1.00 86.25 352 GLN A O 1
ATOM 2802 N N . ALA A 1 353 ? 13.480 -7.545 -18.151 1.00 89.88 353 ALA A N 1
ATOM 2803 C CA . ALA A 1 353 ? 12.104 -7.578 -18.616 1.00 89.88 353 ALA A CA 1
ATOM 2804 C C . ALA A 1 353 ? 11.987 -7.241 -20.113 1.00 89.88 353 ALA A C 1
ATOM 2806 O O . ALA A 1 353 ? 11.183 -7.858 -20.803 1.00 89.88 353 ALA A O 1
ATOM 2807 N N . LEU A 1 354 ? 12.818 -6.329 -20.629 1.00 90.31 354 LEU A N 1
ATOM 2808 C CA . LEU A 1 354 ? 12.882 -6.003 -22.059 1.00 90.31 354 LEU A CA 1
ATOM 2809 C C . LEU A 1 354 ? 13.508 -7.118 -22.902 1.00 90.31 354 LEU A C 1
ATOM 2811 O O . LEU A 1 354 ? 13.108 -7.290 -24.047 1.00 90.31 354 LEU A O 1
ATOM 2815 N N . ASN A 1 355 ? 14.425 -7.915 -22.348 1.00 88.19 355 ASN A N 1
ATOM 2816 C CA . ASN A 1 355 ? 14.912 -9.114 -23.037 1.00 88.19 355 ASN A CA 1
ATOM 2817 C C . ASN A 1 355 ? 13.816 -10.185 -23.160 1.00 88.19 355 ASN A C 1
ATOM 2819 O O . ASN A 1 355 ? 13.768 -10.897 -24.159 1.00 88.19 355 ASN A O 1
ATOM 2823 N N . LEU A 1 356 ? 12.937 -10.299 -22.156 1.00 89.25 356 LEU A N 1
ATOM 2824 C CA . LEU A 1 356 ? 11.788 -11.214 -22.187 1.00 89.25 356 LEU A CA 1
ATOM 2825 C C . LEU A 1 356 ? 10.644 -10.695 -23.072 1.00 89.25 356 LEU A C 1
ATOM 2827 O O . LEU A 1 356 ? 9.944 -11.481 -23.702 1.00 89.25 356 LEU A O 1
ATOM 2831 N N . CYS A 1 357 ? 10.440 -9.378 -23.103 1.00 91.75 357 CYS A N 1
ATOM 2832 C CA . CYS A 1 357 ? 9.358 -8.710 -23.821 1.00 91.75 357 CYS A CA 1
ATOM 2833 C C . CYS A 1 357 ? 9.862 -7.364 -24.382 1.00 91.75 357 CYS A C 1
ATOM 2835 O O . CYS A 1 357 ? 9.696 -6.327 -23.727 1.00 91.75 357 CYS A O 1
ATOM 2837 N N . PRO A 1 358 ? 10.468 -7.344 -25.583 1.00 91.62 358 PRO A N 1
ATOM 2838 C CA . PRO A 1 358 ? 11.001 -6.121 -26.199 1.00 91.62 358 PRO A CA 1
ATOM 2839 C C . PRO A 1 358 ? 9.964 -5.005 -26.413 1.00 91.62 358 PRO A C 1
ATOM 2841 O O . PRO A 1 358 ? 10.302 -3.824 -26.454 1.00 91.62 358 PRO A O 1
ATOM 2844 N N . GLU A 1 359 ? 8.688 -5.363 -26.530 1.00 93.19 359 GLU A N 1
ATOM 2845 C CA . GLU A 1 359 ? 7.546 -4.465 -26.691 1.00 93.19 359 GLU A CA 1
ATOM 2846 C C . GLU A 1 359 ? 7.005 -3.887 -25.368 1.00 93.19 359 GLU A C 1
ATOM 2848 O O . GLU A 1 359 ? 6.038 -3.120 -25.398 1.00 93.19 359 GLU A O 1
ATOM 2853 N N . LEU A 1 360 ? 7.608 -4.236 -24.220 1.00 94.94 360 LEU A N 1
ATOM 2854 C CA . LEU A 1 360 ? 7.197 -3.776 -22.890 1.00 94.94 360 LEU A CA 1
ATOM 2855 C C . LEU A 1 360 ? 7.155 -2.246 -22.826 1.00 94.94 360 LEU A C 1
ATOM 2857 O O . LEU A 1 360 ? 8.146 -1.552 -23.074 1.00 94.94 360 LEU A O 1
ATOM 2861 N N . LYS A 1 361 ? 6.002 -1.718 -22.428 1.00 95.31 361 LYS A N 1
ATOM 2862 C CA . LYS A 1 361 ? 5.786 -0.292 -22.203 1.00 95.31 361 LYS A CA 1
ATOM 2863 C C . LYS A 1 361 ? 6.048 0.042 -20.743 1.00 95.31 361 LYS A C 1
ATOM 2865 O O . LYS A 1 361 ? 5.573 -0.642 -19.840 1.00 95.31 361 LYS A O 1
ATOM 2870 N N . THR A 1 362 ? 6.796 1.110 -20.500 1.00 94.81 362 THR A N 1
ATOM 2871 C CA . THR A 1 362 ? 7.056 1.610 -19.148 1.00 94.81 362 THR A CA 1
ATOM 2872 C C . THR A 1 362 ? 6.283 2.892 -18.899 1.00 94.81 362 THR A C 1
ATOM 2874 O O . THR A 1 362 ? 6.327 3.795 -19.733 1.00 94.81 362 THR A O 1
ATOM 2877 N N . ILE A 1 363 ? 5.627 2.991 -17.747 1.00 95.25 363 ILE A N 1
ATOM 2878 C CA . ILE A 1 363 ? 4.934 4.201 -17.290 1.00 95.25 363 ILE A CA 1
ATOM 2879 C C . ILE A 1 363 ? 5.557 4.716 -15.979 1.00 95.25 363 ILE A C 1
ATOM 2881 O O . ILE A 1 363 ? 6.070 3.908 -15.193 1.00 95.25 363 ILE A O 1
ATOM 2885 N N . PRO A 1 364 ? 5.549 6.041 -15.736 1.00 94.81 364 PRO A N 1
ATOM 2886 C CA . PRO A 1 364 ? 6.097 6.622 -14.513 1.00 94.81 364 PRO A CA 1
ATOM 2887 C C . PRO A 1 364 ? 5.206 6.346 -13.292 1.00 94.81 364 PRO A C 1
ATOM 2889 O O . PRO A 1 364 ? 4.057 5.922 -13.416 1.00 94.81 364 PRO A O 1
ATOM 2892 N N . TYR A 1 365 ? 5.740 6.618 -12.099 1.00 95.38 365 TYR A N 1
ATOM 2893 C CA . TYR A 1 365 ? 4.967 6.552 -10.859 1.00 95.38 365 TYR A CA 1
ATOM 2894 C C . TYR A 1 365 ? 3.948 7.693 -10.763 1.00 95.38 365 TYR A C 1
ATOM 2896 O O . TYR A 1 365 ? 4.251 8.840 -11.087 1.00 95.38 365 TYR A O 1
ATOM 2904 N N . ASP A 1 366 ? 2.771 7.376 -10.233 1.00 95.19 366 ASP A N 1
ATOM 2905 C CA . ASP A 1 366 ? 1.687 8.312 -9.937 1.00 95.19 366 ASP A CA 1
ATOM 2906 C C . ASP A 1 366 ? 1.306 8.234 -8.451 1.00 95.19 366 ASP A C 1
ATOM 2908 O O . ASP A 1 366 ? 0.246 7.726 -8.087 1.00 95.19 366 ASP A O 1
ATOM 2912 N N . PHE A 1 367 ? 2.208 8.689 -7.572 1.00 93.94 367 PHE A N 1
ATOM 2913 C CA . PHE A 1 367 ? 2.044 8.551 -6.117 1.00 93.94 367 PHE A CA 1
ATOM 2914 C C . PHE A 1 367 ? 0.750 9.168 -5.584 1.00 93.94 367 PHE A C 1
ATOM 2916 O O . PHE A 1 367 ? 0.148 8.622 -4.659 1.00 93.94 367 PHE A O 1
ATOM 2923 N N . GLU A 1 368 ? 0.310 10.269 -6.187 1.00 94.25 368 GLU A N 1
ATOM 2924 C CA . GLU A 1 368 ? -0.936 10.926 -5.812 1.00 94.25 368 GLU A CA 1
ATOM 2925 C C . GLU A 1 368 ? -2.157 10.098 -6.228 1.00 94.25 368 GLU A C 1
ATOM 2927 O O . GLU A 1 368 ? -3.043 9.866 -5.407 1.00 94.25 368 GLU A O 1
ATOM 2932 N N . GLY A 1 369 ? -2.158 9.550 -7.449 1.00 96.06 369 GLY A N 1
ATOM 2933 C CA . GLY A 1 369 ? -3.197 8.621 -7.891 1.00 96.06 369 GLY A CA 1
ATOM 2934 C C . GLY A 1 369 ? -3.260 7.356 -7.030 1.00 96.06 369 GLY A C 1
ATOM 2935 O O . GLY A 1 369 ? -4.349 6.885 -6.704 1.00 96.06 369 GLY A O 1
ATOM 2936 N N . TYR A 1 370 ? -2.111 6.811 -6.610 1.00 95.50 370 TYR A N 1
ATOM 2937 C CA . TYR A 1 370 ? -2.077 5.648 -5.712 1.00 95.50 370 TYR A CA 1
ATOM 2938 C C . TYR A 1 370 ? -2.719 5.977 -4.364 1.00 95.50 370 TYR A C 1
ATOM 2940 O O . TYR A 1 370 ? -3.516 5.198 -3.849 1.00 95.50 370 TYR A O 1
ATOM 2948 N N . ARG A 1 371 ? -2.407 7.149 -3.804 1.00 95.38 371 ARG A N 1
ATOM 2949 C CA . ARG A 1 371 ? -3.001 7.617 -2.552 1.00 95.38 371 ARG A CA 1
ATOM 2950 C C . ARG A 1 371 ? -4.517 7.779 -2.684 1.00 95.38 371 ARG A C 1
ATOM 2952 O O . ARG A 1 371 ? -5.245 7.247 -1.855 1.00 95.38 371 ARG A O 1
ATOM 2959 N N . GLU A 1 372 ? -4.984 8.463 -3.724 1.00 96.81 372 GLU A N 1
ATOM 2960 C CA . GLU A 1 372 ? -6.412 8.673 -4.004 1.00 96.81 372 GLU A CA 1
ATOM 2961 C C . GLU A 1 372 ? -7.189 7.349 -4.082 1.00 96.81 372 GLU A C 1
ATOM 2963 O O . GLU A 1 372 ? -8.213 7.183 -3.414 1.00 96.81 372 GLU A O 1
ATOM 2968 N N . VAL A 1 373 ? -6.689 6.385 -4.863 1.00 97.38 373 VAL A N 1
ATOM 2969 C CA . VAL A 1 373 ? -7.355 5.086 -5.042 1.00 97.38 373 VAL A CA 1
ATOM 2970 C C . VAL A 1 373 ? -7.350 4.275 -3.755 1.00 97.38 373 VAL A C 1
ATOM 2972 O O . VAL A 1 373 ? -8.368 3.671 -3.427 1.00 97.38 373 VAL A O 1
ATOM 2975 N N . ALA A 1 374 ? -6.247 4.297 -3.006 1.00 96.44 374 ALA A N 1
ATOM 2976 C CA . ALA A 1 374 ? -6.161 3.627 -1.716 1.00 96.44 374 ALA A CA 1
ATOM 2977 C C . ALA A 1 374 ? -7.219 4.160 -0.735 1.00 96.44 374 ALA A C 1
ATOM 2979 O O . ALA A 1 374 ? -7.992 3.376 -0.193 1.00 96.44 374 ALA A O 1
ATOM 2980 N N . TYR A 1 375 ? -7.336 5.483 -0.565 1.00 97.25 375 TYR A N 1
ATOM 2981 C CA . TYR A 1 375 ? -8.387 6.061 0.288 1.00 97.25 375 TYR A CA 1
ATOM 2982 C C . TYR A 1 375 ? -9.781 5.680 -0.206 1.00 97.25 375 TYR A C 1
ATOM 2984 O O . TYR A 1 375 ? -10.593 5.191 0.570 1.00 97.25 375 TYR A O 1
ATOM 2992 N N . THR A 1 376 ? -10.027 5.784 -1.512 1.00 97.69 376 THR A N 1
ATOM 2993 C CA . THR A 1 376 ? -11.322 5.424 -2.102 1.00 97.69 376 THR A CA 1
ATOM 2994 C C . THR A 1 376 ? -11.692 3.959 -1.848 1.00 97.69 376 THR A C 1
ATOM 2996 O O . THR A 1 376 ? -12.861 3.659 -1.605 1.00 97.69 376 THR A O 1
ATOM 2999 N N . LEU A 1 377 ? -10.722 3.038 -1.878 1.00 97.00 377 LEU A N 1
ATOM 3000 C CA . LEU A 1 377 ? -10.929 1.628 -1.543 1.00 97.00 377 LEU A CA 1
ATOM 3001 C C . LEU A 1 377 ? -11.368 1.469 -0.080 1.00 97.00 377 LEU A C 1
ATOM 3003 O O . LEU A 1 377 ? -12.413 0.868 0.175 1.00 97.00 377 LEU A O 1
ATOM 3007 N N . TYR A 1 378 ? -10.612 2.036 0.866 1.00 96.94 378 TYR A N 1
ATOM 3008 C CA . TYR A 1 378 ? -10.939 1.975 2.296 1.00 96.94 378 TYR A CA 1
ATOM 3009 C C . TYR A 1 378 ? -12.293 2.626 2.604 1.00 96.94 378 TYR A C 1
ATOM 3011 O O . TYR A 1 378 ? -13.117 2.014 3.280 1.00 96.94 378 TYR A O 1
ATOM 3019 N N . ASP A 1 379 ? -12.574 3.797 2.034 1.00 97.19 379 ASP A N 1
ATOM 3020 C CA . ASP A 1 379 ? -13.840 4.521 2.200 1.00 97.19 379 ASP A CA 1
ATOM 3021 C C . ASP A 1 379 ? -15.021 3.747 1.604 1.00 97.19 379 ASP A C 1
ATOM 3023 O O . ASP A 1 379 ? -16.146 3.788 2.112 1.00 97.19 379 ASP A O 1
ATOM 3027 N N . THR A 1 380 ? -14.781 3.007 0.518 1.00 97.12 380 THR A N 1
ATOM 3028 C CA . THR A 1 380 ? -15.805 2.158 -0.096 1.00 97.12 380 THR A CA 1
ATOM 3029 C C . THR A 1 380 ? -16.220 1.034 0.843 1.00 97.12 380 THR A C 1
ATOM 3031 O O . THR A 1 380 ? -17.413 0.850 1.072 1.00 97.12 380 THR A O 1
ATOM 3034 N N . ILE A 1 381 ? -15.258 0.339 1.450 1.00 95.88 381 ILE A N 1
ATOM 3035 C CA . ILE A 1 381 ? -15.542 -0.730 2.417 1.00 95.88 381 ILE A CA 1
ATOM 3036 C C . ILE A 1 381 ? -16.117 -0.172 3.726 1.00 95.88 381 ILE A C 1
ATOM 3038 O O . ILE A 1 381 ? -17.074 -0.735 4.261 1.00 95.88 381 ILE A O 1
ATOM 3042 N N . ALA A 1 382 ? -15.600 0.964 4.202 1.00 94.69 382 ALA A N 1
ATOM 3043 C CA . ALA A 1 382 ? -16.011 1.606 5.452 1.00 94.69 382 ALA A CA 1
ATOM 3044 C C . ALA A 1 382 ? -17.491 2.023 5.482 1.00 94.69 382 ALA A C 1
ATOM 3046 O O . ALA A 1 382 ? -18.082 2.139 6.555 1.00 94.69 382 ALA A O 1
ATOM 3047 N N . GLN A 1 383 ? -18.124 2.204 4.318 1.00 94.81 383 GLN A N 1
ATOM 3048 C CA . GLN A 1 383 ? -19.571 2.430 4.224 1.00 94.81 383 GLN A CA 1
ATOM 3049 C C . GLN A 1 383 ? -20.403 1.213 4.659 1.00 94.81 383 GLN A C 1
ATOM 3051 O O . GLN A 1 383 ? -21.564 1.377 5.038 1.00 94.81 383 GLN A O 1
ATOM 3056 N N . TYR A 1 384 ? -19.831 0.007 4.598 1.00 93.38 384 TYR A N 1
ATOM 3057 C CA . TYR A 1 384 ? -20.502 -1.250 4.921 1.00 93.38 384 TYR A CA 1
ATOM 3058 C C . TYR A 1 384 ? -20.095 -1.796 6.285 1.00 93.38 384 TYR A C 1
ATOM 3060 O O . TYR A 1 384 ? -20.949 -2.289 7.017 1.00 93.38 384 TYR A O 1
ATOM 3068 N N . THR A 1 385 ? -18.818 -1.738 6.647 1.00 90.88 385 THR A N 1
ATOM 3069 C CA . THR A 1 385 ? -18.340 -2.147 7.973 1.00 90.88 385 THR A CA 1
ATOM 3070 C C . THR A 1 385 ? -17.016 -1.477 8.306 1.00 90.88 385 THR A C 1
ATOM 3072 O O . THR A 1 385 ? -16.249 -1.123 7.415 1.00 90.88 385 THR A O 1
ATOM 3075 N N . LEU A 1 386 ? -16.732 -1.350 9.600 1.00 89.94 386 LEU A N 1
ATOM 3076 C CA . LEU A 1 386 ? -15.436 -0.920 10.119 1.00 89.94 386 LEU A CA 1
ATOM 3077 C C . LEU A 1 386 ? -14.629 -2.080 10.710 1.00 89.94 386 LEU A C 1
ATOM 3079 O O . LEU A 1 386 ? -13.543 -1.863 11.258 1.00 89.94 386 LEU A O 1
ATOM 3083 N N . ASP A 1 387 ? -15.096 -3.318 10.548 1.00 89.56 387 ASP A N 1
ATOM 3084 C CA . ASP A 1 387 ? -14.367 -4.545 10.889 1.00 89.56 387 ASP A CA 1
ATOM 3085 C C . ASP A 1 387 ? -13.293 -4.857 9.835 1.00 89.56 387 ASP A C 1
ATOM 3087 O O . ASP A 1 387 ? -13.280 -5.906 9.194 1.00 89.56 387 ASP A O 1
ATOM 3091 N N . ILE A 1 388 ? -12.404 -3.881 9.631 1.00 89.44 388 ILE A N 1
ATOM 3092 C CA . ILE A 1 388 ? -11.348 -3.871 8.622 1.00 89.44 388 ILE A CA 1
ATOM 3093 C C . ILE A 1 388 ? -9.979 -4.126 9.270 1.00 89.44 388 ILE A C 1
ATOM 3095 O O . ILE A 1 388 ? -9.550 -3.425 10.195 1.00 89.44 388 ILE A O 1
ATOM 3099 N N . GLU A 1 389 ? -9.235 -5.081 8.725 1.00 87.44 389 GLU A N 1
ATOM 3100 C CA . GLU A 1 389 ? -7.809 -5.258 8.978 1.00 87.44 389 GLU A CA 1
ATOM 3101 C C . GLU A 1 389 ? -6.995 -4.744 7.775 1.00 87.44 389 GLU A C 1
ATOM 3103 O O . GLU A 1 389 ? -6.777 -5.459 6.801 1.00 87.44 389 GLU A O 1
ATOM 3108 N N . ALA A 1 390 ? -6.560 -3.483 7.829 1.00 87.75 390 ALA A N 1
ATOM 3109 C CA . ALA A 1 390 ? -5.599 -2.875 6.912 1.00 87.75 390 ALA A CA 1
ATOM 3110 C C . ALA A 1 390 ? -4.286 -3.680 6.821 1.00 87.75 390 ALA A C 1
ATOM 3112 O O . ALA A 1 390 ? -3.552 -3.776 7.810 1.00 87.75 390 ALA A O 1
ATOM 3113 N N . VAL A 1 391 ? -3.969 -4.208 5.632 1.00 87.19 391 VAL A N 1
ATOM 3114 C CA . VAL A 1 391 ? -2.728 -4.959 5.365 1.00 87.19 391 VAL A CA 1
ATOM 3115 C C . VAL A 1 391 ? -1.698 -4.072 4.661 1.00 87.19 391 VAL A C 1
ATOM 3117 O O . VAL A 1 391 ? -0.545 -4.000 5.092 1.00 87.19 391 VAL A O 1
ATOM 3120 N N . SER A 1 392 ? -2.119 -3.354 3.620 1.00 89.25 392 SER A N 1
ATOM 3121 C CA . SER A 1 392 ? -1.310 -2.396 2.855 1.00 89.25 392 SER A CA 1
ATOM 3122 C C . SER A 1 392 ? -2.184 -1.225 2.373 1.00 89.25 392 SER A C 1
ATOM 3124 O O . SER A 1 392 ? -3.311 -1.043 2.834 1.00 89.25 392 SER A O 1
ATOM 3126 N N . CYS A 1 393 ? -1.677 -0.393 1.459 1.00 90.62 393 CYS A N 1
ATOM 3127 C CA . CYS A 1 393 ? -2.487 0.647 0.822 1.00 90.62 393 CYS A CA 1
ATOM 3128 C C . CYS A 1 393 ? -3.518 0.100 -0.182 1.00 90.62 393 CYS A C 1
ATOM 3130 O O . CYS A 1 393 ? -4.481 0.795 -0.484 1.00 90.62 393 CYS A O 1
ATOM 3132 N N . ASP A 1 394 ? -3.335 -1.119 -0.678 1.00 93.19 394 ASP A N 1
ATOM 3133 C CA . ASP A 1 394 ? -4.164 -1.766 -1.697 1.00 93.19 394 ASP A CA 1
ATOM 3134 C C . ASP A 1 394 ? -4.786 -3.101 -1.252 1.00 93.19 394 ASP A C 1
ATOM 3136 O O . ASP A 1 394 ? -5.580 -3.676 -1.993 1.00 93.19 394 ASP A O 1
ATOM 3140 N N . GLU A 1 395 ? -4.478 -3.562 -0.036 1.00 92.25 395 GLU A N 1
ATOM 3141 C CA . GLU A 1 395 ? -4.901 -4.852 0.514 1.00 92.25 395 GLU A CA 1
ATOM 3142 C C . GLU A 1 395 ? -5.517 -4.689 1.916 1.00 92.25 395 GLU A C 1
ATOM 3144 O O . GLU A 1 395 ? -4.957 -4.012 2.791 1.00 92.25 395 GLU A O 1
ATOM 3149 N N . MET A 1 396 ? -6.642 -5.368 2.170 1.00 91.31 396 MET A N 1
ATOM 3150 C CA . MET A 1 396 ? -7.239 -5.473 3.509 1.00 91.31 396 MET A CA 1
ATOM 3151 C C . MET A 1 396 ? -8.014 -6.782 3.714 1.00 91.31 396 MET A C 1
ATOM 3153 O O . MET A 1 396 ? -8.465 -7.420 2.759 1.00 91.31 396 MET A O 1
ATOM 3157 N N . PHE A 1 397 ? -8.220 -7.153 4.979 1.00 87.94 397 PHE A N 1
ATOM 3158 C CA . PHE A 1 397 ? -9.262 -8.103 5.367 1.00 87.94 397 PHE A CA 1
ATOM 3159 C C . PHE A 1 397 ? -10.484 -7.388 5.922 1.00 87.94 397 PHE A C 1
ATOM 3161 O O . PHE A 1 397 ? -10.373 -6.314 6.508 1.00 87.94 397 PHE A O 1
ATOM 3168 N N . VAL A 1 398 ? -11.644 -8.013 5.766 1.00 88.50 398 VAL A N 1
ATOM 3169 C CA . VAL A 1 398 ? -12.931 -7.483 6.207 1.00 88.50 398 VAL A CA 1
ATOM 3170 C C . VAL A 1 398 ? -13.752 -8.619 6.805 1.00 88.50 398 VAL A C 1
ATOM 3172 O O . VAL A 1 398 ? -13.921 -9.654 6.157 1.00 88.50 398 VAL A O 1
ATOM 3175 N N . ASP A 1 399 ? -14.278 -8.439 8.016 1.00 86.31 399 ASP A N 1
ATOM 3176 C CA . ASP A 1 399 ? -15.272 -9.362 8.572 1.00 86.31 399 ASP A CA 1
ATOM 3177 C C . ASP A 1 399 ? -16.653 -9.052 7.988 1.00 86.31 399 ASP A C 1
ATOM 3179 O O . ASP A 1 399 ? -17.182 -7.946 8.118 1.00 86.31 399 ASP A O 1
ATOM 3183 N N . LEU A 1 400 ? -17.227 -10.036 7.303 1.00 86.19 400 LEU A N 1
ATOM 3184 C CA . LEU A 1 400 ? -18.545 -9.940 6.686 1.00 86.19 400 LEU A CA 1
ATOM 3185 C C . LEU A 1 400 ? -19.642 -10.566 7.547 1.00 86.19 400 LEU A C 1
ATOM 3187 O O . LEU A 1 400 ? -20.812 -10.478 7.178 1.00 86.19 400 LEU A O 1
ATOM 3191 N N . THR A 1 401 ? -19.299 -11.205 8.667 1.00 80.81 401 THR A N 1
ATOM 3192 C CA . THR A 1 401 ? -20.233 -12.007 9.468 1.00 80.81 401 THR A CA 1
ATOM 3193 C C . THR A 1 401 ? -21.463 -11.193 9.870 1.00 80.81 401 THR A C 1
ATOM 3195 O O . THR A 1 401 ? -22.591 -11.615 9.613 1.00 80.81 401 THR A O 1
ATOM 3198 N N . ASP A 1 402 ? -21.258 -9.995 10.416 1.00 83.81 402 ASP A N 1
ATOM 3199 C CA . ASP A 1 402 ? -22.351 -9.133 10.877 1.00 83.81 402 ASP A CA 1
ATOM 3200 C C . ASP A 1 402 ? -23.167 -8.560 9.718 1.00 83.81 402 ASP A C 1
ATOM 3202 O O . ASP A 1 402 ? -24.397 -8.566 9.765 1.00 83.81 402 ASP A O 1
ATOM 3206 N N . ILE A 1 403 ? -22.495 -8.136 8.641 1.00 86.56 403 ILE A N 1
ATOM 3207 C CA . ILE A 1 403 ? -23.163 -7.608 7.446 1.00 86.56 403 ILE A CA 1
ATOM 3208 C C . ILE A 1 403 ? -24.103 -8.666 6.863 1.00 86.56 403 ILE A C 1
ATOM 3210 O O . ILE A 1 403 ? -25.280 -8.388 6.644 1.00 86.56 403 ILE A O 1
ATOM 3214 N N . LEU A 1 404 ? -23.601 -9.883 6.629 1.00 85.25 404 LEU A N 1
ATOM 3215 C CA . LEU A 1 404 ? -24.354 -10.963 5.986 1.00 85.25 404 LEU A CA 1
ATOM 3216 C C . LEU A 1 404 ? -25.508 -11.465 6.861 1.00 85.25 404 LEU A C 1
ATOM 3218 O O . LEU A 1 404 ? -26.565 -11.812 6.331 1.00 85.25 404 LEU A O 1
ATOM 3222 N N . ASN A 1 405 ? -25.337 -11.457 8.187 1.00 82.44 405 ASN A N 1
ATOM 3223 C CA . ASN A 1 405 ? -26.409 -11.780 9.127 1.00 82.44 405 ASN A CA 1
ATOM 3224 C C . ASN A 1 405 ? -27.518 -10.716 9.142 1.00 82.44 405 ASN A C 1
ATOM 3226 O O . ASN A 1 405 ? -28.675 -11.075 9.324 1.00 82.44 405 ASN A O 1
ATOM 3230 N N . GLU A 1 406 ? -27.197 -9.435 8.940 1.00 84.50 406 GLU A N 1
ATOM 3231 C CA . GLU A 1 406 ? -28.178 -8.338 8.940 1.0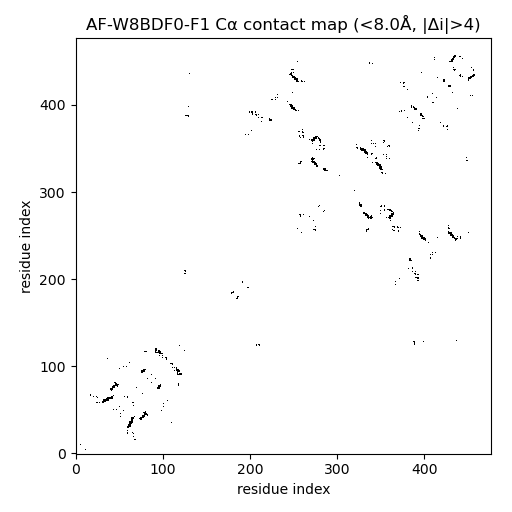0 84.50 406 GLU A CA 1
ATOM 3232 C C . GLU A 1 406 ? -28.972 -8.253 7.624 1.00 84.50 406 GLU A C 1
ATOM 3234 O O . GLU A 1 406 ? -30.201 -8.106 7.617 1.00 84.50 406 GLU A O 1
ATOM 3239 N N . ILE A 1 407 ? -28.280 -8.333 6.484 1.00 86.06 407 ILE A N 1
ATOM 3240 C CA . ILE A 1 407 ? -28.910 -8.132 5.169 1.00 86.06 407 ILE A CA 1
ATOM 3241 C C . ILE A 1 407 ? -29.392 -9.433 4.516 1.00 86.06 407 ILE A C 1
ATOM 3243 O O . ILE A 1 407 ? -30.182 -9.361 3.577 1.00 86.06 407 ILE A O 1
ATOM 3247 N N . HIS A 1 408 ? -28.981 -10.596 5.038 1.00 84.25 408 HIS A N 1
ATOM 3248 C CA . HIS A 1 408 ? -29.349 -11.936 4.561 1.00 84.25 408 HIS A CA 1
ATOM 3249 C C . HIS A 1 408 ? -29.065 -12.173 3.067 1.00 84.25 408 HIS A C 1
ATOM 3251 O O . HIS A 1 408 ? -29.905 -12.712 2.345 1.00 84.25 408 HIS A O 1
ATOM 3257 N N . ILE A 1 409 ? -27.876 -11.784 2.598 1.00 83.31 409 ILE A N 1
ATOM 3258 C CA . ILE A 1 409 ? -27.416 -12.060 1.226 1.00 83.31 409 ILE A CA 1
ATOM 3259 C C . ILE A 1 409 ? -26.328 -13.133 1.204 1.00 83.31 409 ILE A C 1
ATOM 3261 O O . ILE A 1 409 ? -25.661 -13.390 2.207 1.00 83.31 409 ILE A O 1
ATOM 3265 N N . GLU A 1 410 ? -26.129 -13.754 0.042 1.00 83.81 410 GLU A N 1
ATOM 3266 C CA . GLU A 1 410 ? -25.011 -14.671 -0.161 1.00 83.81 410 GLU A CA 1
ATOM 3267 C C . GLU A 1 410 ? -23.671 -13.903 -0.133 1.00 83.81 410 GLU A C 1
ATOM 3269 O O . GLU A 1 410 ? -23.577 -12.835 -0.747 1.00 83.81 410 GLU A O 1
ATOM 3274 N N . PRO A 1 411 ? -22.607 -14.432 0.513 1.00 84.75 411 PRO A N 1
ATOM 3275 C CA . PRO A 1 411 ? -21.301 -13.771 0.554 1.00 84.75 411 PRO A CA 1
ATOM 3276 C C . PRO A 1 411 ? -20.770 -13.354 -0.824 1.00 84.75 411 PRO A C 1
ATOM 3278 O O . PRO A 1 411 ? -20.175 -12.289 -0.965 1.00 84.75 411 PRO A O 1
ATOM 3281 N N . MET A 1 412 ? -21.006 -14.171 -1.855 1.00 83.50 412 MET A N 1
ATOM 3282 C CA . MET A 1 412 ? -20.530 -13.879 -3.208 1.00 83.50 412 MET A CA 1
ATOM 3283 C C . MET A 1 412 ? -21.262 -12.710 -3.868 1.00 83.50 412 MET A C 1
ATOM 3285 O O . MET A 1 412 ? -20.626 -11.947 -4.591 1.00 83.50 412 MET A O 1
ATOM 3289 N N . GLU A 1 413 ? -22.550 -12.514 -3.579 1.00 87.44 413 GLU A N 1
ATOM 3290 C CA . GLU A 1 413 ? -23.313 -11.350 -4.052 1.00 87.44 413 GLU A CA 1
ATOM 3291 C C . GLU A 1 413 ? -22.778 -10.052 -3.431 1.00 87.44 413 GLU A C 1
ATOM 3293 O O . GLU A 1 413 ? -22.638 -9.040 -4.120 1.00 87.44 413 GLU A O 1
ATOM 3298 N N . PHE A 1 414 ? -22.394 -10.089 -2.146 1.00 90.00 414 PHE A N 1
ATOM 3299 C CA . PHE A 1 414 ? -21.728 -8.957 -1.495 1.00 90.00 414 PHE A CA 1
ATOM 3300 C C . PHE A 1 414 ? -20.402 -8.618 -2.187 1.00 90.00 414 PHE A C 1
ATOM 3302 O O . PHE A 1 414 ? -20.162 -7.466 -2.548 1.00 90.00 414 PHE A O 1
ATOM 3309 N N . VAL A 1 415 ? -19.554 -9.627 -2.413 1.00 89.38 415 VAL A N 1
ATOM 3310 C CA . VAL A 1 415 ? -18.256 -9.450 -3.080 1.00 89.38 415 VAL A CA 1
ATOM 3311 C C . VAL A 1 415 ? -18.425 -8.871 -4.481 1.00 89.38 415 VAL A C 1
ATOM 3313 O O . VAL A 1 415 ? -17.716 -7.936 -4.844 1.00 89.38 415 VAL A O 1
ATOM 3316 N N . LEU A 1 416 ? -19.366 -9.404 -5.262 1.00 89.81 416 LEU A N 1
ATOM 3317 C CA . LEU A 1 416 ? -19.706 -8.915 -6.599 1.00 89.81 416 LEU A CA 1
ATOM 3318 C C . LEU A 1 416 ? -20.058 -7.426 -6.580 1.00 89.81 416 LEU A C 1
ATOM 3320 O O . LEU A 1 416 ? -19.496 -6.647 -7.352 1.00 89.81 416 LEU A O 1
ATOM 3324 N N . ALA A 1 417 ? -20.957 -7.032 -5.677 1.00 91.75 417 ALA A N 1
ATOM 3325 C CA . ALA A 1 417 ? -21.407 -5.653 -5.556 1.00 91.75 417 ALA A CA 1
ATOM 3326 C C . ALA A 1 417 ? -20.272 -4.704 -5.147 1.00 91.75 417 ALA A C 1
ATOM 3328 O O . ALA A 1 417 ? -20.096 -3.655 -5.765 1.00 91.75 417 ALA A O 1
ATOM 3329 N N . VAL A 1 418 ? -19.469 -5.089 -4.151 1.00 93.00 418 VAL A N 1
ATOM 3330 C CA . VAL A 1 418 ? -18.346 -4.276 -3.667 1.00 93.00 418 VAL A CA 1
ATOM 3331 C C . VAL A 1 418 ? -17.260 -4.135 -4.727 1.00 93.00 418 VAL A C 1
ATOM 3333 O O . VAL A 1 418 ? -16.768 -3.031 -4.947 1.00 93.00 418 VAL A O 1
ATOM 3336 N N . ARG A 1 419 ? -16.897 -5.218 -5.423 1.00 93.62 419 ARG A N 1
ATOM 3337 C CA . ARG A 1 419 ? -15.906 -5.164 -6.507 1.00 93.62 419 ARG A CA 1
ATOM 3338 C C . ARG A 1 419 ? -16.345 -4.228 -7.626 1.00 93.62 419 ARG A C 1
ATOM 3340 O O . ARG A 1 419 ? -15.534 -3.454 -8.131 1.00 93.62 419 ARG A O 1
ATOM 3347 N N . GLU A 1 420 ? -17.619 -4.287 -8.000 1.00 93.44 420 GLU A N 1
ATOM 3348 C CA . GLU A 1 420 ? -18.174 -3.401 -9.016 1.00 93.44 420 GLU A CA 1
ATOM 3349 C C . GLU A 1 420 ? -18.187 -1.942 -8.547 1.00 93.44 420 GLU A C 1
ATOM 3351 O O . GLU A 1 420 ? -17.787 -1.053 -9.295 1.00 93.44 420 GLU A O 1
ATOM 3356 N N . GLU A 1 421 ? -18.564 -1.679 -7.295 1.00 95.69 421 GLU A N 1
ATOM 3357 C CA . GLU A 1 421 ? -18.530 -0.328 -6.732 1.00 95.69 421 GLU A CA 1
ATOM 3358 C C . GLU A 1 421 ? -17.106 0.243 -6.678 1.00 95.69 421 GLU A C 1
ATOM 3360 O O . GLU A 1 421 ? -16.885 1.379 -7.105 1.00 95.69 421 GLU A O 1
ATOM 3365 N N . VAL A 1 422 ? -16.129 -0.552 -6.224 1.00 95.88 422 VAL A N 1
ATOM 3366 C CA . VAL A 1 422 ? -14.708 -0.174 -6.228 1.00 95.88 422 VAL A CA 1
ATOM 3367 C C . VAL A 1 422 ? -14.254 0.131 -7.652 1.00 95.88 422 VAL A C 1
ATOM 3369 O O . VAL A 1 422 ? -13.652 1.180 -7.883 1.00 95.88 422 VAL A O 1
ATOM 3372 N N . ARG A 1 423 ? -14.587 -0.721 -8.628 1.00 95.06 423 ARG A N 1
ATOM 3373 C CA . ARG A 1 423 ? -14.236 -0.509 -10.039 1.00 95.06 423 ARG A CA 1
ATOM 3374 C C . ARG A 1 423 ? -14.844 0.775 -10.597 1.00 95.06 423 ARG A C 1
ATOM 3376 O O . ARG A 1 423 ? -14.157 1.511 -11.300 1.00 95.06 423 ARG A O 1
ATOM 3383 N N . LEU A 1 424 ? -16.108 1.059 -10.289 1.00 96.75 424 LEU A N 1
ATOM 3384 C CA . LEU A 1 424 ? -16.802 2.263 -10.751 1.00 96.75 424 LEU A CA 1
ATOM 3385 C C . LEU A 1 424 ? -16.222 3.541 -10.133 1.00 96.75 424 LEU A C 1
ATOM 3387 O O . LEU A 1 424 ? -16.058 4.530 -10.843 1.00 96.75 424 LEU A O 1
ATOM 3391 N N . LYS A 1 425 ? -15.888 3.524 -8.836 1.00 97.38 425 LYS A N 1
ATOM 3392 C CA . LYS A 1 425 ? -15.333 4.691 -8.131 1.00 97.38 425 LYS A CA 1
ATOM 3393 C C . LYS A 1 425 ? -13.868 4.953 -8.470 1.00 97.38 425 LYS A C 1
ATOM 3395 O O . LYS A 1 425 ? -13.473 6.100 -8.633 1.00 97.38 425 LYS A O 1
ATOM 3400 N N . THR A 1 426 ? -13.062 3.900 -8.570 1.00 96.25 426 THR A N 1
ATOM 3401 C CA . THR A 1 426 ? -11.602 4.019 -8.732 1.00 96.25 426 THR A CA 1
ATOM 3402 C C . THR A 1 426 ? -11.138 3.915 -10.183 1.00 96.25 426 THR A C 1
ATOM 3404 O O . THR A 1 426 ? -10.001 4.267 -10.496 1.00 96.25 426 THR A O 1
ATOM 3407 N N . GLY A 1 427 ? -11.974 3.376 -11.074 1.00 94.94 427 GLY A N 1
ATOM 3408 C CA . GLY A 1 427 ? -11.572 2.969 -12.422 1.00 94.94 427 GLY A CA 1
ATOM 3409 C C . GLY A 1 427 ? -10.636 1.755 -12.453 1.00 94.94 427 GLY A C 1
ATOM 3410 O O . GLY A 1 427 ? -10.165 1.391 -13.528 1.00 94.94 427 GLY A O 1
ATOM 3411 N N . CYS A 1 428 ? -10.355 1.131 -11.305 1.00 94.50 428 CYS A N 1
ATOM 3412 C CA . CYS A 1 428 ? -9.368 0.066 -11.160 1.00 94.50 428 CYS A CA 1
ATOM 3413 C C . CYS A 1 428 ? -10.041 -1.255 -10.755 1.00 94.50 428 CYS A C 1
ATOM 3415 O O . CYS A 1 428 ? -10.923 -1.253 -9.893 1.00 94.50 428 CYS A O 1
ATOM 3417 N N . PRO A 1 429 ? -9.641 -2.392 -11.344 1.00 92.56 429 PRO A N 1
ATOM 3418 C CA . PRO A 1 429 ? -10.136 -3.690 -10.917 1.00 92.56 429 PRO A CA 1
ATOM 3419 C C . PRO A 1 429 ? -9.533 -4.106 -9.569 1.00 92.56 429 PRO A C 1
ATOM 3421 O O . PRO A 1 429 ? -8.399 -3.763 -9.228 1.00 92.56 429 PRO A O 1
ATOM 3424 N N . CYS A 1 430 ? -10.294 -4.893 -8.821 1.00 92.12 430 CYS A N 1
ATOM 3425 C CA . CYS A 1 430 ? -9.828 -5.598 -7.636 1.00 92.12 430 CYS A CA 1
ATOM 3426 C C . CYS A 1 430 ? -10.300 -7.049 -7.671 1.00 92.12 430 CYS A C 1
ATOM 3428 O O . CYS A 1 430 ? -11.324 -7.377 -8.289 1.00 92.12 430 CYS A O 1
ATOM 3430 N N . SER A 1 431 ? -9.549 -7.902 -6.987 1.00 87.69 431 SER A N 1
ATOM 3431 C CA . SER A 1 431 ? -9.871 -9.301 -6.747 1.00 87.69 431 SER A CA 1
ATOM 3432 C C . SER A 1 431 ? -10.235 -9.484 -5.277 1.00 87.69 431 SER A C 1
ATOM 3434 O O . SER A 1 431 ? -9.705 -8.798 -4.404 1.00 87.69 431 SER A O 1
ATOM 3436 N N . ALA A 1 432 ? -11.156 -10.404 -4.994 1.00 88.25 432 ALA A N 1
ATOM 3437 C CA . ALA A 1 432 ? -11.566 -10.681 -3.624 1.00 88.25 432 ALA A CA 1
ATOM 3438 C C . ALA A 1 432 ? -11.900 -12.162 -3.418 1.00 88.25 432 ALA A C 1
ATOM 3440 O O . ALA A 1 432 ? -12.539 -12.794 -4.266 1.00 88.25 432 ALA A O 1
ATOM 3441 N N . GLY A 1 433 ? -11.462 -12.703 -2.282 1.00 82.00 433 GLY A N 1
ATOM 3442 C CA . GLY A 1 433 ? -11.696 -14.083 -1.858 1.00 82.00 433 GLY A CA 1
ATOM 3443 C C . GLY A 1 433 ? -12.417 -14.135 -0.516 1.00 82.00 433 GLY A C 1
ATOM 3444 O O . GLY A 1 433 ? -12.179 -13.288 0.344 1.00 82.00 433 GLY A O 1
ATOM 3445 N N . VAL A 1 434 ? -13.292 -15.130 -0.336 1.00 82.38 434 VAL A N 1
ATOM 3446 C CA . VAL A 1 434 ? -14.089 -15.293 0.891 1.00 82.38 434 VAL A CA 1
ATOM 3447 C C . VAL A 1 434 ? -13.916 -16.687 1.492 1.00 82.38 434 VAL A C 1
ATOM 3449 O O . VAL A 1 434 ? -13.981 -17.700 0.789 1.00 82.38 434 VAL A O 1
ATOM 3452 N N . GLY A 1 435 ? -13.740 -16.745 2.811 1.00 76.88 435 GLY A N 1
ATOM 3453 C CA . GLY A 1 435 ? -13.511 -17.976 3.566 1.00 76.88 435 GLY A CA 1
ATOM 3454 C C . GLY A 1 435 ? -13.818 -17.836 5.058 1.00 76.88 435 GLY A C 1
ATOM 3455 O O . GLY A 1 435 ? -14.211 -16.772 5.529 1.00 76.88 435 GLY A O 1
ATOM 3456 N N . GLY A 1 436 ? -13.647 -18.927 5.812 1.00 67.69 436 GLY A N 1
ATOM 3457 C CA . GLY A 1 436 ? -13.949 -18.966 7.252 1.00 67.69 436 GLY A CA 1
ATOM 3458 C C . GLY A 1 436 ? -12.838 -18.426 8.163 1.00 67.69 436 GLY A C 1
ATOM 3459 O O . GLY A 1 436 ? -13.034 -18.303 9.369 1.00 67.69 436 GLY A O 1
ATOM 3460 N N . ASN A 1 437 ? -11.653 -18.146 7.611 1.00 62.19 437 ASN A N 1
ATOM 3461 C CA . ASN A 1 437 ? -10.495 -17.584 8.312 1.00 62.19 437 ASN A CA 1
ATOM 3462 C C . ASN A 1 437 ? -9.521 -16.910 7.314 1.00 62.19 437 ASN A C 1
ATOM 3464 O O . ASN A 1 437 ? -9.623 -17.110 6.100 1.00 62.19 437 ASN A O 1
ATOM 3468 N N . ASN A 1 438 ? -8.544 -16.145 7.821 1.00 53.06 438 ASN A N 1
ATOM 3469 C CA . ASN A 1 438 ? -7.573 -15.404 6.995 1.00 53.06 438 ASN A CA 1
ATOM 3470 C C . ASN A 1 438 ? -6.742 -16.298 6.064 1.00 53.06 438 ASN A C 1
ATOM 3472 O O . ASN A 1 438 ? -6.441 -15.908 4.934 1.00 53.06 438 ASN A O 1
ATOM 3476 N N . THR A 1 439 ? -6.342 -17.484 6.532 1.00 55.97 439 THR A N 1
ATOM 3477 C CA . THR A 1 439 ? -5.527 -18.406 5.734 1.00 55.97 439 THR A CA 1
ATOM 3478 C C . THR A 1 439 ? -6.303 -18.953 4.551 1.00 55.97 439 THR A C 1
ATOM 3480 O O . THR A 1 439 ? -5.742 -19.007 3.463 1.00 55.97 439 THR A O 1
ATOM 3483 N N . ASP A 1 440 ? -7.576 -19.289 4.729 1.00 56.22 440 ASP A N 1
ATOM 3484 C CA . ASP A 1 440 ? -8.422 -19.789 3.654 1.00 56.22 440 ASP A CA 1
ATOM 3485 C C . ASP A 1 440 ? -8.529 -18.716 2.565 1.00 56.22 440 ASP A C 1
ATOM 3487 O O . ASP A 1 440 ? -8.169 -18.978 1.423 1.00 56.22 440 ASP A O 1
ATOM 3491 N N . CYS A 1 441 ? -8.865 -17.475 2.930 1.00 51.81 441 CYS A N 1
ATOM 3492 C CA . CYS A 1 441 ? -9.025 -16.376 1.969 1.00 51.81 441 CYS A CA 1
ATOM 3493 C C . CYS A 1 441 ? -7.738 -16.063 1.185 1.00 51.81 441 CYS A C 1
ATOM 3495 O O . CYS A 1 441 ? -7.799 -15.825 -0.019 1.00 51.81 441 CYS A O 1
ATOM 3497 N N . LYS A 1 442 ? -6.567 -16.111 1.843 1.00 50.12 442 LYS A N 1
ATOM 3498 C CA . LYS A 1 442 ? -5.265 -15.837 1.206 1.00 50.12 442 LYS A CA 1
ATOM 3499 C C . LYS A 1 442 ? -4.760 -16.954 0.291 1.00 50.12 442 LYS A C 1
ATOM 3501 O O . LYS A 1 442 ? -4.027 -16.676 -0.654 1.00 50.12 442 LYS A O 1
ATOM 3506 N N . HIS A 1 443 ? -5.113 -18.217 0.545 1.00 45.88 443 HIS A N 1
ATOM 3507 C CA . HIS A 1 443 ? -4.571 -19.368 -0.203 1.00 45.88 443 HIS A CA 1
ATOM 3508 C C . HIS A 1 443 ? -5.191 -19.577 -1.592 1.00 45.88 443 HIS A C 1
ATOM 3510 O O . HIS A 1 443 ? -4.884 -20.558 -2.271 1.00 45.88 443 HIS A O 1
ATOM 3516 N N . VAL A 1 444 ? -6.037 -18.653 -2.039 1.00 45.22 444 VAL A N 1
ATOM 3517 C CA . VAL A 1 444 ? -6.845 -18.801 -3.253 1.00 45.22 444 VAL A CA 1
ATOM 3518 C C . VAL A 1 444 ? -6.424 -17.844 -4.370 1.00 45.22 444 VAL A C 1
ATOM 3520 O O . VAL A 1 444 ? -7.140 -17.600 -5.333 1.00 45.22 444 VAL A O 1
ATOM 3523 N N . TRP A 1 445 ? -5.178 -17.384 -4.293 1.00 42.72 445 TRP A N 1
ATOM 3524 C CA . TRP A 1 445 ? -4.597 -16.445 -5.240 1.00 42.72 445 TRP A CA 1
ATOM 3525 C C . TRP A 1 445 ? -3.460 -17.082 -6.059 1.00 42.72 445 TRP A C 1
ATOM 3527 O O . TRP A 1 445 ? -2.312 -17.138 -5.605 1.00 42.72 445 TRP A O 1
ATOM 3537 N N . PRO A 1 446 ? -3.702 -17.560 -7.292 1.00 42.38 446 PRO A N 1
ATOM 3538 C CA . PRO A 1 446 ? -2.636 -17.619 -8.276 1.00 42.38 446 PRO A CA 1
ATOM 3539 C C . PRO A 1 446 ? -2.343 -16.180 -8.722 1.00 42.38 446 PRO A C 1
ATOM 3541 O O . PRO A 1 446 ? -3.186 -15.548 -9.349 1.00 42.38 446 PRO A O 1
ATOM 3544 N N . GLN A 1 447 ? -1.136 -15.673 -8.438 1.00 41.47 447 GLN A N 1
ATOM 3545 C CA . GLN A 1 447 ? -0.660 -14.308 -8.760 1.00 41.47 447 GLN A CA 1
ATOM 3546 C C . GLN A 1 447 ? -0.746 -13.892 -10.251 1.00 41.47 447 GLN A C 1
ATOM 3548 O O . GLN A 1 447 ? -0.262 -12.825 -10.629 1.00 41.47 447 GLN A O 1
ATOM 3553 N N . ASN A 1 448 ? -1.342 -14.711 -11.117 1.00 39.44 448 ASN A N 1
ATOM 3554 C CA . ASN A 1 448 ? -1.285 -14.602 -12.568 1.00 39.44 448 ASN A CA 1
ATOM 3555 C C . ASN A 1 448 ? -2.654 -14.430 -13.246 1.00 39.44 448 ASN A C 1
ATOM 3557 O O . ASN A 1 448 ? -2.673 -14.398 -14.472 1.00 39.44 448 ASN A O 1
ATOM 3561 N N . VAL A 1 449 ? -3.777 -14.323 -12.518 1.00 44.56 449 VAL A N 1
ATOM 3562 C CA . VAL A 1 449 ? -5.100 -14.173 -13.156 1.00 44.56 449 VAL A CA 1
ATOM 3563 C C . VAL A 1 449 ? -5.849 -12.947 -12.619 1.00 44.56 449 VAL A C 1
ATOM 3565 O O . VAL A 1 449 ? -6.066 -12.875 -11.411 1.00 44.56 449 VAL A O 1
ATOM 3568 N N . PRO A 1 450 ? -6.261 -11.997 -13.481 1.00 41.66 450 PRO A N 1
ATOM 3569 C CA . PRO A 1 450 ? -7.006 -10.817 -13.054 1.00 41.66 450 PRO A CA 1
ATOM 3570 C C . PRO A 1 450 ? -8.439 -11.153 -12.627 1.00 41.66 450 PRO A C 1
ATOM 3572 O O . PRO A 1 450 ? -9.062 -12.079 -13.151 1.00 41.66 450 PRO A O 1
ATOM 3575 N N . SER A 1 451 ? -8.996 -10.322 -11.743 1.00 47.50 451 SER A N 1
ATOM 3576 C CA . SER A 1 451 ? -10.435 -10.200 -11.498 1.00 47.50 451 SER A CA 1
ATOM 3577 C C . SER A 1 451 ? -11.155 -11.485 -11.057 1.00 47.50 451 SER A C 1
ATOM 3579 O O . SER A 1 451 ? -12.357 -11.638 -11.306 1.00 47.50 451 SER A O 1
ATOM 3581 N N . GLN A 1 452 ? -10.474 -12.386 -10.345 1.00 50.88 452 GLN A N 1
ATOM 3582 C CA . GLN A 1 452 ? -11.058 -13.657 -9.900 1.00 50.88 452 GLN A CA 1
ATOM 3583 C C . GLN A 1 452 ? -11.986 -13.525 -8.680 1.00 50.88 452 GLN A C 1
ATOM 3585 O O . GLN A 1 452 ? -11.860 -12.625 -7.848 1.00 50.88 452 GLN A O 1
ATOM 3590 N N . MET A 1 453 ? -12.946 -14.451 -8.600 1.00 47.16 453 MET A N 1
ATOM 3591 C CA . MET A 1 453 ? -13.854 -14.672 -7.471 1.00 47.16 453 MET A CA 1
ATOM 3592 C C . MET A 1 453 ? -13.756 -16.123 -7.052 1.00 47.16 453 MET A C 1
ATOM 3594 O O . MET A 1 453 ? -13.882 -17.003 -7.905 1.00 47.16 453 MET A O 1
ATOM 3598 N N . VAL A 1 454 ? -13.591 -16.390 -5.759 1.00 48.31 454 VAL A N 1
ATOM 3599 C CA . VAL A 1 454 ? -13.612 -17.769 -5.271 1.00 48.31 454 VAL A CA 1
ATOM 3600 C C . VAL A 1 454 ? -14.292 -17.854 -3.905 1.00 48.31 454 VAL A C 1
ATOM 3602 O O . VAL A 1 454 ? -13.920 -17.153 -2.964 1.00 48.31 454 VAL A O 1
ATOM 3605 N N . ASN A 1 455 ? -15.275 -18.755 -3.809 1.00 45.03 455 ASN A N 1
ATOM 3606 C CA . ASN A 1 455 ? -15.940 -19.145 -2.567 1.00 45.03 455 ASN A CA 1
ATOM 3607 C C . ASN A 1 455 ? -15.310 -20.439 -2.031 1.00 45.03 455 ASN A C 1
ATOM 3609 O O . ASN A 1 455 ? -15.395 -21.492 -2.667 1.00 45.03 455 ASN A O 1
ATOM 3613 N N . ILE A 1 456 ? -14.692 -20.375 -0.853 1.00 46.06 456 ILE A N 1
ATOM 3614 C CA . ILE A 1 456 ? -13.908 -21.492 -0.298 1.00 46.06 456 ILE A CA 1
ATOM 3615 C C . ILE A 1 456 ? -14.746 -22.389 0.616 1.00 46.06 456 ILE A C 1
ATOM 3617 O O . ILE A 1 456 ? -14.372 -23.534 0.873 1.00 46.06 456 ILE A O 1
ATOM 3621 N N . SER A 1 457 ? -15.926 -21.934 1.050 1.00 38.22 457 SER A N 1
ATOM 3622 C CA . SER A 1 457 ? -16.802 -22.716 1.939 1.00 38.22 457 SER A CA 1
ATOM 3623 C C . SER A 1 457 ? -17.223 -24.070 1.349 1.00 38.22 457 SER A C 1
ATOM 3625 O O . SER A 1 457 ? -17.483 -25.016 2.090 1.00 38.22 457 SER A O 1
ATOM 3627 N N . CYS A 1 458 ? -17.211 -24.202 0.018 1.00 30.94 458 CYS A N 1
ATOM 3628 C CA . CYS A 1 458 ? -17.515 -25.452 -0.679 1.00 30.94 458 CYS A CA 1
ATOM 3629 C C . CYS A 1 458 ? -16.272 -26.346 -0.901 1.00 30.94 458 CYS A C 1
ATOM 3631 O O . CYS A 1 458 ? -16.397 -27.550 -1.126 1.00 30.94 458 CYS A O 1
ATOM 3633 N N . PHE A 1 459 ? -15.057 -25.792 -0.796 1.00 29.45 459 PHE A N 1
ATOM 3634 C CA . PHE A 1 459 ? -13.806 -26.480 -1.145 1.00 29.45 459 PHE A CA 1
ATOM 3635 C C . PHE A 1 459 ? -13.223 -27.346 -0.021 1.00 29.45 459 PHE A C 1
ATOM 3637 O O . PHE A 1 459 ? -12.443 -28.255 -0.302 1.00 29.45 459 PHE A O 1
ATOM 3644 N N . GLN A 1 460 ? -13.650 -27.154 1.233 1.00 31.67 460 GLN A N 1
ATOM 3645 C CA . GLN A 1 460 ? -13.212 -27.986 2.367 1.00 31.67 460 GLN A CA 1
ATOM 3646 C C . GLN A 1 460 ? -13.643 -29.468 2.261 1.00 31.67 460 GLN A C 1
ATOM 3648 O O . GLN A 1 460 ? -13.202 -30.287 3.065 1.00 31.67 460 GLN A O 1
ATOM 3653 N N . LYS A 1 461 ? -14.455 -29.850 1.258 1.00 31.91 461 LYS A N 1
ATOM 3654 C CA . LYS A 1 461 ? -14.809 -31.253 0.970 1.00 31.91 461 LYS A CA 1
ATOM 3655 C C . LYS A 1 461 ? -13.890 -31.966 -0.028 1.00 31.91 461 LYS A C 1
ATOM 3657 O O . LYS A 1 461 ? -13.985 -33.188 -0.124 1.00 31.91 461 LYS A O 1
ATOM 3662 N N . LEU A 1 462 ? -13.001 -31.273 -0.748 1.00 30.45 462 LEU A N 1
ATOM 3663 C CA . LEU A 1 462 ? -12.072 -31.934 -1.672 1.00 30.45 462 LEU A CA 1
ATOM 3664 C C . LEU A 1 462 ? -10.670 -32.062 -1.066 1.00 30.45 462 LEU A C 1
ATOM 3666 O O . LEU A 1 462 ? -9.986 -31.085 -0.773 1.00 30.45 462 LEU A O 1
ATOM 3670 N N . HIS A 1 463 ? -10.253 -33.317 -0.898 1.00 29.95 463 HIS A N 1
ATOM 3671 C CA . HIS A 1 463 ? -8.945 -33.741 -0.407 1.00 29.95 463 HIS A CA 1
ATOM 3672 C C . HIS A 1 463 ? -7.776 -32.995 -1.087 1.00 29.95 463 HIS A C 1
ATOM 3674 O O . HIS A 1 463 ? -7.814 -32.691 -2.281 1.00 29.95 463 HIS A O 1
ATOM 3680 N N . ARG A 1 464 ? -6.677 -32.805 -0.337 1.00 32.22 464 ARG A N 1
ATOM 3681 C CA . ARG A 1 464 ? -5.381 -32.225 -0.774 1.00 32.22 464 ARG A CA 1
ATOM 3682 C C . ARG A 1 464 ? -4.849 -32.749 -2.125 1.00 32.22 464 ARG A C 1
ATOM 3684 O O . ARG A 1 464 ? -4.036 -32.081 -2.754 1.00 32.22 464 ARG A O 1
ATOM 3691 N N . SER A 1 465 ? -5.304 -33.915 -2.578 1.00 28.41 465 SER A N 1
ATOM 3692 C CA . SER A 1 465 ? -4.906 -34.587 -3.819 1.00 28.41 465 SER A CA 1
ATOM 3693 C C . SER A 1 465 ? -5.358 -33.860 -5.094 1.00 28.41 465 SER A C 1
ATOM 3695 O O . SER A 1 465 ? -4.632 -33.853 -6.084 1.00 28.41 465 SER A O 1
ATOM 3697 N N . THR A 1 466 ? -6.523 -33.203 -5.085 1.00 33.84 466 THR A N 1
ATOM 3698 C CA . THR A 1 466 ? -7.061 -32.511 -6.277 1.00 33.84 466 THR A CA 1
ATOM 3699 C C . THR A 1 466 ? -6.347 -31.197 -6.598 1.00 33.84 466 THR A C 1
ATOM 3701 O O . THR A 1 466 ? -6.395 -30.723 -7.731 1.00 33.84 466 THR A O 1
ATOM 3704 N N . TRP A 1 467 ? -5.607 -30.643 -5.634 1.00 31.08 467 TRP A N 1
ATOM 3705 C CA . TRP A 1 467 ? -4.831 -29.414 -5.815 1.00 31.08 467 TRP A CA 1
ATOM 3706 C C . TRP A 1 467 ? -3.582 -29.628 -6.688 1.00 31.08 467 TRP A C 1
ATOM 3708 O O . TRP A 1 467 ? -3.160 -28.723 -7.405 1.00 31.08 467 TRP A O 1
ATOM 3718 N N . LEU A 1 468 ? -3.023 -30.847 -6.702 1.00 29.03 468 LEU A N 1
ATOM 3719 C CA . LEU A 1 468 ? -1.912 -31.200 -7.595 1.00 29.03 468 LEU A CA 1
ATOM 3720 C C . LEU A 1 468 ? -2.371 -31.286 -9.062 1.00 29.03 468 LEU A C 1
ATOM 3722 O O . LEU A 1 468 ? -1.613 -30.952 -9.966 1.00 29.03 468 LEU A O 1
ATOM 3726 N N . ILE A 1 469 ? -3.631 -31.671 -9.292 1.00 28.61 469 ILE A N 1
ATOM 3727 C CA . ILE A 1 469 ? -4.197 -31.887 -10.630 1.00 28.61 469 ILE A CA 1
ATOM 3728 C C . ILE A 1 469 ? -4.494 -30.550 -11.329 1.00 28.61 469 ILE A C 1
ATOM 3730 O O . ILE A 1 469 ? -4.120 -30.377 -12.486 1.00 28.61 469 ILE A O 1
ATOM 3734 N N . LEU A 1 470 ? -5.049 -29.556 -10.624 1.00 30.30 470 LEU A N 1
ATOM 3735 C CA . LEU A 1 470 ? -5.260 -28.210 -11.190 1.00 30.30 470 LEU A CA 1
ATOM 3736 C C . LEU A 1 470 ? -3.939 -27.460 -11.444 1.00 30.30 470 LEU A C 1
ATOM 3738 O O . LEU A 1 470 ? -3.824 -26.702 -12.408 1.00 30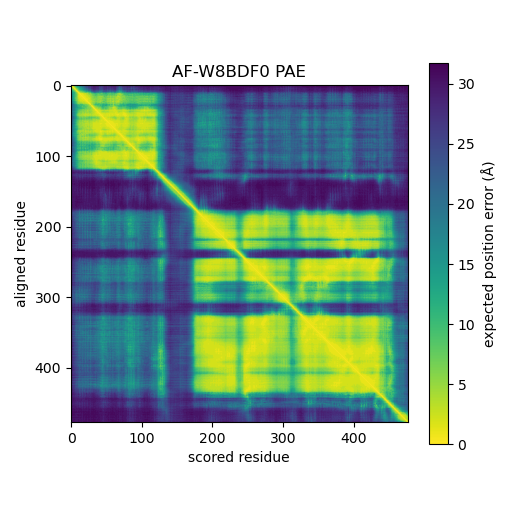.30 470 LEU A O 1
ATOM 3742 N N . LYS A 1 471 ? -2.910 -27.719 -10.626 1.00 27.81 471 LYS A N 1
ATOM 3743 C CA . LYS A 1 471 ? -1.557 -27.172 -10.812 1.00 27.81 471 LYS A CA 1
ATOM 3744 C C . LYS A 1 471 ? -0.804 -27.814 -11.986 1.00 27.81 471 LYS A C 1
ATOM 3746 O O . LYS A 1 471 ? 0.046 -27.163 -12.581 1.00 27.81 471 LYS A O 1
ATOM 3751 N N . LEU A 1 472 ? -1.124 -29.062 -12.336 1.00 26.58 472 LEU A N 1
ATOM 3752 C CA . LEU A 1 472 ? -0.597 -29.734 -13.530 1.00 26.58 472 LEU A CA 1
ATOM 3753 C C . LEU A 1 472 ? -1.326 -29.297 -14.811 1.00 26.58 472 LEU A C 1
ATOM 3755 O O . LEU A 1 472 ? -0.681 -29.120 -15.839 1.00 26.58 472 LEU A O 1
ATOM 3759 N N . MET A 1 473 ? -2.636 -29.033 -14.751 1.00 26.89 473 MET A N 1
ATOM 3760 C CA . MET A 1 473 ? -3.408 -28.583 -15.922 1.00 26.89 473 MET A CA 1
ATOM 3761 C C . MET A 1 473 ? -3.111 -27.137 -16.356 1.00 26.89 473 MET A C 1
ATOM 3763 O O . MET A 1 473 ? -3.309 -26.792 -17.513 1.00 26.89 473 MET A O 1
ATOM 3767 N N . SER A 1 474 ? -2.575 -26.306 -15.460 1.00 29.64 474 SER A N 1
ATOM 3768 C CA . SER A 1 474 ? -2.151 -24.921 -15.742 1.00 29.64 474 SER A CA 1
ATOM 3769 C C . SER A 1 474 ? -0.729 -24.801 -16.311 1.00 29.64 474 SER A C 1
ATOM 3771 O O . SER A 1 474 ? -0.286 -23.697 -16.608 1.00 29.64 474 SER A O 1
ATOM 3773 N N . TYR A 1 475 ? -0.017 -25.921 -16.480 1.00 27.89 475 TYR A N 1
ATOM 3774 C CA . TYR A 1 475 ? 1.300 -25.984 -17.128 1.00 27.89 475 TYR A CA 1
ATOM 3775 C C . TYR A 1 475 ? 1.248 -26.537 -18.567 1.00 27.89 475 TYR A C 1
ATOM 3777 O O . TYR A 1 475 ? 2.295 -26.674 -19.195 1.00 27.89 475 TYR A O 1
ATOM 3785 N N . GLN A 1 476 ? 0.061 -26.859 -19.097 1.00 23.28 476 GLN A N 1
ATOM 3786 C CA . GLN A 1 476 ? -0.113 -27.464 -20.429 1.00 23.28 476 GLN A CA 1
ATOM 3787 C C . GLN A 1 476 ? -1.092 -26.719 -21.360 1.00 23.28 476 GLN A C 1
ATOM 3789 O O . GLN A 1 476 ? -1.604 -27.326 -22.299 1.00 23.28 476 GLN A O 1
ATOM 3794 N N . ALA A 1 477 ? -1.327 -25.420 -21.159 1.00 26.89 477 ALA A N 1
ATOM 3795 C CA . ALA A 1 477 ? -2.112 -24.601 -22.089 1.00 26.89 477 ALA A CA 1
ATOM 3796 C C . ALA A 1 477 ? -1.351 -23.345 -22.510 1.00 26.89 477 ALA A C 1
ATOM 3798 O O . ALA A 1 477 ? -0.793 -22.683 -21.604 1.00 26.89 477 ALA A O 1
#

Nearest PDB structures (foldseek):
  3gqc-assembly2_B  TM=9.328E-01  e=7.779E-28  Homo sapiens
  3gqc-assembly3_C  TM=9.451E-01  e=2.799E-26  Homo sapiens
  3gqc-assembly4_D  TM=9.303E-01  e=1.059E-26  Homo sapiens
  3gqc-assembly1_A  TM=9.237E-01  e=2.195E-26  Homo sapiens
  3bq1-assembly1_A  TM=8.552E-01  e=6.255E-11  Sulfolobus acidocaldarius

Foldseek 3Di:
DDPPPPPDPVVVVVVVQVVVQVVLQVVLVVQADEQQAPLAEEEEDDAAVVGLVVLSVLCSRHNHGYGPDDDPSHQAYEYPDDPPVVVVPDDQVRYFYPVQSVVCVVVVHRDDRQVGRPDHPPPDLAPDDDDDDPDPDDDDDDDDDDDDDDDDDDDDDDDDDDDDDDDDDDDDDDPPDQDDPPDPCNVVVCCVQDPVNLFSVLLVVVSNVLVVLCVVCPPPDQVVLVVLLVVCVVPDDADDDDQDFWKKKKKFFQLQQVLLLCVVVVVCPPHKEFEWPDQAAPCQQADDDDPPDDPVVVVVVVLVVVVVPDPDPDDPPVSDDDDDPGGAQIFTQTIDLSLVVLVDDGRDGRNVSCVSPVRYGYDYGDSVLLQVLLVLLVVLVSSQHSQWARDISGIIMHTCSVSCVVSVDDPQSVVVVSQVVSCVRSVTGMEMEMDRDPVQRVVPDPSNDGRDYDYCPVVVPDDPVVVVVVVVVVVPD

Organism: Ceratitis capitata (NCBI:txid7213)

Mean predicted aligned error: 17.27 Å

Radius of gyration: 28.26 Å; Cα contacts (8 Å, |Δi|>4): 598; chains: 1; bounding box: 87×67×64 Å